Protein AF-A0A7S4AIY4-F1 (afdb_monomer_lite)

Organism: NCBI:txid44445

Radius of gyration: 43.07 Å; chains: 1; bounding box: 120×149×85 Å

Secondary structure (DSSP, 8-state):
------------------------------------------------------------------PPPP--TTTT--SSPPPTT-B-SSTT-EEEE--EEE-SSSTT-EEE-SEEEEEEEEE-TTT--EEEEEEEEE-PPPPHHHHHHHH-PPPPTT---SB--TTSPP-PPPP--------TTTTTT-TT--SSPPPTT-B--TTTTT-EEEEEEEEE-SSTTT-EEEEEEEEEEETTEEEEEEPP----------------PPPP----S------------TTS-TT--TTSB--TTSPP----------SSPPPTT-B--GGGTT-EEEEEEEEE-SSTTT-EEEEEEEEEEETTEEEEEE-----GGGTT--PPTT--TT-B--TTSPPP-TTTTS-GGGS-SS-TTT-TT--B--GGGTT-EEEEEEEEE-SSGGG-EEEEEEEEEEETTEEEEEE--PPP----------TT-------PPTT--TTSB--TTSPPPPHHHHHTTTTS-SSPPPTT-B--GGGTT-EEEES-EEE-SSSSS-EEE-SEEEEEETTEEEEEE--PPPGGG-------TT--------PPTT--TTSB--TTSPPPP-----PPPP-PPPPP----------SSTTS-SSPPTT-B-TTTS-TT-EEEES-EEE-SSSSS-EEE-SEEEEETTTSSSBEEEEE-PPPPPSS--TT--TTSB-------S---HHHHHHTT---

Structure (mmCIF, N/CA/C/O backbone):
data_AF-A0A7S4AIY4-F1
#
_entry.id   AF-A0A7S4AIY4-F1
#
loop_
_atom_site.group_PDB
_atom_site.id
_atom_site.type_symbol
_atom_site.label_atom_id
_atom_site.label_alt_id
_atom_site.label_comp_id
_atom_site.label_asym_id
_atom_site.label_entity_id
_atom_site.label_seq_id
_atom_site.pdbx_PDB_ins_code
_atom_site.Cartn_x
_atom_site.Cartn_y
_atom_site.Cartn_z
_atom_site.occupancy
_atom_site.B_iso_or_equiv
_atom_site.auth_seq_id
_atom_site.auth_comp_id
_atom_site.auth_asym_id
_atom_site.auth_atom_id
_atom_site.pdbx_PDB_model_num
ATOM 1 N N . MET A 1 1 ? 72.609 21.759 6.183 1.00 33.25 1 MET A N 1
ATOM 2 C CA . MET A 1 1 ? 73.502 22.176 5.077 1.00 33.25 1 MET A CA 1
ATOM 3 C C . MET A 1 1 ? 72.647 22.672 3.913 1.00 33.25 1 MET A C 1
ATOM 5 O O . MET A 1 1 ? 71.521 22.217 3.820 1.00 33.25 1 MET A O 1
ATOM 9 N N . ALA A 1 2 ? 73.180 23.638 3.147 1.00 32.75 2 ALA A N 1
ATOM 10 C CA . ALA A 1 2 ? 72.959 23.979 1.722 1.00 32.75 2 ALA A CA 1
ATOM 11 C C . ALA A 1 2 ? 71.592 23.635 1.062 1.00 32.75 2 ALA A C 1
ATOM 13 O O . ALA A 1 2 ? 71.199 22.478 1.049 1.00 32.75 2 ALA A O 1
ATOM 14 N N . ARG A 1 3 ? 70.790 24.579 0.523 1.00 31.69 3 ARG A N 1
ATOM 15 C CA . ARG A 1 3 ? 71.035 25.523 -0.613 1.00 31.69 3 ARG A CA 1
ATOM 16 C C . ARG A 1 3 ? 71.481 24.782 -1.888 1.00 31.69 3 ARG A C 1
ATOM 18 O O . ARG A 1 3 ? 72.487 24.091 -1.842 1.00 31.69 3 ARG A O 1
ATOM 25 N N . ILE A 1 4 ? 70.779 24.884 -3.023 1.00 40.03 4 ILE A N 1
ATOM 26 C CA . ILE A 1 4 ? 70.864 25.950 -4.062 1.00 40.03 4 ILE A CA 1
ATOM 27 C C . ILE A 1 4 ? 69.676 25.691 -5.042 1.00 40.03 4 ILE A C 1
ATOM 29 O O . ILE A 1 4 ? 69.534 24.557 -5.477 1.00 40.03 4 ILE A O 1
ATOM 33 N N . THR A 1 5 ? 68.644 26.537 -5.239 1.00 40.09 5 THR A N 1
ATOM 34 C CA . THR A 1 5 ? 68.517 27.756 -6.101 1.00 40.09 5 THR A CA 1
ATOM 35 C C . THR A 1 5 ? 68.982 27.572 -7.565 1.00 40.09 5 THR A C 1
ATOM 37 O O . THR A 1 5 ? 70.144 27.278 -7.784 1.00 40.09 5 THR A O 1
ATOM 40 N N . THR A 1 6 ? 68.208 27.841 -8.633 1.00 33.81 6 THR A N 1
ATOM 41 C CA . THR A 1 6 ? 67.876 29.212 -9.104 1.00 33.81 6 THR A CA 1
ATOM 42 C C . THR A 1 6 ? 66.903 29.226 -10.315 1.00 33.81 6 THR A C 1
ATOM 44 O O . THR A 1 6 ? 67.238 28.720 -11.375 1.00 33.81 6 THR A O 1
ATOM 47 N N . ARG A 1 7 ? 65.735 29.867 -10.130 1.00 30.89 7 ARG A N 1
ATOM 48 C CA . ARG A 1 7 ? 65.002 30.866 -10.967 1.00 30.89 7 ARG A CA 1
ATOM 49 C C . ARG A 1 7 ? 65.211 31.011 -12.499 1.00 30.89 7 ARG A C 1
ATOM 51 O O . ARG A 1 7 ? 66.317 31.311 -12.928 1.00 30.89 7 ARG A O 1
ATOM 58 N N . LEU A 1 8 ? 64.082 31.180 -13.212 1.00 27.28 8 LEU A N 1
ATOM 59 C CA . LEU A 1 8 ? 63.584 32.421 -13.883 1.00 27.28 8 LEU A CA 1
ATOM 60 C C . LEU A 1 8 ? 62.040 32.250 -14.054 1.00 27.28 8 LEU A C 1
ATOM 62 O O . LEU A 1 8 ? 61.622 31.153 -14.393 1.00 27.28 8 LEU A O 1
ATOM 66 N N . ALA A 1 9 ? 61.142 33.109 -13.537 1.00 33.91 9 ALA A N 1
ATOM 67 C CA . ALA A 1 9 ? 60.636 34.413 -14.041 1.00 33.91 9 ALA A CA 1
ATOM 68 C C . ALA A 1 9 ? 59.896 34.317 -15.403 1.00 33.91 9 ALA A C 1
ATOM 70 O O . ALA A 1 9 ? 60.430 33.691 -16.308 1.00 33.91 9 ALA A O 1
ATOM 71 N N . LEU A 1 10 ? 58.712 34.913 -15.644 1.00 30.50 10 LEU A N 1
ATOM 72 C CA . LEU A 1 10 ? 57.923 35.975 -14.960 1.00 30.50 10 LEU A CA 1
ATOM 73 C C . LEU A 1 10 ? 56.499 35.474 -14.562 1.00 30.50 10 LEU A C 1
ATOM 75 O O . LEU A 1 10 ? 55.987 34.582 -15.223 1.00 30.50 10 LEU A O 1
ATOM 79 N N . LEU A 1 11 ? 55.918 35.816 -13.393 1.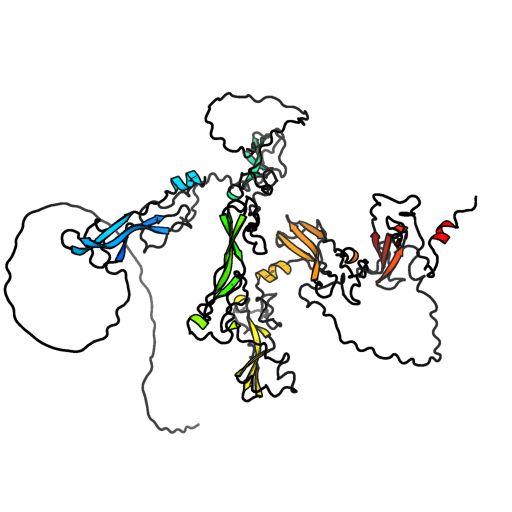00 32.41 11 LEU A N 1
ATOM 80 C CA . LEU A 1 11 ? 55.159 37.039 -12.986 1.00 32.41 11 LEU A CA 1
ATOM 81 C C . LEU A 1 11 ? 53.833 37.291 -13.744 1.00 32.41 11 LEU A C 1
ATOM 83 O O . LEU A 1 11 ? 53.841 37.181 -14.962 1.00 32.41 11 LEU A O 1
ATOM 87 N N . LEU A 1 12 ? 52.732 37.811 -13.161 1.00 33.19 12 LEU A N 1
ATOM 88 C CA . LEU A 1 12 ? 52.070 37.905 -11.812 1.00 33.19 12 LEU A CA 1
ATOM 89 C C . LEU A 1 12 ? 50.797 38.807 -12.038 1.00 33.19 12 LEU A C 1
ATOM 91 O O . LEU A 1 12 ? 50.669 39.319 -13.146 1.00 33.19 12 LEU A O 1
ATOM 95 N N . LEU A 1 13 ? 49.788 39.110 -11.194 1.00 31.53 13 LEU A N 1
ATOM 96 C CA . LEU A 1 13 ? 49.377 39.101 -9.758 1.00 31.53 13 LEU A CA 1
ATOM 97 C C . LEU A 1 13 ? 47.824 38.862 -9.726 1.00 31.53 13 LEU A C 1
ATOM 99 O O . LEU A 1 13 ? 47.224 38.880 -10.795 1.00 31.53 13 LEU A O 1
ATOM 103 N N . ALA A 1 14 ? 47.033 38.787 -8.637 1.00 31.78 14 ALA A N 1
ATOM 104 C CA . ALA A 1 14 ? 47.120 38.368 -7.215 1.00 31.78 14 ALA A CA 1
ATOM 105 C C . ALA A 1 14 ? 45.681 38.530 -6.625 1.00 31.78 14 ALA A C 1
ATOM 107 O O . ALA A 1 14 ? 45.096 39.597 -6.774 1.00 31.78 14 ALA A O 1
ATOM 108 N N . THR A 1 15 ? 44.957 37.488 -6.192 1.00 31.59 15 THR A N 1
ATOM 109 C CA . THR A 1 15 ? 44.913 36.852 -4.844 1.00 31.59 15 THR A CA 1
ATOM 110 C C . THR A 1 15 ? 44.489 37.734 -3.650 1.00 31.59 15 THR A C 1
ATOM 112 O O . THR A 1 15 ? 45.137 38.727 -3.336 1.00 31.59 15 THR A O 1
ATOM 115 N N . VAL A 1 16 ? 43.452 37.273 -2.933 1.00 37.97 16 VAL A N 1
ATOM 116 C CA . VAL A 1 16 ? 42.837 37.818 -1.696 1.00 37.97 16 VAL A CA 1
ATOM 117 C C . VAL A 1 16 ? 43.593 37.398 -0.419 1.00 37.97 16 VAL A C 1
ATOM 119 O O . VAL A 1 16 ? 44.040 36.256 -0.357 1.00 37.97 16 VAL A O 1
ATOM 122 N N . THR A 1 17 ? 43.619 38.234 0.641 1.00 32.19 17 THR A N 1
ATOM 123 C CA . THR A 1 17 ? 43.917 37.801 2.038 1.00 32.19 17 THR A CA 1
ATOM 124 C C . THR A 1 17 ? 43.219 38.626 3.151 1.00 32.19 17 THR A C 1
ATOM 126 O O . THR A 1 17 ? 43.720 39.663 3.570 1.00 32.19 17 THR A O 1
ATOM 129 N N . SER A 1 18 ? 42.076 38.124 3.629 1.00 33.56 18 SER A N 1
ATOM 130 C CA . SER A 1 18 ? 41.685 37.763 5.021 1.00 33.56 18 SER A CA 1
ATOM 131 C C . SER A 1 18 ? 42.219 38.452 6.315 1.00 33.56 18 SER A C 1
ATOM 133 O O . SER A 1 18 ? 43.414 38.689 6.448 1.00 33.56 18 SER A O 1
ATOM 135 N N . ARG A 1 19 ? 41.343 38.436 7.360 1.00 33.38 19 ARG A N 1
ATOM 136 C CA . ARG A 1 19 ? 41.577 38.446 8.851 1.00 33.38 19 ARG A CA 1
ATOM 137 C C . ARG A 1 19 ? 41.881 39.805 9.553 1.00 33.38 19 ARG A C 1
ATOM 139 O O . ARG A 1 19 ? 42.458 40.679 8.929 1.00 33.38 19 ARG A O 1
ATOM 146 N N . ALA A 1 20 ? 41.549 40.050 10.844 1.00 31.70 20 ALA A N 1
ATOM 147 C CA . ALA A 1 20 ? 40.807 39.277 11.880 1.00 31.70 20 ALA A CA 1
ATOM 148 C C . ALA A 1 20 ? 40.370 40.106 13.141 1.00 31.70 20 ALA A C 1
ATOM 150 O O . ALA A 1 20 ? 41.038 41.071 13.481 1.00 31.70 20 ALA A O 1
ATOM 151 N N . ILE A 1 21 ? 39.321 39.621 13.849 1.00 34.91 21 ILE A N 1
ATOM 152 C CA . ILE A 1 21 ? 39.066 39.544 15.329 1.00 34.91 21 ILE A CA 1
ATOM 153 C C . ILE A 1 21 ? 39.314 40.774 16.255 1.00 34.91 21 ILE A C 1
ATOM 155 O O . ILE A 1 21 ? 40.465 41.165 16.407 1.00 34.91 21 ILE A O 1
ATOM 159 N N . ALA A 1 22 ? 38.289 41.210 17.036 1.00 29.73 22 ALA A N 1
ATOM 160 C CA . ALA A 1 22 ? 38.326 41.347 18.529 1.00 29.73 22 ALA A CA 1
ATOM 161 C C . ALA A 1 22 ? 37.046 41.939 19.222 1.00 29.73 22 ALA A C 1
ATOM 163 O O . ALA A 1 22 ? 36.573 43.004 18.851 1.00 29.73 22 ALA A O 1
ATOM 164 N N . THR A 1 23 ? 36.577 41.253 20.284 1.00 30.53 23 THR A N 1
ATOM 165 C CA . THR A 1 23 ? 35.953 41.717 21.570 1.00 30.53 23 THR A CA 1
ATOM 166 C C . THR A 1 23 ? 34.836 42.796 21.680 1.00 30.53 23 THR A C 1
ATOM 168 O O . THR A 1 23 ? 35.130 43.985 21.680 1.00 30.53 23 THR A O 1
ATOM 171 N N . ASP A 1 24 ? 33.616 42.333 22.017 1.00 31.14 24 ASP A N 1
ATOM 172 C CA . ASP A 1 24 ? 32.957 42.394 23.362 1.00 31.14 24 ASP A CA 1
ATOM 173 C C . ASP A 1 24 ? 32.364 43.702 23.992 1.00 31.14 24 ASP A C 1
ATOM 175 O O . ASP A 1 24 ? 32.857 44.814 23.828 1.00 31.14 24 ASP A O 1
ATOM 179 N N . THR A 1 25 ? 31.355 43.483 24.858 1.00 32.50 25 THR A N 1
ATOM 180 C CA . THR A 1 25 ? 30.644 44.352 25.837 1.00 32.50 25 THR A CA 1
ATOM 181 C C . THR A 1 25 ? 29.558 45.344 25.360 1.00 32.50 25 THR A C 1
ATOM 183 O O . THR A 1 25 ? 29.756 46.103 24.419 1.00 32.50 25 THR A O 1
ATOM 186 N N . GLY A 1 26 ? 28.429 45.415 26.103 1.00 27.19 26 GLY A N 1
ATOM 187 C CA . GLY A 1 26 ? 27.585 46.632 26.192 1.00 27.19 26 GLY A CA 1
ATOM 188 C C . GLY A 1 26 ? 26.054 46.537 25.982 1.00 27.19 26 GLY A C 1
ATOM 189 O O . GLY A 1 26 ? 25.540 47.094 25.021 1.00 27.19 26 GLY A O 1
ATOM 190 N N . ASN A 1 27 ? 25.301 45.962 26.930 1.00 32.12 27 ASN A N 1
ATOM 191 C CA . ASN A 1 27 ? 23.885 46.339 27.196 1.00 32.12 27 ASN A CA 1
ATOM 192 C C . ASN A 1 27 ? 23.889 47.575 28.163 1.00 32.12 27 ASN A C 1
ATOM 194 O O . ASN A 1 27 ? 24.967 47.809 28.724 1.00 32.12 27 ASN A O 1
ATOM 198 N N . PRO A 1 28 ? 22.796 48.331 28.483 1.00 50.75 28 PRO A N 1
ATOM 199 C CA . PRO A 1 28 ? 21.360 48.072 28.254 1.00 50.75 28 PRO A CA 1
ATOM 200 C C . PRO A 1 28 ? 20.469 49.320 27.931 1.00 50.75 28 PRO A C 1
ATOM 202 O O . PRO A 1 28 ? 20.973 50.412 27.691 1.00 50.75 28 PRO A O 1
ATOM 205 N N . THR A 1 29 ? 19.134 49.178 28.093 1.00 30.38 29 THR A N 1
ATOM 206 C CA . THR A 1 29 ? 18.103 50.235 28.365 1.00 30.38 29 THR A CA 1
ATOM 207 C C . THR A 1 29 ? 17.734 51.244 27.249 1.00 30.38 29 THR A C 1
ATOM 209 O O . THR A 1 29 ? 18.550 51.530 26.390 1.00 30.38 29 THR A O 1
ATOM 212 N N . SER A 1 30 ? 16.553 51.903 27.217 1.00 30.48 30 SER A N 1
ATOM 213 C CA . SER A 1 30 ? 15.191 51.654 27.774 1.00 30.48 30 SER A CA 1
ATOM 214 C C . SER A 1 30 ? 14.203 52.767 27.311 1.00 30.48 30 SER A C 1
ATOM 216 O O . SER A 1 30 ? 14.627 53.814 26.832 1.00 30.48 30 SER A O 1
ATOM 218 N N . THR A 1 31 ? 12.906 52.606 27.623 1.00 30.59 31 THR A N 1
ATOM 219 C CA . THR A 1 31 ? 11.902 53.671 27.907 1.00 30.59 31 THR A CA 1
ATOM 220 C C . THR A 1 31 ? 11.342 54.583 26.784 1.00 30.59 31 THR A C 1
ATOM 222 O O . THR A 1 31 ? 11.855 55.660 26.520 1.00 30.59 31 THR A O 1
ATOM 225 N N . GLN A 1 32 ? 10.109 54.235 26.370 1.00 30.53 32 GLN A N 1
ATOM 226 C CA . GLN A 1 32 ? 8.860 55.025 26.546 1.00 30.53 32 GLN A CA 1
ATOM 227 C C . GLN A 1 32 ? 8.366 56.129 25.561 1.00 30.53 32 GLN A C 1
ATOM 229 O O . GLN A 1 32 ? 8.886 57.233 25.505 1.00 30.53 32 GLN A O 1
ATOM 234 N N . LEU A 1 33 ? 7.133 55.862 25.082 1.00 29.41 33 LEU A N 1
ATOM 235 C CA . LEU A 1 33 ? 5.892 56.679 25.153 1.00 29.41 33 LEU A CA 1
ATOM 236 C C . LEU A 1 33 ? 5.605 57.889 24.231 1.00 29.41 33 LEU A C 1
ATOM 238 O O . LEU A 1 33 ? 6.353 58.853 24.170 1.00 29.41 33 LEU A O 1
ATOM 242 N N . ARG A 1 34 ? 4.324 57.892 23.796 1.00 29.47 34 ARG A N 1
ATOM 243 C CA . ARG A 1 34 ? 3.461 58.993 23.293 1.00 29.47 34 ARG A CA 1
ATOM 244 C C . ARG A 1 34 ? 3.873 59.631 21.948 1.00 29.47 34 ARG A C 1
ATOM 246 O O . ARG A 1 34 ? 5.023 59.984 21.762 1.00 29.47 34 ARG A O 1
ATOM 253 N N . GLY A 1 35 ? 2.974 59.866 20.985 1.00 28.58 35 GLY A N 1
ATOM 254 C CA . GLY A 1 35 ? 1.533 59.558 20.875 1.00 28.58 35 GLY A CA 1
ATOM 255 C C . GLY A 1 35 ? 0.651 60.805 20.712 1.00 28.58 35 GLY A C 1
ATOM 256 O O . GLY A 1 35 ? 0.995 61.854 21.250 1.00 28.58 35 GLY A O 1
ATOM 257 N N . SER A 1 36 ? -0.504 60.638 20.044 1.00 33.38 36 SER A N 1
ATOM 258 C CA . SER A 1 36 ? -1.491 61.689 19.698 1.00 33.38 36 SER A CA 1
ATOM 259 C C . SER A 1 36 ? -0.995 62.744 18.682 1.00 33.38 36 SER A C 1
ATOM 261 O O . SER A 1 36 ? 0.200 62.988 18.587 1.00 33.38 36 SER A O 1
ATOM 263 N N . SER A 1 37 ? -1.834 63.447 17.907 1.00 34.50 37 SER A N 1
ATOM 264 C CA . SER A 1 37 ? -3.241 63.254 17.475 1.00 34.50 37 SER A CA 1
ATOM 265 C C . SER A 1 37 ? -3.651 64.431 16.564 1.00 34.50 37 SER A C 1
ATOM 267 O O . SER A 1 37 ? -3.128 65.520 16.792 1.00 34.50 37 SER A O 1
ATOM 269 N N . ASN A 1 38 ? -4.697 64.269 15.737 1.00 32.97 38 ASN A N 1
ATOM 270 C CA . ASN A 1 38 ? -5.548 65.355 15.194 1.00 32.97 38 ASN A CA 1
ATOM 271 C C . ASN A 1 38 ? -4.890 66.321 14.161 1.00 32.97 38 ASN A C 1
ATOM 273 O O . ASN A 1 38 ? -3.671 66.436 14.123 1.00 32.97 38 ASN A O 1
ATOM 277 N N . ASN A 1 39 ? -5.606 67.088 13.316 1.00 34.06 39 ASN A N 1
ATOM 278 C CA . ASN A 1 39 ? -6.990 67.024 12.788 1.00 34.06 39 ASN A CA 1
ATOM 279 C C . ASN A 1 39 ? -7.114 67.912 11.518 1.00 34.06 39 ASN A C 1
ATOM 281 O O . ASN A 1 39 ? -6.312 68.824 11.353 1.00 34.06 39 ASN A O 1
ATOM 285 N N . ASP A 1 40 ? -8.182 67.678 10.741 1.00 32.12 40 ASP A N 1
ATOM 286 C CA . ASP A 1 40 ? -9.074 68.621 10.017 1.00 32.12 40 ASP A CA 1
ATOM 287 C C . ASP A 1 40 ? -8.572 69.748 9.076 1.00 32.12 40 ASP A C 1
ATOM 289 O O . ASP A 1 40 ? -7.526 70.366 9.253 1.00 32.12 40 ASP A O 1
ATOM 293 N N . SER A 1 41 ? -9.524 70.159 8.218 1.00 33.69 41 SER A N 1
ATOM 294 C CA . SER A 1 41 ? -9.613 71.365 7.358 1.00 33.69 41 SER A CA 1
ATOM 295 C C . SER A 1 41 ? -9.078 71.161 5.931 1.00 33.69 41 SER A C 1
ATOM 297 O O . SER A 1 41 ? -7.888 70.941 5.732 1.00 33.69 41 SER A O 1
ATOM 299 N N . ASP A 1 42 ? -9.934 71.086 4.902 1.00 33.28 42 ASP A N 1
ATOM 300 C CA . ASP A 1 42 ? -10.696 72.201 4.283 1.00 33.28 42 ASP A CA 1
ATOM 301 C C . ASP A 1 42 ? -9.769 73.379 3.924 1.00 33.28 42 ASP A C 1
ATOM 303 O O . ASP A 1 42 ? -9.141 73.958 4.803 1.00 33.28 42 ASP A O 1
ATOM 307 N N . SER A 1 43 ? -9.622 73.813 2.669 1.00 35.19 43 SER A N 1
ATOM 308 C CA . SER A 1 43 ? -10.708 74.207 1.762 1.00 35.19 43 SER A CA 1
ATOM 309 C C . SER A 1 43 ? -10.241 74.406 0.299 1.00 35.19 43 SER A C 1
ATOM 311 O O . SER A 1 43 ? -9.257 75.103 0.070 1.00 35.19 43 SER A O 1
ATOM 313 N N . ASP A 1 44 ? -10.995 73.854 -0.655 1.00 33.72 44 ASP A N 1
ATOM 314 C CA . ASP A 1 44 ? -11.733 74.558 -1.730 1.00 33.72 44 ASP A CA 1
ATOM 315 C C . ASP A 1 44 ? -11.098 75.625 -2.684 1.00 33.72 44 ASP A C 1
ATOM 317 O O . ASP A 1 44 ? -10.253 76.433 -2.308 1.00 33.72 44 ASP A O 1
ATOM 321 N N . ILE A 1 45 ? -11.701 75.704 -3.890 1.00 36.94 45 ILE A N 1
ATOM 322 C CA . ILE A 1 45 ? -11.793 76.844 -4.851 1.00 36.94 45 ILE A CA 1
ATOM 323 C C . ILE A 1 45 ? -10.768 77.036 -6.021 1.00 36.94 45 ILE A C 1
ATOM 325 O O . ILE A 1 45 ? -9.590 77.330 -5.854 1.00 36.94 45 ILE A O 1
ATOM 329 N N . ASP A 1 46 ? -11.361 76.984 -7.230 1.00 32.84 46 ASP A N 1
ATOM 330 C CA . ASP A 1 46 ? -11.094 77.610 -8.552 1.00 32.84 46 ASP A CA 1
ATOM 331 C C . ASP A 1 46 ? -9.796 77.446 -9.393 1.00 32.84 46 ASP A C 1
ATOM 333 O O . ASP A 1 46 ? -8.749 78.040 -9.158 1.00 32.84 46 ASP A O 1
ATOM 337 N N . ASN A 1 47 ? -9.994 76.777 -10.543 1.00 34.84 47 ASN A N 1
ATOM 338 C CA . ASN A 1 47 ? -9.871 77.296 -11.925 1.00 34.84 47 ASN A CA 1
ATOM 339 C C . ASN A 1 47 ? -8.757 78.308 -12.306 1.00 34.84 47 ASN A C 1
ATOM 341 O O . ASN A 1 47 ? -8.759 79.463 -11.887 1.00 34.84 47 ASN A O 1
ATOM 345 N N . GLY A 1 48 ? -7.942 77.949 -13.315 1.00 30.27 48 GLY A N 1
ATOM 346 C CA . GLY A 1 48 ? -7.014 78.882 -13.979 1.00 30.27 48 GLY A CA 1
ATOM 347 C C . GLY A 1 48 ? -6.333 78.349 -15.252 1.00 30.27 48 GLY A C 1
ATOM 348 O O . GLY A 1 48 ? -5.187 77.911 -15.209 1.00 30.27 48 GLY A O 1
ATOM 349 N N . THR A 1 49 ? -7.020 78.396 -16.400 1.00 33.81 49 THR A N 1
ATOM 350 C CA . THR A 1 49 ? -6.477 78.009 -17.727 1.00 33.81 49 THR A CA 1
ATOM 351 C C . THR A 1 49 ? -5.696 79.168 -18.409 1.00 33.81 49 THR A C 1
ATOM 353 O O . THR A 1 49 ? -5.637 80.267 -17.864 1.00 33.81 49 THR A O 1
ATOM 356 N N . PRO A 1 50 ? -5.019 78.944 -19.558 1.00 60.72 50 PRO A N 1
ATOM 357 C CA . PRO A 1 50 ? -3.561 78.977 -19.711 1.00 60.72 50 PRO A CA 1
ATOM 358 C C . PRO A 1 50 ? -3.011 80.338 -20.220 1.00 60.72 50 PRO A C 1
ATOM 360 O O . PRO A 1 50 ? -3.767 81.295 -20.387 1.00 60.72 50 PRO A O 1
ATOM 363 N N . PRO A 1 51 ? -1.704 80.435 -20.553 1.00 50.47 51 PRO A N 1
ATOM 364 C CA . PRO A 1 51 ? -1.337 80.268 -21.971 1.00 50.47 51 PRO A CA 1
ATOM 365 C C . PRO A 1 51 ? 0.010 79.551 -22.222 1.00 50.47 51 PRO A C 1
ATOM 367 O O . PRO A 1 51 ? 0.812 79.333 -21.319 1.00 50.47 51 PRO A O 1
ATOM 370 N N . ALA A 1 52 ? 0.267 79.207 -23.488 1.00 34.47 52 ALA A N 1
ATOM 371 C CA . ALA A 1 52 ? 1.542 78.661 -23.970 1.00 34.47 52 ALA A CA 1
ATOM 372 C C . ALA A 1 52 ? 2.517 79.762 -24.437 1.00 34.47 52 ALA A C 1
ATOM 374 O O . ALA A 1 52 ? 2.070 80.865 -24.741 1.00 34.47 52 ALA A O 1
ATOM 375 N N . VAL A 1 53 ? 3.810 79.432 -24.619 1.00 32.91 53 VAL A N 1
ATOM 376 C CA . VAL A 1 53 ? 4.691 80.044 -25.644 1.00 32.91 53 VAL A CA 1
ATOM 377 C C . VAL A 1 53 ? 5.959 79.193 -25.908 1.00 32.91 53 VAL A C 1
ATOM 379 O O . VAL A 1 53 ? 6.548 78.645 -24.988 1.00 32.91 53 VAL A O 1
ATOM 382 N N . GLU A 1 54 ? 6.297 79.079 -27.199 1.00 29.77 54 GLU A N 1
ATOM 383 C CA . GLU A 1 54 ? 7.579 78.802 -27.904 1.00 29.77 54 GLU A CA 1
ATOM 384 C C . GLU A 1 54 ? 8.767 78.078 -27.195 1.00 29.77 54 GLU A C 1
ATOM 386 O O . GLU A 1 54 ? 9.226 78.466 -26.132 1.00 29.77 54 GLU A O 1
ATOM 391 N N . ARG A 1 55 ? 9.286 76.960 -27.750 1.00 29.30 55 ARG A N 1
ATOM 392 C CA . ARG A 1 55 ? 10.325 76.840 -28.825 1.00 29.30 55 ARG A CA 1
ATOM 393 C C . ARG A 1 55 ? 11.744 77.232 -28.333 1.00 29.30 55 ARG A C 1
ATOM 395 O O . ARG A 1 55 ? 11.963 78.378 -27.973 1.00 29.30 55 ARG A O 1
ATOM 402 N N . ILE A 1 56 ? 12.751 76.341 -28.388 1.00 31.34 56 ILE A N 1
ATOM 403 C CA . ILE A 1 56 ? 13.815 76.315 -29.430 1.00 31.34 56 ILE A CA 1
ATOM 404 C C . ILE A 1 56 ? 14.728 75.061 -29.343 1.00 31.34 56 ILE A C 1
ATOM 406 O O . ILE A 1 56 ? 14.967 74.498 -28.284 1.00 31.34 56 ILE A O 1
ATOM 410 N N . LEU A 1 57 ? 15.246 74.685 -30.519 1.00 31.86 57 LEU A N 1
ATOM 411 C CA . LEU A 1 57 ? 16.123 73.570 -30.923 1.00 31.86 57 LEU A CA 1
ATOM 412 C C . LEU A 1 57 ? 17.437 73.326 -30.131 1.00 31.86 57 LEU A C 1
ATOM 414 O O . LEU A 1 57 ? 18.221 74.259 -29.955 1.00 31.86 57 LEU A O 1
ATOM 418 N N . ARG A 1 58 ? 17.750 72.038 -29.868 1.00 31.28 58 ARG A N 1
ATOM 419 C CA . ARG A 1 58 ? 19.056 71.304 -29.970 1.00 31.28 58 ARG A CA 1
ATOM 420 C C . ARG A 1 58 ? 18.866 69.869 -29.411 1.00 31.28 58 ARG A C 1
ATOM 422 O O . ARG A 1 58 ? 17.984 69.689 -28.586 1.00 31.28 58 ARG A O 1
ATOM 429 N N . GLY A 1 59 ? 19.612 68.819 -29.779 1.00 28.47 59 GLY A N 1
ATOM 430 C CA . GLY A 1 59 ? 20.675 68.663 -30.788 1.00 28.47 59 GLY A CA 1
ATOM 431 C C . GLY A 1 59 ? 21.786 67.695 -30.320 1.00 28.47 59 GLY A C 1
ATOM 432 O O . GLY A 1 59 ? 22.557 68.076 -29.448 1.00 28.47 59 GLY A O 1
ATOM 433 N N . GLY A 1 60 ? 21.874 66.490 -30.905 1.00 28.31 60 GLY A N 1
ATOM 434 C CA . GLY A 1 60 ? 22.710 65.339 -30.471 1.00 28.31 60 GLY A CA 1
ATOM 435 C C . GLY A 1 60 ? 21.834 64.068 -30.416 1.00 28.31 60 GLY A C 1
ATOM 436 O O . GLY A 1 60 ? 20.656 64.210 -30.103 1.00 28.31 60 GLY A O 1
ATOM 437 N N . SER A 1 61 ? 22.219 62.849 -30.827 1.00 28.83 61 SER A N 1
ATOM 438 C CA . SER A 1 61 ? 23.477 62.076 -30.664 1.00 28.83 61 SER A CA 1
ATOM 439 C C . SER A 1 61 ? 23.886 61.906 -29.188 1.00 28.83 61 SER A C 1
ATOM 441 O O . SER A 1 61 ? 23.923 62.896 -28.468 1.00 28.83 61 SER A O 1
ATOM 443 N N . GLU A 1 62 ? 24.205 60.703 -28.682 1.00 31.17 62 GLU A N 1
ATOM 444 C CA . GLU A 1 62 ? 24.525 59.441 -29.386 1.00 31.17 62 GLU A CA 1
ATOM 445 C C . GLU A 1 62 ? 24.352 58.177 -28.503 1.00 31.17 62 GLU A C 1
ATOM 447 O O . GLU A 1 62 ? 24.012 58.278 -27.329 1.00 31.17 62 GLU A O 1
ATOM 452 N N . THR A 1 63 ? 24.629 56.998 -29.081 1.00 30.05 63 THR A N 1
ATOM 453 C CA . THR A 1 63 ? 24.937 55.699 -28.428 1.00 30.05 63 THR A CA 1
ATOM 454 C C . THR A 1 63 ? 24.001 55.124 -27.348 1.00 30.05 63 THR A C 1
ATOM 456 O O . THR A 1 63 ? 24.032 55.486 -26.176 1.00 30.05 63 THR A O 1
ATOM 459 N N . THR A 1 64 ? 23.309 54.060 -27.759 1.00 33.59 64 THR A N 1
ATOM 460 C CA . THR A 1 64 ? 23.067 52.805 -27.018 1.00 33.59 64 THR A CA 1
ATOM 461 C C . THR A 1 64 ? 23.854 52.576 -25.714 1.00 33.59 64 THR A C 1
ATOM 463 O O . THR A 1 64 ? 25.084 52.512 -25.730 1.00 33.59 64 THR A O 1
ATOM 466 N N . SER A 1 65 ? 23.134 52.241 -24.639 1.00 28.86 65 SER A N 1
ATOM 467 C CA . SER A 1 65 ? 23.643 51.430 -23.524 1.00 28.86 65 SER A CA 1
ATOM 468 C C . SER A 1 65 ? 22.583 50.399 -23.128 1.00 28.86 65 SER A C 1
ATOM 470 O O . SER A 1 65 ? 21.452 50.765 -22.807 1.00 28.86 65 SER A O 1
ATOM 472 N N . THR A 1 66 ? 22.924 49.111 -23.196 1.00 37.53 66 THR A N 1
ATOM 473 C CA . THR A 1 66 ? 21.990 48.004 -22.938 1.00 37.53 66 THR A CA 1
ATOM 474 C C . THR A 1 66 ? 21.917 47.710 -21.440 1.00 37.53 66 THR A C 1
ATOM 476 O O . THR A 1 66 ? 22.608 46.829 -20.935 1.00 37.53 66 THR A O 1
ATOM 479 N N . ALA A 1 67 ? 21.081 48.456 -20.718 1.00 32.16 67 ALA A N 1
ATOM 480 C CA . ALA A 1 67 ? 20.727 48.126 -19.340 1.00 32.16 67 ALA A CA 1
ATOM 481 C C . ALA A 1 67 ? 19.641 47.038 -19.325 1.00 32.16 67 ALA A C 1
ATOM 483 O O . ALA A 1 67 ? 18.578 47.212 -19.924 1.00 32.16 67 ALA A O 1
ATOM 484 N N . ALA A 1 68 ? 19.900 45.923 -18.638 1.00 35.84 68 ALA A N 1
ATOM 485 C CA . ALA A 1 68 ? 18.903 44.876 -18.442 1.00 35.84 68 ALA A CA 1
ATOM 486 C C . ALA A 1 68 ? 17.730 45.411 -17.603 1.00 35.84 68 ALA A C 1
ATOM 488 O O . ALA A 1 68 ? 17.934 45.957 -16.518 1.00 35.84 68 ALA A O 1
ATOM 489 N N . ARG A 1 69 ? 16.500 45.246 -18.101 1.00 29.95 69 ARG A N 1
ATOM 490 C CA . ARG A 1 69 ? 15.286 45.464 -17.307 1.00 29.95 69 ARG A CA 1
ATOM 491 C C . ARG A 1 69 ? 15.003 44.211 -16.471 1.00 29.95 69 ARG A C 1
ATOM 493 O O . ARG A 1 69 ? 14.958 43.133 -17.062 1.00 29.95 69 ARG A O 1
ATOM 500 N N . PRO A 1 70 ? 14.754 44.319 -15.155 1.00 35.84 70 PRO A N 1
ATOM 501 C CA . PRO A 1 70 ? 14.080 43.250 -14.432 1.00 35.84 70 PRO A CA 1
ATOM 502 C C . PRO A 1 70 ? 12.628 43.142 -14.927 1.00 35.84 70 PRO A C 1
ATOM 504 O O . PRO A 1 70 ? 11.933 44.150 -15.055 1.00 35.84 70 PRO A O 1
ATOM 507 N N . ASN A 1 71 ? 12.164 41.923 -15.208 1.00 38.56 71 ASN A N 1
ATOM 508 C CA . ASN A 1 71 ? 10.755 41.655 -15.500 1.00 38.56 71 ASN A CA 1
ATOM 509 C C . ASN A 1 71 ? 9.986 41.458 -14.184 1.00 38.56 71 ASN A C 1
ATOM 511 O O . ASN A 1 71 ? 9.741 40.333 -13.760 1.00 38.56 71 ASN A O 1
ATOM 515 N N . THR A 1 72 ? 9.593 42.556 -13.542 1.00 44.78 72 THR A N 1
ATOM 516 C CA . THR A 1 72 ? 8.688 42.558 -12.381 1.00 44.78 72 THR A CA 1
ATOM 517 C C . THR A 1 72 ? 7.345 43.160 -12.788 1.00 44.78 72 THR A C 1
ATOM 519 O O . THR A 1 72 ? 7.164 44.375 -12.781 1.00 44.78 72 THR A O 1
ATOM 522 N N . LEU A 1 73 ? 6.394 42.302 -13.176 1.00 50.88 73 LEU A N 1
ATOM 523 C CA . LEU A 1 73 ? 5.138 42.696 -13.843 1.00 50.88 73 LEU A CA 1
ATOM 524 C C . LEU A 1 73 ? 4.156 43.516 -12.970 1.00 50.88 73 LEU A C 1
ATOM 526 O O . LEU A 1 73 ? 3.140 43.991 -13.470 1.00 50.88 73 LEU A O 1
ATOM 530 N N . PHE A 1 74 ? 4.454 43.688 -11.678 1.00 55.28 74 PHE A N 1
ATOM 531 C CA . PHE A 1 74 ? 3.553 44.244 -10.660 1.00 55.28 74 PHE A CA 1
ATOM 532 C C . PHE A 1 74 ? 3.724 45.753 -10.379 1.00 55.28 74 PHE A C 1
ATOM 534 O O . PHE A 1 74 ? 2.883 46.347 -9.707 1.00 55.28 74 PHE A O 1
ATOM 541 N N . GLU A 1 75 ? 4.775 46.407 -10.890 1.00 59.22 75 GLU A N 1
ATOM 542 C CA . GLU A 1 75 ? 5.259 47.722 -10.403 1.00 59.22 75 GLU A CA 1
ATOM 543 C C . GLU A 1 75 ? 4.363 48.952 -10.725 1.00 59.22 75 GLU A C 1
ATOM 545 O O . GLU A 1 75 ? 4.770 50.097 -10.535 1.00 59.22 75 GLU A O 1
ATOM 550 N N . PHE A 1 76 ? 3.131 48.756 -11.211 1.00 85.00 76 PHE A N 1
ATOM 551 C CA . PHE A 1 76 ? 2.238 49.842 -11.657 1.00 85.00 76 PHE A CA 1
ATOM 552 C C . PHE A 1 76 ? 0.831 49.831 -11.043 1.00 85.00 76 PHE A C 1
ATOM 554 O O . PHE A 1 76 ? -0.046 50.555 -11.526 1.00 85.00 76 PHE A O 1
ATOM 561 N N . CYS A 1 77 ? 0.557 49.018 -10.021 1.00 92.88 77 CYS A N 1
ATOM 562 C CA . CYS A 1 77 ? -0.759 49.022 -9.377 1.00 92.88 77 CYS A CA 1
ATOM 563 C C . CYS A 1 77 ? -0.982 50.298 -8.538 1.00 92.88 77 CYS A C 1
ATOM 565 O O . CYS A 1 77 ? -0.120 50.656 -7.734 1.00 92.88 77 CYS A O 1
ATOM 567 N N . PRO A 1 78 ? -2.122 51.005 -8.693 1.00 92.81 78 PRO A N 1
ATOM 568 C CA . PRO A 1 78 ? -2.508 52.086 -7.784 1.00 92.81 78 PRO A CA 1
ATOM 569 C C . PRO A 1 78 ? -2.532 51.617 -6.322 1.00 92.81 78 PRO A C 1
ATOM 571 O O . PRO A 1 78 ? -3.012 50.521 -6.048 1.00 92.81 78 PRO A O 1
ATOM 574 N N . VAL A 1 79 ? -2.049 52.440 -5.385 1.00 90.94 79 VAL A N 1
ATOM 575 C CA . VAL A 1 79 ? -1.986 52.082 -3.949 1.00 90.94 79 VAL A CA 1
ATOM 576 C C . VAL A 1 79 ? -3.384 51.896 -3.346 1.00 90.94 79 VAL A C 1
ATOM 578 O O . VAL A 1 79 ? -3.616 50.977 -2.567 1.00 90.94 79 VAL A O 1
ATOM 581 N N . GLU A 1 80 ? -4.333 52.746 -3.738 1.00 93.88 80 GLU A N 1
ATOM 582 C CA . GLU A 1 80 ? -5.747 52.594 -3.395 1.00 93.88 80 GLU A CA 1
ATOM 583 C C . GLU A 1 80 ? -6.500 51.882 -4.521 1.00 93.88 80 GLU A C 1
ATOM 585 O O . GLU A 1 80 ? -6.207 52.085 -5.702 1.00 93.88 80 GLU A O 1
ATOM 590 N N . ARG A 1 81 ? -7.510 51.078 -4.163 1.00 95.50 81 ARG A N 1
ATOM 591 C CA . ARG A 1 81 ? -8.340 50.372 -5.145 1.00 95.50 81 ARG A CA 1
ATOM 592 C C . ARG A 1 81 ? -9.037 51.385 -6.069 1.00 95.50 81 ARG A C 1
ATOM 594 O O . ARG A 1 81 ? -9.827 52.190 -5.568 1.00 95.50 81 ARG A O 1
ATOM 601 N N . PRO A 1 82 ? -8.814 51.337 -7.395 1.00 95.62 82 PRO A N 1
ATOM 602 C CA . PRO A 1 82 ? -9.392 52.306 -8.314 1.00 95.62 82 PRO A CA 1
ATOM 603 C C . PRO A 1 82 ? -10.924 52.238 -8.325 1.00 95.62 82 PRO A C 1
ATOM 605 O O . PRO A 1 82 ? -11.532 51.190 -8.097 1.00 95.62 82 PRO A O 1
ATOM 608 N N . GLN A 1 83 ? -11.565 53.370 -8.624 1.00 95.00 83 GLN A N 1
ATOM 609 C CA . GLN A 1 83 ? -13.006 53.391 -8.875 1.00 95.00 83 GLN A CA 1
ATOM 610 C C . GLN A 1 83 ? -13.311 52.662 -10.190 1.00 95.00 83 GLN A C 1
ATOM 612 O O . GLN A 1 83 ? -12.569 52.802 -11.166 1.00 95.00 83 GLN A O 1
ATOM 617 N N . ALA A 1 84 ? -14.416 51.915 -10.233 1.00 91.75 84 ALA A N 1
ATOM 618 C CA . ALA A 1 84 ? -14.870 51.283 -11.467 1.00 91.75 84 ALA A CA 1
ATOM 619 C C . ALA A 1 84 ? -15.066 52.337 -12.573 1.00 91.75 84 ALA A C 1
ATOM 621 O O . ALA A 1 84 ? -15.539 53.443 -12.306 1.00 91.75 84 ALA A O 1
ATOM 622 N N . ASN A 1 85 ? -14.682 51.995 -13.802 1.00 91.62 85 ASN A N 1
ATOM 623 C CA . ASN A 1 85 ? -14.690 52.859 -14.989 1.00 91.62 85 ASN A CA 1
ATOM 624 C C . ASN A 1 85 ? -13.704 54.052 -14.933 1.00 91.62 85 ASN A C 1
ATOM 626 O O . ASN A 1 85 ? -13.681 54.875 -15.851 1.00 91.62 85 ASN A O 1
ATOM 630 N N . SER A 1 86 ? -12.853 54.166 -13.902 1.00 95.00 86 SER A N 1
ATOM 631 C CA . SER A 1 86 ? -11.746 55.135 -13.912 1.00 95.00 86 SER A CA 1
ATOM 632 C C . SER A 1 86 ? -10.648 54.702 -14.894 1.00 95.00 86 SER A C 1
ATOM 634 O O . SER A 1 86 ? -10.430 53.511 -15.111 1.00 95.00 86 SER A O 1
ATOM 636 N N . ARG A 1 87 ? -9.964 55.662 -15.532 1.00 93.69 87 ARG A N 1
ATOM 637 C CA . ARG A 1 87 ? -8.980 55.365 -16.589 1.00 93.69 87 ARG A CA 1
ATOM 638 C C . ARG A 1 87 ? -7.718 54.702 -16.035 1.00 93.69 87 ARG A C 1
ATOM 640 O O . ARG A 1 87 ? -7.140 55.178 -15.059 1.00 93.69 87 ARG A O 1
ATOM 647 N N . CYS A 1 88 ? -7.250 53.666 -16.721 1.00 94.94 88 CYS A N 1
ATOM 648 C CA . CYS A 1 88 ? -5.990 52.976 -16.451 1.00 94.94 88 CYS A CA 1
ATOM 649 C C . CYS A 1 88 ? -4.975 53.224 -17.585 1.00 94.94 88 CYS A C 1
ATOM 651 O O . CYS A 1 88 ? -5.331 53.744 -18.641 1.00 94.94 88 CYS A O 1
ATOM 653 N N . ARG A 1 89 ? -3.685 52.942 -17.343 1.00 89.62 89 ARG A N 1
ATOM 654 C CA . ARG A 1 89 ? -2.592 53.244 -18.298 1.00 89.62 89 ARG A CA 1
ATOM 655 C C . ARG A 1 89 ? -2.102 52.046 -19.111 1.00 89.62 89 ARG A C 1
ATOM 657 O O . ARG A 1 89 ? -1.528 52.257 -20.174 1.00 89.62 89 ARG A O 1
ATOM 664 N N . THR A 1 90 ? -2.296 50.834 -18.601 1.00 91.56 90 THR A N 1
ATOM 665 C CA . THR A 1 90 ? -1.687 49.611 -19.133 1.00 91.56 90 THR A CA 1
ATOM 666 C C . THR A 1 90 ? -2.792 48.574 -19.338 1.00 91.56 90 THR A C 1
ATOM 668 O O . THR A 1 90 ? -3.214 47.967 -18.352 1.00 91.56 90 THR A O 1
ATOM 671 N N . PRO A 1 91 ? -3.318 48.385 -20.564 1.00 91.25 91 PRO A N 1
ATOM 672 C CA . PRO A 1 91 ? -4.370 47.401 -20.811 1.00 91.25 91 PRO A CA 1
ATOM 673 C C . PRO A 1 91 ? -3.918 45.994 -20.402 1.00 91.25 91 PRO A C 1
ATOM 675 O O . PRO A 1 91 ? -2.736 45.659 -20.480 1.00 91.25 91 PRO A O 1
ATOM 678 N N . ASN A 1 92 ? -4.871 45.186 -19.940 1.00 91.56 92 ASN A N 1
ATOM 679 C CA . ASN A 1 92 ? -4.685 43.850 -19.364 1.00 91.56 92 ASN A CA 1
ATOM 680 C C . ASN A 1 92 ? -3.877 43.794 -18.051 1.00 91.56 92 ASN A C 1
ATOM 682 O O . ASN A 1 92 ? -3.623 42.703 -17.546 1.00 91.56 92 ASN A O 1
ATOM 686 N N . GLN A 1 93 ? -3.518 44.932 -17.445 1.00 94.31 93 GLN A N 1
ATOM 687 C CA . GLN A 1 93 ? -2.967 44.953 -16.088 1.00 94.31 93 GLN A CA 1
ATOM 688 C C . GLN A 1 93 ? -4.012 44.457 -15.074 1.00 94.31 93 GLN A C 1
ATOM 690 O O . GLN A 1 93 ? -5.148 44.936 -15.068 1.00 94.31 93 GLN A O 1
ATOM 695 N N . ILE A 1 94 ? -3.613 43.539 -14.194 1.00 95.50 94 ILE A N 1
ATOM 696 C CA . ILE A 1 94 ? -4.419 43.025 -13.079 1.00 95.50 94 ILE A CA 1
ATOM 697 C C . ILE A 1 94 ? -3.788 43.510 -11.769 1.00 95.50 94 ILE A C 1
ATOM 699 O O . ILE A 1 94 ? -2.566 43.523 -11.640 1.00 95.50 94 ILE A O 1
ATOM 703 N N . CYS A 1 95 ? -4.620 43.934 -10.818 1.00 95.88 95 CYS A N 1
ATOM 704 C CA . CYS A 1 95 ? -4.205 44.412 -9.502 1.00 95.88 95 CYS A CA 1
ATOM 705 C C . CYS A 1 95 ? -5.126 43.866 -8.405 1.00 95.88 95 CYS A C 1
ATOM 707 O O . CYS A 1 95 ? -6.355 43.884 -8.539 1.00 95.88 95 CYS A O 1
ATOM 709 N N . GLU A 1 96 ? -4.524 43.407 -7.312 1.00 96.56 96 GLU A N 1
ATOM 710 C CA . GLU A 1 96 ? -5.198 42.697 -6.224 1.00 96.56 96 GLU A CA 1
ATOM 711 C C . GLU A 1 96 ? -5.356 43.589 -4.990 1.00 96.56 96 GLU A C 1
ATOM 713 O O . GLU A 1 96 ? -4.421 44.261 -4.556 1.00 96.56 96 GLU A O 1
ATOM 718 N N . TYR A 1 97 ? -6.567 43.623 -4.431 1.00 94.62 97 TYR A N 1
ATOM 719 C CA . TYR A 1 97 ? -6.966 44.605 -3.427 1.00 94.62 97 TYR A CA 1
ATOM 720 C C . TYR A 1 97 ? -7.773 44.001 -2.281 1.00 94.62 97 TYR A C 1
ATOM 722 O O . TYR A 1 97 ? -8.601 43.100 -2.456 1.00 94.62 97 TYR A O 1
ATOM 730 N N . SER A 1 98 ? -7.603 44.611 -1.104 1.00 94.06 98 SER A N 1
ATOM 731 C CA . SER A 1 98 ? -8.342 44.278 0.118 1.00 94.06 98 SER A CA 1
ATOM 732 C C . SER A 1 98 ? -8.179 42.802 0.505 1.00 94.06 98 SER A C 1
ATOM 734 O O . SER A 1 98 ? -9.155 42.061 0.623 1.00 94.06 98 SER A O 1
ATOM 736 N N . HIS A 1 99 ? -6.930 42.369 0.677 1.00 95.25 99 HIS A N 1
ATOM 737 C CA . HIS A 1 99 ? -6.596 41.037 1.177 1.00 95.25 99 HIS A CA 1
ATOM 738 C C . HIS A 1 99 ? -7.263 40.765 2.529 1.00 95.25 99 HIS A C 1
ATOM 740 O O . HIS A 1 99 ? -7.348 41.640 3.392 1.00 95.25 99 HIS A O 1
ATOM 746 N N . SER A 1 100 ? -7.808 39.563 2.683 1.00 94.31 100 SER A N 1
ATOM 747 C CA . SER A 1 100 ? -8.491 39.100 3.896 1.00 94.31 100 SER A CA 1
ATOM 748 C C . SER A 1 100 ? -8.389 37.584 4.009 1.00 94.31 100 SER A C 1
ATOM 750 O O . SER A 1 100 ? -8.299 36.897 2.989 1.00 94.31 100 SER A O 1
ATOM 752 N N . PHE A 1 101 ? -8.435 37.053 5.228 1.00 93.88 101 PHE A N 1
ATOM 753 C CA . PHE A 1 101 ? -8.312 35.612 5.451 1.00 93.88 101 PHE A CA 1
ATOM 754 C C . PHE A 1 101 ? -9.502 34.833 4.870 1.00 93.88 101 PHE A C 1
ATOM 756 O O . PHE A 1 101 ? -10.658 35.255 4.988 1.00 93.88 101 PHE A O 1
ATOM 763 N N . ASN A 1 102 ? -9.208 33.722 4.205 1.00 91.06 102 ASN A N 1
ATOM 764 C CA . ASN A 1 102 ? -10.154 32.777 3.621 1.00 91.06 102 ASN A CA 1
ATOM 765 C C . ASN A 1 102 ? -9.758 31.371 4.080 1.00 91.06 102 ASN A C 1
ATOM 767 O O . ASN A 1 102 ? -8.587 31.039 3.979 1.00 91.06 102 ASN A O 1
ATOM 771 N N . GLY A 1 103 ? -10.697 30.580 4.596 1.00 88.19 103 GLY A N 1
ATOM 772 C CA . GLY A 1 103 ? -10.390 29.309 5.259 1.00 88.19 103 GLY A CA 1
ATOM 773 C C . GLY A 1 103 ? -11.221 29.122 6.520 1.00 88.19 103 GLY A C 1
ATOM 774 O O . GLY A 1 103 ? -11.587 30.106 7.167 1.00 88.19 103 GLY A O 1
ATOM 775 N N . CYS A 1 104 ? -11.547 27.871 6.849 1.00 91.56 104 CYS A N 1
ATOM 776 C CA . CYS A 1 104 ? -12.434 27.529 7.971 1.00 91.56 104 CYS A CA 1
ATOM 777 C C . CYS A 1 104 ? -11.774 26.625 9.030 1.00 91.56 104 CYS A C 1
ATOM 779 O O . CYS A 1 104 ? -12.387 26.361 10.062 1.00 91.56 104 CYS A O 1
ATOM 781 N N . SER A 1 105 ? -10.523 26.216 8.809 1.00 91.12 105 SER A N 1
ATOM 782 C CA . SER A 1 105 ? -9.574 25.685 9.799 1.00 91.12 105 SER A CA 1
ATOM 783 C C . SER A 1 105 ? -8.319 26.571 9.822 1.00 91.12 105 SER A C 1
ATOM 785 O O . SER A 1 105 ? -8.212 27.499 9.019 1.00 91.12 105 SER A O 1
ATOM 787 N N . TRP A 1 106 ? -7.367 26.315 10.725 1.00 87.06 106 TRP A N 1
ATOM 788 C CA . TRP A 1 106 ? -6.081 27.035 10.721 1.00 87.06 106 TRP A CA 1
ATOM 789 C C . TRP A 1 106 ? -5.213 26.661 9.513 1.00 87.06 106 TRP A C 1
ATOM 791 O O . TRP A 1 106 ? -4.497 27.502 8.981 1.00 87.06 106 TRP A O 1
ATOM 801 N N . ASP A 1 107 ? -5.333 25.423 9.050 1.00 86.94 107 ASP A N 1
ATOM 802 C CA . ASP A 1 107 ? -4.527 24.819 7.982 1.00 86.94 107 ASP A CA 1
ATOM 803 C C . ASP A 1 107 ? -5.026 25.226 6.587 1.00 86.94 107 ASP A C 1
ATOM 805 O O . ASP A 1 107 ? -4.266 25.246 5.626 1.00 86.94 107 ASP A O 1
ATOM 809 N N . THR A 1 108 ? -6.302 25.620 6.486 1.00 90.00 108 THR A N 1
ATOM 810 C CA . THR A 1 108 ? -6.920 26.164 5.262 1.00 90.00 108 THR A CA 1
ATOM 811 C C . THR A 1 108 ? -6.886 27.697 5.196 1.00 90.00 108 THR A C 1
ATOM 813 O O . THR A 1 108 ? -7.544 28.282 4.338 1.00 90.00 108 THR A O 1
ATOM 816 N N . LEU A 1 109 ? -6.176 28.370 6.113 1.00 90.75 109 LEU A N 1
ATOM 817 C CA . LEU A 1 109 ? -6.269 29.817 6.338 1.00 90.75 109 LEU A CA 1
ATOM 818 C C . LEU A 1 109 ? -5.332 30.648 5.439 1.00 90.75 109 LEU A C 1
ATOM 820 O O . LEU A 1 109 ? -4.251 31.083 5.843 1.00 90.75 109 LEU A O 1
ATOM 824 N N . GLU A 1 110 ? -5.784 30.949 4.227 1.00 94.19 110 GLU A N 1
ATOM 825 C CA . GLU A 1 110 ? -5.031 31.701 3.220 1.00 94.19 110 GLU A CA 1
ATOM 826 C C . GLU A 1 110 ? -5.336 33.210 3.216 1.00 94.19 110 GLU A C 1
ATOM 828 O O . GLU A 1 110 ? -6.479 33.651 3.378 1.00 94.19 110 GLU A O 1
ATOM 833 N N . CYS A 1 111 ? -4.319 34.039 2.953 1.00 95.06 111 CYS A N 1
ATOM 834 C CA . CYS A 1 111 ? -4.460 35.495 2.822 1.00 95.06 111 CYS A CA 1
ATOM 835 C C . CYS A 1 111 ? -4.776 35.928 1.374 1.00 95.06 111 CYS A C 1
ATOM 837 O O . CYS A 1 111 ? -3.986 36.596 0.711 1.00 95.06 111 CYS A O 1
ATOM 839 N N . LEU A 1 112 ? -5.953 35.551 0.870 1.00 95.25 112 LEU A N 1
ATOM 840 C CA . LEU A 1 112 ? -6.375 35.854 -0.506 1.00 95.25 112 LEU A CA 1
ATOM 841 C C . LEU A 1 112 ? -6.909 37.297 -0.674 1.00 95.25 112 LEU A C 1
ATOM 843 O O . LEU A 1 112 ? -7.415 37.889 0.291 1.00 95.25 112 LEU A O 1
ATOM 847 N N . PRO A 1 113 ? -6.902 37.878 -1.891 1.00 95.19 113 PRO A N 1
ATOM 848 C CA . PRO A 1 113 ? -7.607 39.130 -2.186 1.00 95.19 113 PRO A CA 1
ATOM 849 C C . PRO A 1 113 ? -9.131 39.001 -2.008 1.00 95.19 113 PRO A C 1
ATOM 851 O O . PRO A 1 113 ? -9.708 37.921 -2.152 1.00 95.19 113 PRO A O 1
ATOM 854 N N . SER A 1 114 ? -9.829 40.103 -1.705 1.00 94.19 114 SER A N 1
ATOM 855 C CA . SER A 1 114 ? -11.309 40.158 -1.756 1.00 94.19 114 SER A CA 1
ATOM 856 C C . SER A 1 114 ? -11.850 40.989 -2.919 1.00 94.19 114 SER A C 1
ATOM 858 O O . SER A 1 114 ? -13.038 40.919 -3.234 1.00 94.19 114 SER A O 1
ATOM 860 N N . SER A 1 115 ? -10.994 41.738 -3.616 1.00 95.19 115 SER A N 1
ATOM 861 C CA . SER A 1 115 ? -11.335 42.352 -4.897 1.00 95.19 115 SER A CA 1
ATOM 862 C C . SER A 1 115 ? -10.150 42.340 -5.854 1.00 95.19 115 SER A C 1
ATOM 864 O O . SER A 1 115 ? -9.024 42.620 -5.456 1.00 95.19 115 SER A O 1
ATOM 866 N N . ILE A 1 116 ? -10.425 42.039 -7.119 1.00 96.19 116 ILE A N 1
ATOM 867 C CA . ILE A 1 116 ? -9.448 42.051 -8.209 1.00 96.19 116 ILE A CA 1
ATOM 868 C C . ILE A 1 116 ? -9.912 43.102 -9.216 1.00 96.19 116 ILE A C 1
ATOM 870 O O . ILE A 1 116 ? -11.086 43.126 -9.597 1.00 96.19 116 ILE A O 1
ATOM 874 N N . CYS A 1 117 ? -9.011 43.990 -9.626 1.00 96.56 117 CYS A N 1
ATOM 875 C CA . CYS A 1 117 ? -9.269 45.007 -10.640 1.00 96.56 117 CYS A CA 1
ATOM 876 C C . CYS A 1 117 ? -8.444 44.712 -11.892 1.00 96.56 117 CYS A C 1
ATOM 878 O O . CYS A 1 117 ? -7.219 44.639 -11.816 1.00 96.56 117 CYS A O 1
ATOM 880 N N . SER A 1 118 ? -9.105 44.582 -13.040 1.00 96.56 118 SER A N 1
ATOM 881 C CA . SER A 1 118 ? -8.464 44.454 -14.348 1.00 96.56 118 SER A CA 1
ATOM 882 C C . SER A 1 118 ? -8.630 45.738 -15.161 1.00 96.56 118 SER A C 1
ATOM 884 O O . SER A 1 118 ? -9.681 46.380 -15.146 1.00 96.56 118 SER A O 1
ATOM 886 N N . CYS A 1 119 ? -7.575 46.140 -15.861 1.00 96.38 119 CYS A N 1
ATOM 887 C CA . CYS A 1 119 ? -7.598 47.251 -16.803 1.00 96.38 119 CYS A CA 1
ATOM 888 C C . CYS A 1 119 ? -8.097 46.741 -18.162 1.00 96.38 119 CYS A C 1
ATOM 890 O O . CYS A 1 119 ? -7.326 46.168 -18.933 1.00 96.38 119 CYS A O 1
ATOM 892 N N . LEU A 1 120 ? -9.388 46.913 -18.442 1.00 95.19 120 LEU A N 1
ATOM 893 C CA . LEU A 1 120 ? -10.012 46.479 -19.693 1.00 95.19 120 LEU A CA 1
ATOM 894 C C . LEU A 1 120 ? -9.940 47.591 -20.739 1.00 95.19 120 LEU A C 1
ATOM 896 O O . LEU A 1 120 ? -10.163 48.760 -20.427 1.00 95.19 120 LEU A O 1
ATOM 900 N N . GLU A 1 121 ? -9.640 47.233 -21.984 1.00 94.69 121 GLU A N 1
ATOM 901 C CA . GLU A 1 121 ? -9.633 48.163 -23.112 1.00 94.69 121 GLU A CA 1
ATOM 902 C C . GLU A 1 121 ? -10.991 48.136 -23.824 1.00 94.69 121 GLU A C 1
ATOM 904 O O . GLU A 1 121 ? -11.318 47.174 -24.518 1.00 94.69 121 GLU A O 1
ATOM 909 N N . GLU A 1 122 ? -11.795 49.186 -23.643 1.00 91.56 122 GLU A N 1
ATOM 910 C CA . GLU A 1 122 ? -13.097 49.314 -24.302 1.00 91.56 122 GLU A CA 1
ATOM 911 C C . GLU A 1 122 ? -13.052 50.353 -25.428 1.00 91.56 122 GLU A C 1
ATOM 913 O O . GLU A 1 122 ? -12.393 51.390 -25.329 1.00 91.56 122 GLU A O 1
ATOM 918 N N . LEU A 1 123 ? -13.779 50.088 -26.517 1.00 90.94 123 LEU A N 1
ATOM 919 C CA . LEU A 1 123 ? -13.965 51.053 -27.597 1.00 90.94 123 LEU A CA 1
ATOM 920 C C . LEU A 1 123 ? -15.084 52.031 -27.219 1.00 90.94 123 LEU A C 1
ATOM 922 O O . LEU A 1 123 ? -16.266 51.671 -27.224 1.00 90.94 123 LEU A O 1
ATOM 926 N N . ASP A 1 124 ? -14.710 53.273 -26.920 1.00 87.88 124 ASP A N 1
ATOM 927 C CA . ASP A 1 124 ? -15.641 54.357 -26.617 1.00 87.88 124 ASP A CA 1
ATOM 928 C C . ASP A 1 124 ? -16.564 54.597 -27.826 1.00 87.88 124 ASP A C 1
ATOM 930 O O . ASP A 1 124 ? -16.115 54.927 -28.927 1.00 87.88 124 ASP A O 1
ATOM 934 N N . ARG A 1 125 ? -17.872 54.384 -27.633 1.00 88.88 125 ARG A N 1
ATOM 935 C CA . ARG A 1 125 ? -18.859 54.353 -28.728 1.00 88.88 125 ARG A CA 1
ATOM 936 C C . ARG A 1 125 ? -19.184 55.722 -29.325 1.00 88.88 125 ARG A C 1
ATOM 938 O O . ARG A 1 125 ? -19.780 55.762 -30.399 1.00 88.88 125 ARG A O 1
ATOM 945 N N . GLU A 1 126 ? -18.836 56.818 -28.654 1.00 91.25 126 GLU A N 1
ATOM 946 C CA . GLU A 1 126 ? -19.105 58.178 -29.139 1.00 91.25 126 GLU A CA 1
ATOM 947 C C . GLU A 1 126 ? -17.895 58.766 -29.874 1.00 91.25 126 GLU A C 1
ATOM 949 O O . GLU A 1 126 ? -18.055 59.499 -30.851 1.00 91.25 126 GLU A O 1
ATOM 954 N N . THR A 1 127 ? -16.682 58.419 -29.441 1.00 91.69 127 THR A N 1
ATOM 955 C CA . THR A 1 127 ? -15.422 58.934 -30.000 1.00 91.69 127 THR A CA 1
ATOM 956 C C . THR A 1 127 ? -14.705 57.955 -30.931 1.00 91.69 127 THR A C 1
ATOM 958 O O . THR A 1 127 ? -13.850 58.383 -31.706 1.00 91.69 127 THR A O 1
ATOM 961 N N . ASN A 1 128 ? -15.051 56.662 -30.893 1.00 91.00 128 ASN A N 1
ATOM 962 C CA . ASN A 1 128 ? -14.377 55.573 -31.611 1.00 91.00 128 ASN A CA 1
ATOM 963 C C . ASN A 1 128 ? -12.864 55.500 -31.302 1.00 91.00 128 ASN A C 1
ATOM 965 O O . ASN A 1 128 ? -12.036 55.241 -32.178 1.00 91.00 128 ASN A O 1
ATOM 969 N N . VAL A 1 129 ? -12.510 55.751 -30.038 1.00 92.31 129 VAL A N 1
ATOM 970 C CA . VAL A 1 129 ? -11.152 55.646 -29.488 1.00 92.31 129 VAL A CA 1
ATOM 971 C C . VAL A 1 129 ? -11.127 54.521 -28.454 1.00 92.31 129 VAL A C 1
ATOM 973 O O . VAL A 1 129 ? -12.072 54.361 -27.685 1.00 92.31 129 VAL A O 1
ATOM 976 N N . LEU A 1 130 ? -10.051 53.735 -28.428 1.00 92.38 130 LEU A N 1
ATOM 977 C CA . LEU A 1 130 ? -9.834 52.742 -27.376 1.00 92.38 130 LEU A CA 1
ATOM 978 C C . LEU A 1 130 ? -9.469 53.461 -26.070 1.00 92.38 130 LEU A C 1
ATOM 980 O O . LEU A 1 130 ? -8.534 54.265 -26.029 1.00 92.38 130 LEU A O 1
ATOM 984 N N . VAL A 1 131 ? -10.232 53.203 -25.010 1.00 93.81 131 VAL A N 1
ATOM 985 C CA . VAL A 1 131 ? -10.047 53.799 -23.685 1.00 93.81 131 VAL A CA 1
ATOM 986 C C . VAL A 1 131 ? -9.954 52.676 -22.663 1.00 93.81 131 VAL A C 1
ATOM 988 O O . VAL A 1 131 ? -10.921 51.966 -22.399 1.00 93.81 131 VAL A O 1
ATOM 991 N N . SER A 1 132 ? -8.781 52.532 -22.053 1.00 95.38 132 SER A N 1
ATOM 992 C CA . SER A 1 132 ? -8.574 51.550 -20.993 1.00 95.38 132 SER A CA 1
ATOM 993 C C . SER A 1 132 ? -9.185 52.048 -19.675 1.00 95.38 132 SER A C 1
ATOM 995 O O . SER A 1 132 ? -8.851 53.144 -19.205 1.00 95.38 132 SER A O 1
ATOM 997 N N . THR A 1 133 ? -10.064 51.256 -19.054 1.00 95.50 133 THR A N 1
ATOM 998 C CA . THR A 1 133 ? -10.683 51.569 -17.753 1.00 95.50 133 THR A CA 1
ATOM 999 C C . THR A 1 133 ? -10.640 50.393 -16.774 1.00 95.50 133 THR A C 1
ATOM 1001 O O . THR A 1 133 ? -10.549 49.230 -17.163 1.00 95.50 133 THR A O 1
ATOM 1004 N N . TRP A 1 134 ? -10.665 50.697 -15.475 1.00 96.62 134 TRP A N 1
ATOM 1005 C CA . TRP A 1 134 ? -10.637 49.699 -14.408 1.00 96.62 134 TRP A CA 1
ATOM 1006 C C . TRP A 1 134 ? -12.006 49.041 -14.204 1.00 96.62 134 TRP A C 1
ATOM 1008 O O . TRP A 1 134 ? -12.957 49.691 -13.762 1.00 96.62 134 TRP A O 1
ATOM 1018 N N . ALA A 1 135 ? -12.078 47.730 -14.421 1.00 95.62 135 ALA A N 1
ATOM 1019 C CA . ALA A 1 135 ? -13.180 46.877 -13.998 1.00 95.62 135 ALA A CA 1
ATOM 1020 C C . ALA A 1 135 ? -12.786 46.139 -12.708 1.00 95.62 135 ALA A C 1
ATOM 1022 O O . ALA A 1 135 ? -11.930 45.257 -12.716 1.00 95.62 135 ALA A O 1
ATOM 1023 N N . CYS A 1 136 ? -13.404 46.501 -11.581 1.00 95.88 136 CYS A N 1
ATOM 1024 C CA . CYS A 1 136 ? -13.139 45.878 -10.282 1.00 95.88 136 CYS A CA 1
ATOM 1025 C C . CYS A 1 136 ? -14.244 44.886 -9.904 1.00 95.88 136 CYS A C 1
ATOM 1027 O O . CYS A 1 136 ? -15.394 45.279 -9.701 1.00 95.88 136 CYS A O 1
ATOM 1029 N N . LYS A 1 137 ? -13.886 43.609 -9.748 1.00 95.69 137 LYS A N 1
ATOM 1030 C CA . LYS A 1 137 ? -14.777 42.539 -9.288 1.00 95.69 137 LYS A CA 1
ATOM 1031 C C . LYS A 1 137 ? -14.494 42.229 -7.818 1.00 95.69 137 LYS A C 1
ATOM 1033 O O . LYS A 1 137 ? -13.375 41.872 -7.456 1.00 95.69 137 LYS A O 1
ATOM 1038 N N . GLY A 1 138 ? -15.514 42.343 -6.970 1.00 92.94 138 GLY A N 1
ATOM 1039 C CA . GLY A 1 138 ? -15.477 41.761 -5.627 1.00 92.94 138 GLY A CA 1
ATOM 1040 C C . GLY A 1 138 ? -15.600 40.241 -5.719 1.00 92.94 138 GLY A C 1
ATOM 1041 O O . GLY A 1 138 ? -16.487 39.741 -6.414 1.00 92.94 138 GLY A O 1
ATOM 1042 N N . MET A 1 139 ? -14.723 39.508 -5.041 1.00 88.06 139 MET A N 1
ATOM 1043 C CA . MET A 1 139 ? -14.836 38.056 -4.928 1.00 88.06 139 MET A CA 1
ATOM 1044 C C . MET A 1 139 ? -15.841 37.737 -3.822 1.00 88.06 139 MET A C 1
ATOM 1046 O O . MET A 1 139 ? -15.625 38.078 -2.660 1.00 88.06 139 MET A O 1
ATOM 1050 N N . SER A 1 140 ? -16.968 37.126 -4.192 1.00 76.12 140 SER A N 1
ATOM 1051 C CA . SER A 1 140 ? -17.953 36.665 -3.216 1.00 76.12 140 SER A CA 1
ATOM 1052 C C . SER A 1 140 ? -17.356 35.491 -2.449 1.00 76.12 140 SER A C 1
ATOM 1054 O O . SER A 1 140 ? -17.001 34.480 -3.050 1.00 76.12 140 SER A O 1
ATOM 1056 N N . ARG A 1 141 ? -17.205 35.653 -1.134 1.00 78.12 141 ARG A N 1
ATOM 1057 C CA . ARG A 1 141 ? -16.710 34.607 -0.241 1.00 78.12 141 ARG A CA 1
ATOM 1058 C C . ARG A 1 141 ? -17.887 33.909 0.411 1.00 78.12 141 ARG A C 1
ATOM 1060 O O . ARG A 1 141 ? -18.760 34.571 0.973 1.00 78.12 141 ARG A O 1
ATOM 1067 N N . GLN A 1 142 ? -17.883 32.585 0.360 1.00 73.81 142 GLN A N 1
ATOM 1068 C CA . GLN A 1 142 ? -18.768 31.764 1.172 1.00 73.81 142 GLN A CA 1
ATOM 1069 C C . GLN A 1 142 ? -18.314 31.916 2.628 1.00 73.81 142 GLN A C 1
ATOM 1071 O O . GLN A 1 142 ? -17.143 31.688 2.930 1.00 73.81 142 GLN A O 1
ATOM 1076 N N . SER A 1 143 ? -19.181 32.392 3.527 1.00 78.38 143 SER A N 1
ATOM 1077 C CA . SER A 1 143 ? -18.754 32.593 4.913 1.00 78.38 143 SER A CA 1
ATOM 1078 C C . SER A 1 143 ? -18.621 31.240 5.610 1.00 78.38 143 SER A C 1
ATOM 1080 O O . SER A 1 143 ? -19.451 30.353 5.406 1.00 78.38 143 SER A O 1
ATOM 1082 N N . CYS A 1 144 ? -17.623 31.072 6.480 1.00 79.06 144 CYS A N 1
ATOM 1083 C CA . CYS A 1 144 ? -17.488 29.825 7.238 1.00 79.06 144 CYS A CA 1
ATOM 1084 C C . CYS A 1 144 ? -18.702 29.546 8.142 1.00 79.06 144 CYS A C 1
ATOM 1086 O O . CYS A 1 144 ? -18.965 28.393 8.451 1.00 79.06 144 CYS A O 1
ATOM 1088 N N . GLY A 1 145 ? -19.496 30.566 8.498 1.00 75.56 145 GLY A N 1
ATOM 1089 C CA . GLY A 1 145 ? -20.775 30.396 9.199 1.00 75.56 145 GLY A CA 1
ATOM 1090 C C . GLY A 1 145 ? -21.936 29.913 8.317 1.00 75.56 145 GLY A C 1
ATOM 1091 O O . GLY A 1 145 ? -22.989 29.564 8.851 1.00 75.56 145 GLY A O 1
ATOM 1092 N N . ASP A 1 146 ? -21.766 29.898 6.994 1.00 75.94 146 ASP A N 1
ATOM 1093 C CA . ASP A 1 146 ? -22.680 29.272 6.033 1.00 75.94 146 ASP A CA 1
ATOM 1094 C C . ASP A 1 146 ? -22.167 27.886 5.615 1.00 75.94 146 ASP A C 1
ATOM 1096 O O . ASP A 1 146 ? -22.969 26.965 5.494 1.00 75.94 146 ASP A O 1
ATOM 1100 N N . VAL A 1 147 ? -20.841 27.704 5.493 1.00 71.56 147 VAL A N 1
ATOM 1101 C CA . VAL A 1 147 ? -20.209 26.379 5.318 1.00 71.56 147 VAL A CA 1
ATOM 1102 C C . VAL A 1 147 ? -20.517 25.477 6.518 1.00 71.56 147 VAL A C 1
ATOM 1104 O O . VAL A 1 147 ? -21.113 24.423 6.337 1.00 71.56 147 VAL A O 1
ATOM 1107 N N . ALA A 1 148 ? -20.228 25.923 7.745 1.00 69.50 148 ALA A N 1
ATOM 1108 C CA . ALA A 1 148 ? -20.471 25.169 8.981 1.00 69.50 148 ALA A CA 1
ATOM 1109 C C . ALA A 1 148 ? -21.939 24.757 9.184 1.00 69.50 148 ALA A C 1
ATOM 1111 O O . ALA A 1 148 ? -22.222 23.710 9.755 1.00 69.50 148 ALA A O 1
ATOM 1112 N N . LYS A 1 149 ? -22.898 25.554 8.694 1.00 72.12 149 LYS A N 1
ATOM 1113 C CA . LYS A 1 149 ? -24.328 25.193 8.734 1.00 72.12 149 LYS A CA 1
ATOM 1114 C C . LYS A 1 149 ? -24.724 24.150 7.694 1.00 72.12 149 LYS A C 1
ATOM 1116 O O . LYS A 1 149 ? -25.773 23.536 7.855 1.00 72.12 149 LYS A O 1
ATOM 1121 N N . ALA A 1 150 ? -23.942 24.001 6.628 1.00 65.69 150 ALA A N 1
ATOM 1122 C CA . ALA A 1 150 ? -24.156 23.000 5.592 1.00 65.69 150 ALA A CA 1
ATOM 1123 C C . ALA A 1 150 ? -23.408 21.688 5.888 1.00 65.69 150 ALA A C 1
ATOM 1125 O O . ALA A 1 150 ? -23.914 20.634 5.528 1.00 65.69 150 ALA A O 1
ATOM 1126 N N . SER A 1 151 ? -22.245 21.748 6.551 1.00 71.00 151 SER A N 1
ATOM 1127 C CA . SER A 1 151 ? -21.411 20.579 6.881 1.00 71.00 151 SER A CA 1
ATOM 1128 C C . SER A 1 151 ? -21.488 20.104 8.338 1.00 71.00 151 SER A C 1
ATOM 1130 O O . SER A 1 151 ? -20.924 19.069 8.662 1.00 71.00 151 SER A O 1
ATOM 1132 N N . GLY A 1 152 ? -22.116 20.861 9.244 1.00 67.94 152 GLY A N 1
ATOM 1133 C CA . GLY A 1 152 ? -22.184 20.537 10.678 1.00 67.94 152 GLY A CA 1
ATOM 1134 C C . GLY A 1 152 ? -20.894 20.792 11.476 1.00 67.94 152 GLY A C 1
ATOM 1135 O O . GLY A 1 152 ? -20.914 20.702 12.701 1.00 67.94 152 GLY A O 1
ATOM 1136 N N . ILE A 1 153 ? -19.789 21.149 10.813 1.00 67.31 153 ILE A N 1
ATOM 1137 C CA . ILE A 1 153 ? -18.467 21.343 11.429 1.00 67.31 153 ILE A CA 1
ATOM 1138 C C . ILE A 1 153 ? -18.431 22.656 12.229 1.00 67.31 153 ILE A C 1
ATOM 1140 O O . ILE A 1 153 ? -18.612 23.734 11.658 1.00 67.31 153 ILE A O 1
ATOM 1144 N N . GLU A 1 154 ? -18.136 22.608 13.535 1.00 71.12 154 GLU A N 1
ATOM 1145 C CA . GLU A 1 154 ? -17.901 23.830 14.319 1.00 71.12 154 GLU A CA 1
ATOM 1146 C C . GLU A 1 154 ? -16.611 24.541 13.873 1.00 71.12 154 GLU A C 1
ATOM 1148 O O . GLU A 1 154 ? -15.522 23.973 13.900 1.00 71.12 154 GLU A O 1
ATOM 1153 N N . THR A 1 155 ? -16.706 25.826 13.515 1.00 74.62 155 THR A N 1
ATOM 1154 C CA . THR A 1 155 ? -15.526 26.643 13.186 1.00 74.62 155 THR A CA 1
ATOM 1155 C C . THR A 1 155 ? -14.640 26.859 14.425 1.00 74.62 155 THR A C 1
ATOM 1157 O O . THR A 1 155 ? -15.143 27.417 15.410 1.00 74.62 155 THR A O 1
ATOM 1160 N N . PRO A 1 156 ? -13.332 26.534 14.384 1.00 79.69 156 PRO A N 1
ATOM 1161 C CA . PRO A 1 156 ? -12.407 26.750 15.493 1.00 79.69 156 PRO A CA 1
ATOM 1162 C C . PRO A 1 156 ? -12.440 28.173 16.064 1.00 79.69 156 PRO A C 1
ATOM 1164 O O . PRO A 1 156 ? -12.343 29.176 15.348 1.00 79.69 156 PRO A O 1
ATOM 1167 N N . ARG A 1 157 ? -12.543 28.275 17.394 1.00 80.19 157 ARG A N 1
ATOM 1168 C CA . ARG A 1 157 ? -12.524 29.569 18.089 1.00 80.19 157 ARG A CA 1
ATOM 1169 C C . ARG A 1 157 ? -11.161 30.241 17.919 1.00 80.19 157 ARG A C 1
ATOM 1171 O O . ARG A 1 157 ? -10.126 29.625 18.143 1.00 80.19 157 ARG A O 1
ATOM 1178 N N . GLY A 1 158 ? -11.176 31.531 17.590 1.00 84.19 158 GLY A N 1
ATOM 1179 C CA . GLY A 1 158 ? -9.967 32.349 17.456 1.00 84.19 158 GLY A CA 1
ATOM 1180 C C . GLY A 1 158 ? -9.434 32.504 16.030 1.00 84.19 158 GLY A C 1
ATOM 1181 O O . GLY A 1 158 ? -8.486 33.265 15.852 1.00 84.19 158 GLY A O 1
ATOM 1182 N N . LEU A 1 159 ? -10.055 31.870 15.025 1.00 89.06 159 LEU A N 1
ATOM 1183 C CA . LEU A 1 159 ? -9.751 32.137 13.615 1.00 89.06 159 LEU A CA 1
ATOM 1184 C C . LEU A 1 159 ? -9.874 33.648 13.305 1.00 89.06 159 LEU A C 1
ATOM 1186 O O . LEU A 1 159 ? -10.912 34.252 13.608 1.00 89.06 159 LEU A O 1
ATOM 1190 N N . PRO A 1 160 ? -8.840 34.286 12.725 1.00 87.19 160 PRO A N 1
ATOM 1191 C CA . PRO A 1 160 ? -8.814 35.730 12.530 1.00 87.19 160 PRO A CA 1
ATOM 1192 C C . PRO A 1 160 ? -9.727 36.143 11.373 1.00 87.19 160 PRO A C 1
ATOM 1194 O O . PRO A 1 160 ? -9.425 35.935 10.200 1.00 87.19 160 PRO A O 1
ATOM 1197 N N . THR A 1 161 ? -10.851 36.781 11.697 1.00 85.50 161 THR A N 1
ATOM 1198 C CA . THR A 1 161 ? -11.786 37.302 10.695 1.00 85.50 161 THR A CA 1
ATOM 1199 C C . THR A 1 161 ? -11.433 38.737 10.300 1.00 85.50 161 THR A C 1
ATOM 1201 O O . THR A 1 161 ? -11.346 39.629 11.143 1.00 85.50 161 THR A O 1
ATOM 1204 N N . GLY A 1 162 ? -11.254 38.981 8.998 1.00 89.31 162 GLY A N 1
ATOM 1205 C CA . GLY A 1 162 ? -11.035 40.321 8.448 1.00 89.31 162 GLY A CA 1
ATOM 1206 C C . GLY A 1 162 ? -9.815 40.432 7.537 1.00 89.31 162 GLY A C 1
ATOM 1207 O O . GLY A 1 162 ? -9.399 39.462 6.905 1.00 89.31 162 GLY A O 1
ATOM 1208 N N . GLY A 1 163 ? -9.290 41.656 7.427 1.00 92.19 163 GLY A N 1
ATOM 1209 C CA . GLY A 1 163 ? -8.172 41.991 6.546 1.00 92.19 163 GLY A CA 1
ATOM 1210 C C . GLY A 1 163 ? -6.847 41.358 6.976 1.00 92.19 163 GLY A C 1
ATOM 1211 O O . GLY A 1 163 ? -6.565 41.251 8.168 1.00 92.19 163 GLY A O 1
ATOM 1212 N N . CYS A 1 164 ? -6.027 40.987 5.998 1.00 94.62 164 CYS A N 1
ATOM 1213 C CA . CYS A 1 164 ? -4.691 40.422 6.184 1.00 94.62 164 CYS A CA 1
ATOM 1214 C C . CYS A 1 164 ? -3.679 41.147 5.280 1.00 94.62 164 CYS A C 1
ATOM 1216 O O . CYS A 1 164 ? -4.068 41.853 4.347 1.00 94.62 164 CYS A O 1
ATOM 1218 N N . ASN A 1 165 ? -2.385 40.996 5.563 1.00 92.94 165 ASN A N 1
ATOM 1219 C CA . ASN A 1 165 ? -1.309 41.473 4.693 1.00 92.94 165 ASN A CA 1
ATOM 1220 C C . ASN A 1 165 ? -0.689 40.260 3.977 1.00 92.94 165 ASN A C 1
ATOM 1222 O O . ASN A 1 165 ? -0.174 39.401 4.691 1.00 92.94 165 ASN A O 1
ATOM 1226 N N . PRO A 1 166 ? -0.693 40.174 2.632 1.00 90.38 166 PRO A N 1
ATOM 1227 C CA . PRO A 1 166 ? -0.103 39.041 1.913 1.00 90.38 166 PRO A CA 1
ATOM 1228 C C . PRO A 1 166 ? 1.427 38.955 2.061 1.00 90.38 166 PRO A C 1
ATOM 1230 O O . PRO A 1 166 ? 1.997 37.895 1.837 1.00 90.38 166 PRO A O 1
ATOM 1233 N N . GLU A 1 167 ? 2.100 40.037 2.472 1.00 90.06 167 GLU A N 1
ATOM 1234 C CA . GLU A 1 167 ? 3.538 40.026 2.790 1.00 90.06 167 GLU A CA 1
ATOM 1235 C C . GLU A 1 167 ? 3.842 39.578 4.234 1.00 90.06 167 GLU A C 1
ATOM 1237 O O . GLU A 1 167 ? 5.006 39.421 4.605 1.00 90.06 167 GLU A O 1
ATOM 1242 N N . ALA A 1 168 ? 2.823 39.409 5.083 1.00 89.94 168 ALA A N 1
ATOM 1243 C CA . ALA A 1 168 ? 2.997 38.892 6.436 1.00 89.94 168 ALA A CA 1
ATOM 1244 C C . ALA A 1 168 ? 2.850 37.366 6.441 1.00 89.94 168 ALA A C 1
ATOM 1246 O O . ALA A 1 168 ? 1.960 36.821 5.794 1.00 89.94 168 ALA A O 1
ATOM 1247 N N . ALA A 1 169 ? 3.688 36.681 7.224 1.00 83.44 169 ALA A N 1
ATOM 1248 C CA . ALA A 1 169 ? 3.537 35.247 7.449 1.00 83.44 169 ALA A CA 1
ATOM 1249 C C . ALA A 1 169 ? 2.138 34.925 8.007 1.00 83.44 169 ALA A C 1
ATOM 1251 O O . ALA A 1 169 ? 1.634 35.653 8.871 1.00 83.44 169 ALA A O 1
ATOM 1252 N N . SER A 1 170 ? 1.533 33.835 7.524 1.00 81.81 170 SER A N 1
ATOM 1253 C CA . SER A 1 170 ? 0.221 33.374 7.986 1.00 81.81 170 SER A CA 1
ATOM 1254 C C . SER A 1 170 ? 0.198 33.222 9.512 1.0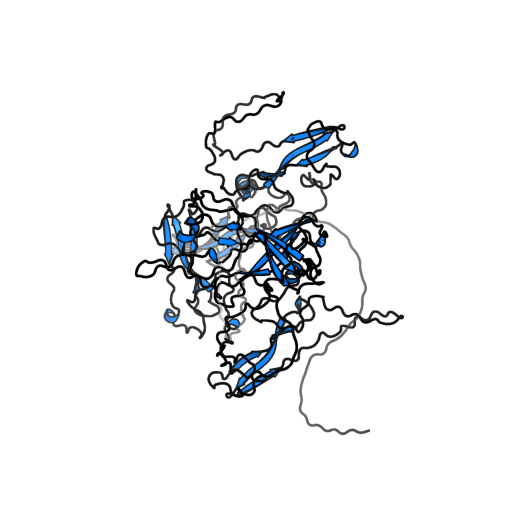0 81.81 170 SER A C 1
ATOM 1256 O O . SER A 1 170 ? 1.174 32.740 10.095 1.00 81.81 170 SER A O 1
ATOM 1258 N N . PRO A 1 171 ? -0.888 33.640 10.186 1.00 85.00 171 PRO A N 1
ATOM 1259 C CA . PRO A 1 171 ? -0.969 33.576 11.635 1.00 85.00 171 PRO A CA 1
ATOM 1260 C C . PRO A 1 171 ? -1.039 32.114 12.073 1.00 85.00 171 PRO A C 1
ATOM 1262 O O . PRO A 1 171 ? -2.020 31.424 11.803 1.00 85.00 171 PRO A O 1
ATOM 1265 N N . THR A 1 172 ? -0.004 31.648 12.765 1.00 81.19 172 THR A N 1
ATOM 1266 C CA . THR A 1 172 ? -0.023 30.335 13.408 1.00 81.19 172 THR A CA 1
ATOM 1267 C C . THR A 1 172 ? -1.079 30.293 14.519 1.00 81.19 172 THR A C 1
ATOM 1269 O O . THR A 1 172 ? -1.358 31.328 15.142 1.00 81.19 172 THR A O 1
ATOM 1272 N N . PRO A 1 173 ? -1.667 29.114 14.803 1.00 79.81 173 PRO A N 1
ATOM 1273 C CA . PRO A 1 173 ? -2.569 28.959 15.937 1.00 79.81 173 PRO A CA 1
ATOM 1274 C C . PRO A 1 173 ? -1.865 29.381 17.238 1.00 79.81 173 PRO A C 1
ATOM 1276 O O . PRO A 1 173 ? -0.663 29.138 17.402 1.00 79.81 173 PRO A O 1
ATOM 1279 N N . PRO A 1 174 ? -2.577 30.029 18.179 1.00 75.00 174 PRO A N 1
ATOM 1280 C CA . PRO A 1 174 ? -1.978 30.458 19.434 1.00 75.00 174 PRO A CA 1
ATOM 1281 C C . PRO A 1 174 ? -1.460 29.239 20.217 1.00 75.00 174 PRO A C 1
ATOM 1283 O O . PRO A 1 174 ? -2.174 28.237 20.303 1.00 75.00 174 PRO A O 1
ATOM 1286 N N . PRO A 1 175 ? -0.258 29.304 20.826 1.00 57.50 175 PRO A N 1
ATOM 1287 C CA . PRO A 1 175 ? 0.255 28.205 21.637 1.00 57.50 175 PRO A CA 1
ATOM 1288 C C . PRO A 1 175 ? -0.730 27.899 22.769 1.00 57.50 175 PRO A C 1
ATOM 1290 O O . PRO A 1 175 ? -1.228 28.818 23.428 1.00 57.50 175 PRO A O 1
ATOM 1293 N N . SER A 1 176 ? -1.016 26.612 22.970 1.00 46.44 176 SER A N 1
ATOM 1294 C CA . SER A 1 176 ? -2.133 26.088 23.766 1.00 46.44 176 SER A CA 1
ATOM 1295 C C . SER A 1 176 ? -1.944 26.257 25.280 1.00 46.44 176 SER A C 1
ATOM 1297 O O . SER A 1 176 ? -1.807 25.291 26.031 1.00 46.44 176 SER A O 1
ATOM 1299 N N . ASN A 1 177 ? -1.944 27.508 25.737 1.00 40.16 177 ASN A N 1
ATOM 1300 C CA . ASN A 1 177 ? -1.928 27.875 27.147 1.00 40.16 177 ASN A CA 1
ATOM 1301 C C . ASN A 1 177 ? -3.294 27.601 27.790 1.00 40.16 177 ASN A C 1
ATOM 1303 O O . ASN A 1 177 ? -4.176 28.459 27.772 1.00 40.16 177 ASN A O 1
ATOM 1307 N N . ASP A 1 178 ? -3.416 26.396 28.348 1.00 52.94 178 ASP A N 1
ATOM 1308 C CA . ASP A 1 178 ? -4.240 26.013 29.504 1.00 52.94 178 ASP A CA 1
ATOM 1309 C C . ASP A 1 178 ? -5.355 27.013 29.877 1.00 52.94 178 ASP A C 1
ATOM 1311 O O . ASP A 1 178 ? -5.135 28.024 30.552 1.00 52.94 178 ASP A O 1
ATOM 1315 N N . SER A 1 179 ? -6.566 26.762 29.373 1.00 37.09 179 SER A N 1
ATOM 1316 C CA . SER A 1 179 ? -7.745 27.610 29.602 1.00 37.09 179 SER A CA 1
ATOM 1317 C C . SER A 1 179 ? -9.054 26.820 29.508 1.00 37.09 179 SER A C 1
ATOM 1319 O O . SER A 1 179 ? -9.936 27.139 28.715 1.00 37.09 179 SER A O 1
ATOM 1321 N N . GLY A 1 180 ? -9.188 25.800 30.361 1.00 42.84 180 GLY A N 1
ATOM 1322 C CA . GLY A 1 180 ? -10.491 25.261 30.773 1.00 42.84 180 GLY A CA 1
ATOM 1323 C C . GLY A 1 180 ? -11.360 24.681 29.656 1.00 42.84 180 GLY A C 1
ATOM 1324 O O . GLY A 1 180 ? -12.496 25.122 29.473 1.00 42.84 180 GLY A O 1
ATOM 1325 N N . ASN A 1 181 ? -10.854 23.668 28.949 1.00 30.09 181 ASN A N 1
ATOM 1326 C CA . ASN A 1 181 ? -11.717 22.813 28.139 1.00 30.09 181 ASN A CA 1
ATOM 1327 C C . ASN A 1 181 ? -12.714 22.069 29.054 1.00 30.09 181 ASN A C 1
ATOM 1329 O O . ASN A 1 181 ? -12.319 21.567 30.109 1.00 30.09 181 ASN A O 1
ATOM 1333 N N . ILE A 1 182 ? -13.989 21.974 28.657 1.00 38.56 182 ILE A N 1
ATOM 1334 C CA . ILE A 1 182 ? -14.891 20.960 29.225 1.00 38.56 182 ILE A CA 1
ATOM 1335 C C . ILE A 1 182 ? -14.604 19.698 28.427 1.00 38.56 182 ILE A C 1
ATOM 1337 O O . ILE A 1 182 ? -15.136 19.474 27.346 1.00 38.56 182 ILE A O 1
ATOM 1341 N N . ASP A 1 183 ? -13.625 18.971 28.938 1.00 34.88 183 ASP A N 1
ATOM 1342 C CA . ASP A 1 183 ? -12.901 17.950 28.211 1.00 34.88 183 ASP A CA 1
ATOM 1343 C C . ASP A 1 183 ? -13.630 16.601 28.293 1.00 34.88 183 ASP A C 1
ATOM 1345 O O . ASP A 1 183 ? -13.341 15.781 29.163 1.00 34.88 183 ASP A O 1
ATOM 1349 N N . ASP A 1 184 ? -14.585 16.371 27.386 1.00 42.12 184 ASP A N 1
ATOM 1350 C CA . ASP A 1 184 ? -15.226 15.055 27.200 1.00 42.12 184 ASP A CA 1
ATOM 1351 C C . ASP A 1 184 ? -14.245 13.989 26.646 1.00 42.12 184 ASP A C 1
ATOM 1353 O O . ASP A 1 184 ? -14.592 12.810 26.601 1.00 42.12 184 ASP A O 1
ATOM 1357 N N . THR A 1 185 ? -13.001 14.363 26.304 1.00 40.38 185 THR A N 1
ATOM 1358 C CA . THR A 1 185 ? -11.872 13.442 26.066 1.00 40.38 185 THR A CA 1
ATOM 1359 C C . THR A 1 185 ? -11.042 13.139 27.327 1.00 40.38 185 THR A C 1
ATOM 1361 O O . THR A 1 185 ? -10.201 12.241 27.305 1.00 40.38 185 THR A O 1
ATOM 1364 N N . ASN A 1 186 ? -11.333 13.754 28.482 1.00 36.84 186 ASN A N 1
ATOM 1365 C CA . ASN A 1 186 ? -10.699 13.451 29.777 1.00 36.84 186 ASN A CA 1
ATOM 1366 C C . ASN A 1 186 ? -11.274 12.183 30.451 1.00 36.84 186 ASN A C 1
ATOM 1368 O O . ASN A 1 186 ? -11.492 12.134 31.664 1.00 36.84 186 ASN A O 1
ATOM 1372 N N . VAL A 1 187 ? -11.547 11.148 29.655 1.00 47.84 187 VAL A N 1
ATOM 1373 C CA . VAL A 1 187 ? -12.139 9.876 30.102 1.00 47.84 187 VAL A CA 1
ATOM 1374 C C . VAL A 1 187 ? -11.124 9.045 30.906 1.00 47.84 187 VAL A C 1
ATOM 1376 O O . VAL A 1 187 ? -11.479 8.413 31.901 1.00 47.84 187 VAL A O 1
ATOM 1379 N N . ASP A 1 188 ? -9.841 9.110 30.537 1.00 43.25 188 ASP A N 1
ATOM 1380 C CA . ASP A 1 188 ? -8.783 8.219 31.043 1.00 43.25 188 ASP A CA 1
ATOM 1381 C C . ASP A 1 188 ? -8.177 8.613 32.411 1.00 43.25 188 ASP A C 1
ATOM 1383 O O . ASP A 1 188 ? -7.498 7.800 33.041 1.00 43.25 188 ASP A O 1
ATOM 1387 N N . ASN A 1 189 ? -8.434 9.818 32.945 1.00 43.75 189 ASN A N 1
ATOM 1388 C CA . ASN A 1 189 ? -7.986 10.161 34.309 1.00 43.75 189 ASN A CA 1
ATOM 1389 C C . ASN A 1 189 ? -8.823 9.487 35.412 1.00 43.75 189 ASN A C 1
ATOM 1391 O O . ASN A 1 189 ? -8.438 9.506 36.586 1.00 43.75 189 ASN A O 1
ATOM 1395 N N . ASN A 1 190 ? -9.956 8.869 35.069 1.00 54.72 190 ASN A N 1
ATOM 1396 C CA . ASN A 1 190 ? -10.862 8.252 36.031 1.00 54.72 190 ASN A CA 1
ATOM 1397 C C . ASN A 1 190 ? -10.412 6.834 36.434 1.00 54.72 190 ASN A C 1
ATOM 1399 O O . ASN A 1 190 ? -11.091 5.833 36.199 1.00 54.72 190 ASN A O 1
ATOM 1403 N N . LYS A 1 191 ? -9.253 6.770 37.099 1.00 64.75 191 LYS A N 1
ATOM 1404 C CA . LYS A 1 191 ? -8.491 5.567 37.496 1.00 64.75 191 LYS A CA 1
ATOM 1405 C C . LYS A 1 191 ? -9.223 4.527 38.365 1.00 64.75 191 LYS A C 1
ATOM 1407 O O . LYS A 1 191 ? -8.612 3.536 38.755 1.00 64.75 191 LYS A O 1
ATOM 1412 N N . ASN A 1 192 ? -10.496 4.763 38.681 1.00 88.50 192 ASN A N 1
ATOM 1413 C CA . ASN A 1 192 ? -11.328 3.939 39.551 1.00 88.50 192 ASN A CA 1
ATOM 1414 C C . ASN A 1 192 ? -12.515 3.282 38.810 1.00 88.50 192 ASN A C 1
ATOM 1416 O O . ASN A 1 192 ? -13.282 2.560 39.449 1.00 88.50 192 ASN A O 1
ATOM 1420 N N . CYS A 1 193 ? -12.696 3.500 37.500 1.00 93.31 193 CYS A N 1
ATOM 1421 C CA . CYS A 1 193 ? -13.735 2.809 36.725 1.00 93.31 193 CYS A CA 1
ATOM 1422 C C . CYS A 1 193 ? -13.526 1.278 36.734 1.00 93.31 193 CYS A C 1
ATOM 1424 O O . CYS A 1 193 ? -12.417 0.820 36.454 1.00 93.31 193 CYS A O 1
ATOM 1426 N N . PRO A 1 194 ? -14.558 0.461 37.028 1.00 92.38 194 PRO A N 1
ATOM 1427 C CA . PRO A 1 194 ? -14.468 -0.988 36.863 1.00 92.38 194 PRO A CA 1
ATOM 1428 C C . PRO A 1 194 ? -14.353 -1.354 35.375 1.00 92.38 194 PRO A C 1
ATOM 1430 O O . PRO A 1 194 ? -14.918 -0.677 34.521 1.00 92.38 194 PRO A O 1
ATOM 1433 N N . MET A 1 195 ? -13.640 -2.440 35.065 1.00 87.81 195 MET A N 1
ATOM 1434 C CA . MET A 1 195 ? -13.325 -2.855 33.684 1.00 87.81 195 MET A CA 1
ATOM 1435 C C . MET A 1 195 ? -14.544 -3.344 32.878 1.00 87.81 195 MET A C 1
ATOM 1437 O O . MET A 1 195 ? -14.511 -3.367 31.654 1.00 87.81 195 MET A O 1
ATOM 1441 N N . LEU A 1 196 ? -15.624 -3.735 33.559 1.00 91.81 196 LEU A N 1
ATOM 1442 C CA . LEU A 1 196 ? -16.907 -4.097 32.957 1.00 91.81 196 LEU A CA 1
ATOM 1443 C C . LEU A 1 196 ? -17.971 -3.099 33.412 1.00 91.81 196 LEU A C 1
ATOM 1445 O O . LEU A 1 196 ? -17.923 -2.646 34.560 1.00 91.81 196 LEU A O 1
ATOM 1449 N N . SER A 1 197 ? -18.949 -2.810 32.547 1.00 94.12 197 SER A N 1
ATOM 1450 C CA . SER A 1 197 ? -20.067 -1.932 32.897 1.00 94.12 197 SER A CA 1
ATOM 1451 C C . SER A 1 197 ? -20.792 -2.462 34.145 1.00 94.12 197 SER A C 1
ATOM 1453 O O . SER A 1 197 ? -21.299 -3.591 34.127 1.00 94.12 197 SER A O 1
ATOM 1455 N N . PRO A 1 198 ? -20.868 -1.685 35.240 1.00 95.38 198 PRO A N 1
ATOM 1456 C CA . PRO A 1 198 ? -21.559 -2.105 36.448 1.00 95.38 198 PRO A CA 1
ATOM 1457 C C . PRO A 1 198 ? -23.070 -2.201 36.201 1.00 95.38 198 PRO A C 1
ATOM 1459 O O . PRO A 1 198 ? -23.646 -1.463 35.404 1.00 95.38 198 PRO A O 1
ATOM 1462 N N . GLY A 1 199 ? -23.747 -3.106 36.908 1.00 93.88 199 GLY A N 1
ATOM 1463 C CA . GLY A 1 199 ? -25.207 -3.188 36.837 1.00 93.88 199 GLY A CA 1
ATOM 1464 C C . GLY A 1 199 ? -25.853 -1.955 37.474 1.00 93.88 199 GLY A C 1
ATOM 1465 O O . GLY A 1 199 ? -25.441 -1.540 38.558 1.00 93.88 199 GLY A O 1
ATOM 1466 N N . SER A 1 200 ? -26.889 -1.380 36.857 1.00 91.69 200 SER A N 1
ATOM 1467 C CA . SER A 1 200 ? -27.617 -0.250 37.452 1.00 91.69 200 SER A CA 1
ATOM 1468 C C . SER A 1 200 ? -28.155 -0.605 38.843 1.00 91.69 200 SER A C 1
ATOM 1470 O O . SER A 1 200 ? -28.920 -1.560 38.997 1.00 91.69 200 SER A O 1
ATOM 1472 N N . ASN A 1 201 ? -27.836 0.230 39.832 1.00 93.75 201 ASN A N 1
ATOM 1473 C CA . ASN A 1 201 ? -28.058 0.034 41.270 1.00 93.75 201 ASN A CA 1
ATOM 1474 C C . ASN A 1 201 ? -27.157 -1.026 41.946 1.00 93.75 201 ASN A C 1
ATOM 1476 O O . ASN A 1 201 ? -27.525 -1.543 42.999 1.00 93.75 201 ASN A O 1
ATOM 1480 N N . SER A 1 202 ? -25.995 -1.357 41.373 1.00 95.31 202 SER A N 1
ATOM 1481 C CA . SER A 1 202 ? -24.920 -2.056 42.101 1.00 95.31 202 SER A CA 1
ATOM 1482 C C . SER A 1 202 ? -24.127 -1.088 42.984 1.00 95.31 202 SER A C 1
ATOM 1484 O O . SER A 1 202 ? -24.062 0.108 42.696 1.00 95.31 202 SER A O 1
ATOM 1486 N N . ASP A 1 203 ? -23.541 -1.595 44.068 1.00 96.50 203 ASP A N 1
ATOM 1487 C CA . ASP A 1 203 ? -22.724 -0.790 44.979 1.00 96.50 203 ASP A CA 1
ATOM 1488 C C . ASP A 1 203 ? -21.425 -0.310 44.299 1.00 96.50 203 ASP A C 1
ATOM 1490 O O . ASP A 1 203 ? -20.874 -0.988 43.428 1.00 96.50 203 ASP A O 1
ATOM 1494 N N . CYS A 1 204 ? -20.923 0.853 44.713 1.00 95.56 204 CYS A N 1
ATOM 1495 C CA . CYS A 1 204 ? -19.634 1.397 44.284 1.00 95.56 204 CYS A CA 1
ATOM 1496 C C . CYS A 1 204 ? -18.803 1.878 45.479 1.00 95.56 204 CYS A C 1
ATOM 1498 O O . CYS A 1 204 ? -19.342 2.349 46.484 1.00 95.56 204 CYS A O 1
ATOM 1500 N N . ASP A 1 205 ? -17.480 1.755 45.377 1.00 94.06 205 ASP A N 1
ATOM 1501 C CA . ASP A 1 205 ? -16.565 2.121 46.458 1.00 94.06 205 ASP A CA 1
ATOM 1502 C C . ASP A 1 205 ? -16.554 3.635 46.710 1.00 94.06 205 ASP A C 1
ATOM 1504 O O . ASP A 1 205 ? -16.753 4.454 45.814 1.00 94.06 205 ASP A O 1
ATOM 1508 N N . ALA A 1 206 ? -16.227 4.043 47.938 1.00 90.12 206 ALA A N 1
ATOM 1509 C CA . ALA A 1 206 ? -16.143 5.463 48.295 1.00 90.12 206 ALA A CA 1
ATOM 1510 C C . ALA A 1 206 ? -15.077 6.242 47.488 1.00 90.12 206 ALA A C 1
ATOM 1512 O O . ALA A 1 206 ? -15.158 7.465 47.390 1.00 90.12 206 ALA A O 1
ATOM 1513 N N . SER A 1 207 ? -14.099 5.549 46.894 1.00 92.00 207 SER A N 1
ATOM 1514 C CA . SER A 1 207 ? -13.119 6.095 45.941 1.00 92.00 207 SER A CA 1
ATOM 1515 C C . SER A 1 207 ? -13.696 6.348 44.542 1.00 92.00 207 SER A C 1
ATOM 1517 O O . SER A 1 207 ? -13.155 7.169 43.807 1.00 92.00 207 SER A O 1
ATOM 1519 N N . GLN A 1 208 ? -14.782 5.667 44.172 1.00 92.75 208 GLN A N 1
ATOM 1520 C CA . GLN A 1 208 ? -15.490 5.826 42.899 1.00 92.75 208 GLN A CA 1
ATOM 1521 C C . GLN A 1 208 ? -16.546 6.941 42.962 1.00 92.75 208 GLN A C 1
ATOM 1523 O O . GLN A 1 208 ? -17.125 7.294 41.943 1.00 92.75 208 GLN A O 1
ATOM 1528 N N . ASN A 1 209 ? -16.848 7.511 44.132 1.00 93.94 209 ASN A N 1
ATOM 1529 C CA . ASN A 1 209 ? -17.951 8.463 44.272 1.00 93.94 209 ASN A CA 1
ATOM 1530 C C . ASN A 1 209 ? -17.685 9.785 43.520 1.00 93.94 209 ASN A C 1
ATOM 1532 O O . ASN A 1 209 ? -16.899 10.618 43.976 1.00 93.94 209 ASN A O 1
ATOM 1536 N N . GLY A 1 210 ? -18.409 10.002 42.420 1.00 91.75 210 GLY A N 1
ATOM 1537 C CA . GLY A 1 210 ? -18.201 11.080 41.446 1.00 91.75 210 GLY A CA 1
ATOM 1538 C C . GLY A 1 210 ? -17.556 10.618 40.130 1.00 91.75 210 GLY A C 1
ATOM 1539 O O . GLY A 1 210 ? -17.496 11.398 39.185 1.00 91.75 210 GLY A O 1
ATOM 1540 N N . SER A 1 211 ? -17.105 9.363 40.040 1.00 94.06 211 SER A N 1
ATOM 1541 C CA . SER A 1 211 ? -16.602 8.749 38.810 1.00 94.06 211 SER A CA 1
ATOM 1542 C C . SER A 1 211 ? -17.722 8.588 37.783 1.00 94.06 211 SER A C 1
ATOM 1544 O O . SER A 1 211 ? -18.739 7.948 38.059 1.00 94.06 211 SER A O 1
ATOM 1546 N N . GLN A 1 212 ? -17.486 9.102 36.575 1.00 96.25 212 GLN A N 1
ATOM 1547 C CA . GLN A 1 212 ? -18.282 8.837 35.377 1.00 96.25 212 GLN A CA 1
ATOM 1548 C C . GLN A 1 212 ? -17.468 7.976 34.405 1.00 96.25 212 GLN A C 1
ATOM 1550 O O . GLN A 1 212 ? -16.325 8.303 34.093 1.00 96.25 212 GLN A O 1
ATOM 1555 N N . CYS A 1 213 ? -18.044 6.865 33.960 1.00 95.31 213 CYS A N 1
ATOM 1556 C CA . CYS A 1 213 ? -17.371 5.838 33.170 1.00 95.31 213 CYS A CA 1
ATOM 1557 C C . CYS A 1 213 ? -18.172 5.558 31.894 1.00 95.31 213 CYS A C 1
ATOM 1559 O O . CYS A 1 213 ? -19.403 5.464 31.944 1.00 95.31 213 CYS A O 1
ATOM 1561 N N . HIS A 1 214 ? -17.477 5.445 30.763 1.00 96.00 214 HIS A N 1
ATOM 1562 C CA . HIS A 1 214 ? -18.057 5.200 29.442 1.00 96.00 214 HIS A CA 1
ATOM 1563 C C . HIS A 1 214 ? -17.768 3.758 29.008 1.00 96.00 214 HIS A C 1
ATOM 1565 O O . HIS A 1 214 ? -16.626 3.308 29.071 1.00 96.00 214 HIS A O 1
ATOM 1571 N N . TYR A 1 215 ? -18.808 3.047 28.583 1.00 94.69 215 TYR A N 1
ATOM 1572 C CA . TYR A 1 215 ? -18.794 1.627 28.240 1.00 94.69 215 TYR A CA 1
ATOM 1573 C C . TYR A 1 215 ? -19.527 1.382 26.921 1.00 94.69 215 TYR A C 1
ATOM 1575 O O . TYR A 1 215 ? -20.287 2.232 26.446 1.00 94.69 215 TYR A O 1
ATOM 1583 N N . ASP A 1 216 ? -19.323 0.184 26.371 1.00 94.69 216 ASP A N 1
ATOM 1584 C CA . ASP A 1 216 ? -20.047 -0.322 25.205 1.00 94.69 216 ASP A CA 1
ATOM 1585 C C . ASP A 1 216 ? -19.950 0.657 24.017 1.00 94.69 216 ASP A C 1
ATOM 1587 O O . ASP A 1 216 ? -20.955 1.119 23.481 1.00 94.69 216 ASP A O 1
ATOM 1591 N N . HIS A 1 217 ? -18.726 1.067 23.666 1.00 95.12 217 HIS A N 1
ATOM 1592 C CA . HIS A 1 217 ? -18.490 1.984 22.551 1.00 95.12 217 HIS A CA 1
ATOM 1593 C C . HIS A 1 217 ? -18.840 1.313 21.219 1.00 95.12 217 HIS A C 1
ATOM 1595 O O . HIS A 1 217 ? -18.451 0.172 20.966 1.00 95.12 217 HIS A O 1
ATOM 1601 N N . ILE A 1 218 ? -19.600 2.026 20.387 1.00 94.88 218 ILE A N 1
ATOM 1602 C CA . ILE A 1 218 ? -20.119 1.564 19.097 1.00 94.88 218 ILE A CA 1
ATOM 1603 C C . ILE A 1 218 ? -19.974 2.641 18.019 1.00 94.88 218 ILE A C 1
ATOM 1605 O O . ILE A 1 218 ? -20.010 3.843 18.306 1.00 94.88 218 ILE A O 1
ATOM 1609 N N . TYR A 1 219 ? -19.865 2.216 16.762 1.00 94.69 219 TYR A N 1
ATOM 1610 C CA . TYR A 1 219 ? -19.888 3.131 15.624 1.00 94.69 219 TYR A CA 1
ATOM 1611 C C . TYR A 1 219 ? -21.279 3.752 15.438 1.00 94.69 219 TYR A C 1
ATOM 1613 O O . TYR A 1 219 ? -22.307 3.068 15.463 1.00 94.69 219 TYR A O 1
ATOM 1621 N N . THR A 1 220 ? -21.302 5.066 15.231 1.00 92.88 220 THR A N 1
ATOM 1622 C CA . THR A 1 220 ? -22.503 5.899 15.061 1.00 92.88 220 THR A CA 1
ATOM 1623 C C . THR A 1 220 ? -22.263 6.955 13.981 1.00 92.88 220 THR A C 1
ATOM 1625 O O . THR A 1 220 ? -21.126 7.365 13.804 1.00 92.88 220 THR A O 1
ATOM 1628 N N . GLY A 1 221 ? -23.306 7.389 13.269 1.00 90.56 221 GLY A N 1
ATOM 1629 C CA . GLY A 1 221 ? -23.198 8.214 12.051 1.00 90.56 221 GLY A CA 1
ATOM 1630 C C . GLY A 1 221 ? -23.889 7.522 10.871 1.00 90.56 221 GLY A C 1
ATOM 1631 O O . GLY A 1 221 ? -24.130 6.317 10.946 1.00 90.56 221 GLY A O 1
ATOM 1632 N N . CYS A 1 222 ? -24.258 8.260 9.823 1.00 90.62 222 CYS A N 1
ATOM 1633 C CA . CYS A 1 222 ? -25.021 7.734 8.681 1.00 90.62 222 CYS A CA 1
ATOM 1634 C C . CYS A 1 222 ? -24.245 7.735 7.352 1.00 90.62 222 CYS A C 1
ATOM 1636 O O . CYS A 1 222 ? -24.712 7.155 6.372 1.00 90.62 222 CYS A O 1
ATOM 1638 N N . THR A 1 223 ? -23.052 8.329 7.325 1.00 89.69 223 THR A N 1
ATOM 1639 C CA . THR A 1 223 ? -22.073 8.267 6.228 1.00 89.69 223 THR A CA 1
ATOM 1640 C C . THR A 1 223 ? -20.682 7.961 6.792 1.00 89.69 223 THR A C 1
ATOM 1642 O O . THR A 1 223 ? -20.482 8.030 8.006 1.00 89.69 223 THR A O 1
ATOM 1645 N N . TRP A 1 224 ? -19.707 7.647 5.932 1.00 86.38 224 TRP A N 1
ATOM 1646 C CA . TRP A 1 224 ? -18.308 7.497 6.356 1.00 86.38 224 TRP A CA 1
ATOM 1647 C C . TRP A 1 224 ? -17.749 8.785 6.990 1.00 86.38 224 TRP A C 1
ATOM 1649 O O . TRP A 1 224 ? -17.040 8.702 7.986 1.00 86.38 224 TRP A O 1
ATOM 1659 N N . ASP A 1 225 ? -18.138 9.966 6.492 1.00 84.38 225 ASP A N 1
ATOM 1660 C CA . ASP A 1 225 ? -17.717 11.268 7.041 1.00 84.38 225 ASP A CA 1
ATOM 1661 C C . ASP A 1 225 ? -18.354 11.594 8.410 1.00 84.38 225 ASP A C 1
ATOM 1663 O O . ASP A 1 225 ? -17.821 12.391 9.180 1.00 84.38 225 ASP A O 1
ATOM 1667 N N . GLU A 1 226 ? -19.511 10.999 8.722 1.00 90.81 226 GLU A N 1
ATOM 1668 C CA . GLU A 1 226 ? -20.200 11.141 10.015 1.00 90.81 226 GLU A CA 1
ATOM 1669 C C . GLU A 1 226 ? -19.783 10.080 11.049 1.00 90.81 226 GLU A C 1
ATOM 1671 O O . GLU A 1 226 ? -20.209 10.151 12.212 1.00 90.81 226 GLU A O 1
ATOM 1676 N N . LEU A 1 227 ? -19.008 9.073 10.628 1.00 91.56 227 LEU A N 1
ATOM 1677 C CA . LEU A 1 227 ? -18.717 7.881 11.412 1.00 91.56 227 LEU A CA 1
ATOM 1678 C C . LEU A 1 227 ? -17.859 8.232 12.634 1.00 91.56 227 LEU A C 1
ATOM 1680 O O . LEU A 1 227 ? -16.720 8.665 12.521 1.00 91.56 227 LEU A O 1
ATOM 1684 N N . GLN A 1 228 ? -18.405 8.012 13.826 1.00 94.88 228 GLN A N 1
ATOM 1685 C CA . GLN A 1 228 ? -17.749 8.284 15.101 1.00 94.88 228 GLN A CA 1
ATOM 1686 C C . GLN A 1 228 ? -17.950 7.121 16.074 1.00 94.88 228 GLN A C 1
ATOM 1688 O O . GLN A 1 228 ? -19.066 6.609 16.242 1.00 94.88 228 GLN A O 1
ATOM 1693 N N . CYS A 1 229 ? -16.876 6.733 16.758 1.00 95.69 229 CYS A N 1
ATOM 1694 C CA . CYS A 1 229 ? -16.937 5.793 17.868 1.00 95.69 229 CYS A CA 1
ATOM 1695 C C . CYS A 1 229 ? -17.507 6.502 19.108 1.00 95.69 229 CYS A C 1
ATOM 1697 O O . CYS A 1 229 ? -16.946 7.495 19.572 1.00 95.69 229 CYS A O 1
ATOM 1699 N N . SER A 1 230 ? -18.641 6.044 19.649 1.00 94.81 230 SER A N 1
ATOM 1700 C CA . SER A 1 230 ? -19.249 6.677 20.827 1.00 94.81 230 SER A CA 1
ATOM 1701 C C . SER A 1 230 ? -19.914 5.683 21.781 1.00 94.81 230 SER A C 1
ATOM 1703 O O . SER A 1 230 ? -20.403 4.633 21.373 1.00 94.81 230 SER A O 1
ATOM 1705 N N . TRP A 1 231 ? -19.920 6.002 23.078 1.00 95.25 231 TRP A N 1
ATOM 1706 C CA . TRP A 1 231 ? -20.439 5.115 24.125 1.00 95.25 231 TRP A CA 1
ATOM 1707 C C . TRP A 1 231 ? -21.937 4.831 23.970 1.00 95.25 231 TRP A C 1
ATOM 1709 O O . TRP A 1 231 ? -22.744 5.758 23.847 1.00 95.25 231 TRP A O 1
ATOM 1719 N N . ALA A 1 232 ? -22.329 3.557 24.056 1.00 94.62 232 ALA A N 1
ATOM 1720 C CA . ALA A 1 232 ? -23.725 3.168 24.236 1.00 94.62 232 ALA A CA 1
ATOM 1721 C C . ALA A 1 232 ? -24.147 3.227 25.712 1.00 94.62 232 ALA A C 1
ATOM 1723 O O . ALA A 1 232 ? -25.314 3.506 25.979 1.00 94.62 232 ALA A O 1
ATOM 1724 N N . THR A 1 233 ? -23.229 3.061 26.674 1.00 95.25 233 THR A N 1
ATOM 1725 C CA . THR A 1 233 ? -23.540 3.083 28.117 1.00 95.25 233 THR A CA 1
ATOM 1726 C C . THR A 1 233 ? -22.653 4.074 28.881 1.00 95.25 233 THR A C 1
ATOM 1728 O O . THR A 1 233 ? -21.432 4.061 28.760 1.00 95.25 233 THR A O 1
ATOM 1731 N N . ARG A 1 234 ? -23.252 4.920 29.731 1.00 96.31 234 ARG A N 1
ATOM 1732 C CA . ARG A 1 234 ? -22.545 5.803 30.681 1.00 96.31 234 ARG A CA 1
ATOM 1733 C C . ARG A 1 234 ? -23.016 5.530 32.100 1.00 96.31 234 ARG A C 1
ATOM 1735 O O . ARG A 1 234 ? -24.209 5.636 32.377 1.00 96.31 234 ARG A O 1
ATOM 1742 N N . CYS A 1 235 ? -22.088 5.226 32.999 1.00 96.75 235 CYS A N 1
ATOM 1743 C CA . CYS A 1 235 ? -22.361 4.965 34.411 1.00 96.75 235 CYS A CA 1
ATOM 1744 C C . CYS A 1 235 ? -21.751 6.046 35.307 1.00 96.75 235 CYS A C 1
ATOM 1746 O O . CYS A 1 235 ? -20.588 6.399 35.139 1.00 96.75 235 CYS A O 1
ATOM 1748 N N . GLU A 1 236 ? -22.510 6.532 36.289 1.00 96.88 236 GLU A N 1
ATOM 1749 C CA . GLU A 1 236 ? -22.033 7.436 37.345 1.00 96.88 236 GLU A CA 1
ATOM 1750 C C . GLU A 1 236 ? -22.159 6.763 38.718 1.00 96.88 236 GLU A C 1
ATOM 1752 O O . GLU A 1 236 ? -23.230 6.263 39.066 1.00 96.88 236 GLU A O 1
ATOM 1757 N N . CYS A 1 237 ? -21.089 6.756 39.512 1.00 96.56 237 CYS A N 1
ATOM 1758 C CA . CYS A 1 237 ? -21.129 6.300 40.904 1.00 96.56 237 CYS A CA 1
ATOM 1759 C C . CYS A 1 237 ? -21.481 7.475 41.821 1.00 96.56 237 CYS A C 1
ATOM 1761 O O . CYS A 1 237 ? -20.730 8.449 41.919 1.00 96.56 237 CYS A O 1
ATOM 1763 N N . ASN A 1 238 ? -22.613 7.385 42.519 1.00 95.38 238 ASN A N 1
ATOM 1764 C CA . ASN A 1 238 ? -23.137 8.461 43.355 1.00 95.38 238 ASN A CA 1
ATOM 1765 C C . ASN A 1 238 ? -23.692 7.900 44.676 1.00 95.38 238 ASN A C 1
ATOM 1767 O O . ASN A 1 238 ? -24.488 6.962 44.688 1.00 95.38 238 ASN A O 1
ATOM 1771 N N . ALA A 1 239 ? -23.232 8.451 45.802 1.00 94.81 239 ALA A N 1
ATOM 1772 C CA . ALA A 1 239 ? -23.554 8.027 47.168 1.00 94.81 239 ALA A CA 1
ATOM 1773 C C . ALA A 1 239 ? -23.277 6.538 47.487 1.00 94.81 239 ALA A C 1
ATOM 1775 O O . ALA A 1 239 ? -23.886 5.985 48.402 1.00 94.81 239 ALA A O 1
ATOM 1776 N N . GLY A 1 240 ? -22.345 5.903 46.766 1.00 93.69 240 GLY A N 1
ATOM 1777 C CA . GLY A 1 240 ? -22.027 4.476 46.913 1.00 93.69 240 GLY A CA 1
ATOM 1778 C C . GLY A 1 240 ? -22.870 3.537 46.041 1.00 93.69 240 GLY A C 1
ATOM 1779 O O . GLY A 1 240 ? -22.882 2.335 46.286 1.00 93.69 240 GLY A O 1
ATOM 1780 N N . THR A 1 241 ? -23.568 4.050 45.022 1.00 96.00 241 THR A N 1
ATOM 1781 C CA . THR A 1 241 ? -24.328 3.241 44.054 1.00 96.00 241 THR A CA 1
ATOM 1782 C C . THR A 1 241 ? -24.065 3.685 42.606 1.00 96.00 241 THR A C 1
ATOM 1784 O O . THR A 1 241 ? -24.028 4.882 42.322 1.00 96.00 241 THR A O 1
ATOM 1787 N N . TRP A 1 242 ? -23.910 2.735 41.679 1.00 96.75 242 TRP A N 1
ATOM 1788 C CA . TRP A 1 242 ? -23.789 2.979 40.235 1.00 96.75 242 TRP A CA 1
ATOM 1789 C C . TRP A 1 242 ? -25.149 3.233 39.570 1.00 96.75 242 TRP A C 1
ATOM 1791 O O . TRP A 1 242 ? -26.071 2.418 39.666 1.00 96.75 242 TRP A O 1
ATOM 1801 N N . TYR A 1 243 ? -25.247 4.317 38.804 1.00 95.88 243 TYR A N 1
ATOM 1802 C CA . TYR A 1 243 ? -26.396 4.669 37.971 1.00 95.88 243 TYR A CA 1
ATOM 1803 C C . TYR A 1 243 ? -25.975 4.691 36.501 1.00 95.88 243 TYR A C 1
ATOM 1805 O O . TYR A 1 243 ? -25.267 5.604 36.080 1.00 95.88 243 TYR A O 1
ATOM 1813 N N . CYS A 1 244 ? -26.408 3.699 35.719 1.00 96.19 244 CYS A N 1
ATOM 1814 C CA . CYS A 1 244 ? -26.093 3.617 34.292 1.00 96.19 244 CYS A CA 1
ATOM 1815 C C . CYS A 1 244 ? -27.261 4.071 33.410 1.00 96.19 244 CYS A C 1
ATOM 1817 O O . CYS A 1 244 ? -28.421 3.710 33.641 1.00 96.19 244 CYS A O 1
ATOM 1819 N N . LEU A 1 245 ? -26.926 4.848 32.384 1.00 94.81 245 LEU A N 1
ATOM 1820 C CA . LEU A 1 245 ? -27.803 5.353 31.337 1.00 94.81 245 LEU A CA 1
ATOM 1821 C C . LEU A 1 245 ? -27.317 4.814 29.990 1.00 94.81 245 LEU A C 1
ATOM 1823 O O . LEU A 1 245 ? -26.148 4.981 29.646 1.00 94.81 245 LEU A O 1
ATOM 1827 N N . MET A 1 246 ? -28.221 4.212 29.218 1.00 92.31 246 MET A N 1
ATOM 1828 C CA . MET A 1 246 ? -27.944 3.865 27.824 1.00 92.31 246 MET A CA 1
ATOM 1829 C C . MET A 1 246 ? -28.261 5.061 26.919 1.00 92.31 246 MET A C 1
ATOM 1831 O O . MET A 1 246 ? -29.325 5.677 27.044 1.00 92.31 246 MET A O 1
ATOM 1835 N N . LYS A 1 247 ? -27.349 5.379 26.001 1.00 90.69 247 LYS A N 1
ATOM 1836 C CA . LYS A 1 247 ? -27.555 6.310 24.891 1.00 90.69 247 LYS A CA 1
ATOM 1837 C C . LYS A 1 247 ? -28.558 5.676 23.927 1.00 90.69 247 LYS A C 1
ATOM 1839 O O . LYS A 1 247 ? -28.381 4.541 23.494 1.00 90.69 247 LYS A O 1
ATOM 1844 N N . ALA A 1 248 ? -29.622 6.398 23.587 1.00 83.69 248 ALA A N 1
ATOM 1845 C CA . ALA A 1 248 ? -30.507 5.956 22.518 1.00 83.69 248 ALA A CA 1
ATOM 1846 C C . ALA A 1 248 ? -29.746 6.055 21.189 1.00 83.69 248 ALA A C 1
ATOM 1848 O O . ALA A 1 248 ? -29.334 7.148 20.799 1.00 83.69 248 ALA A O 1
ATOM 1849 N N . ILE A 1 249 ? -29.550 4.921 20.513 1.00 79.25 249 ILE A N 1
ATOM 1850 C CA . ILE A 1 249 ? -28.990 4.895 19.162 1.00 79.25 249 ILE A CA 1
ATOM 1851 C C . ILE A 1 249 ? -30.058 5.464 18.229 1.00 79.25 249 ILE A C 1
ATOM 1853 O O . ILE A 1 249 ? -31.069 4.811 17.962 1.00 79.25 249 ILE A O 1
ATOM 1857 N N . THR A 1 250 ? -29.851 6.690 17.755 1.00 79.50 250 THR A N 1
ATOM 1858 C CA . THR A 1 250 ? -30.638 7.237 16.649 1.00 79.50 250 THR A CA 1
ATOM 1859 C C . THR A 1 250 ? -30.266 6.452 15.398 1.00 79.50 250 THR A C 1
ATOM 1861 O O . THR A 1 250 ? -29.191 6.650 14.839 1.00 79.50 250 THR A O 1
ATOM 1864 N N . LEU A 1 251 ? -31.135 5.526 14.988 1.00 76.25 251 LEU A N 1
ATOM 1865 C CA . LEU A 1 251 ? -31.053 4.916 13.663 1.00 76.25 251 LEU A CA 1
ATOM 1866 C C . LEU A 1 251 ? -31.211 6.012 12.598 1.00 76.25 251 LEU A C 1
ATOM 1868 O O . LEU A 1 251 ? -31.855 7.030 12.852 1.00 76.25 251 LEU A O 1
ATOM 1872 N N . CYS A 1 252 ? -30.627 5.794 11.420 1.00 80.31 252 CYS A N 1
ATOM 1873 C CA . CYS A 1 252 ? -30.584 6.759 10.321 1.00 80.31 252 CYS A CA 1
ATOM 1874 C C . CYS A 1 252 ? -31.953 6.953 9.642 1.00 80.31 252 CYS A C 1
ATOM 1876 O O . CYS A 1 252 ? -32.163 6.556 8.496 1.00 80.31 252 CYS A O 1
ATOM 1878 N N . ASP A 1 253 ? -32.897 7.564 10.362 1.00 62.31 253 ASP A N 1
ATOM 1879 C CA . ASP A 1 253 ? -34.186 8.000 9.832 1.00 62.31 253 ASP A CA 1
ATOM 1880 C C . ASP A 1 253 ? -33.961 9.064 8.750 1.00 62.31 253 ASP A C 1
ATOM 1882 O O . ASP A 1 253 ? -33.528 10.188 9.021 1.00 62.31 253 ASP A O 1
ATOM 1886 N N . ILE A 1 254 ? -34.293 8.708 7.507 1.00 48.56 254 ILE A N 1
ATOM 1887 C CA . ILE A 1 254 ? -34.235 9.608 6.354 1.00 48.56 254 ILE A CA 1
ATOM 1888 C C . ILE A 1 254 ? -35.099 10.836 6.661 1.00 48.56 254 ILE A C 1
ATOM 1890 O O . ILE A 1 254 ? -36.305 10.716 6.890 1.00 48.56 254 ILE A O 1
ATOM 1894 N N . ALA A 1 255 ? -34.492 12.025 6.646 1.00 39.31 255 ALA A N 1
ATOM 1895 C CA . ALA A 1 255 ? -35.119 13.270 7.082 1.00 39.31 255 ALA A CA 1
ATOM 1896 C C . ALA A 1 255 ? -36.235 13.758 6.132 1.00 39.31 255 ALA A C 1
ATOM 1898 O O . ALA A 1 255 ? -36.083 14.738 5.399 1.00 39.31 255 ALA A O 1
ATOM 1899 N N . THR A 1 256 ? -37.403 13.109 6.164 1.00 36.53 256 THR A N 1
ATOM 1900 C CA . THR A 1 256 ? -38.600 13.579 5.460 1.00 36.53 256 THR A CA 1
ATOM 1901 C C . THR A 1 256 ? -39.043 14.915 6.054 1.00 36.53 256 THR A C 1
ATOM 1903 O O . THR A 1 256 ? -39.517 14.987 7.190 1.00 36.53 256 THR A O 1
ATOM 1906 N N . THR A 1 257 ? -38.891 15.990 5.284 1.00 36.66 257 THR A N 1
ATOM 1907 C CA . THR A 1 257 ? -39.094 17.381 5.711 1.00 36.66 257 THR A CA 1
ATOM 1908 C C . THR A 1 257 ? -40.577 17.747 5.861 1.00 36.66 257 THR A C 1
ATOM 1910 O O . THR A 1 257 ? -41.140 18.515 5.083 1.00 36.66 257 THR A O 1
ATOM 1913 N N . SER A 1 258 ? -41.227 17.215 6.902 1.00 29.89 258 SER A N 1
ATOM 1914 C CA . SER A 1 258 ? -42.630 17.490 7.237 1.00 29.89 258 SER A CA 1
ATOM 1915 C C . SER A 1 258 ? -42.791 18.031 8.663 1.00 29.89 258 SER A C 1
ATOM 1917 O O . SER A 1 258 ? -42.882 17.289 9.640 1.00 29.89 258 SER A O 1
ATOM 1919 N N . THR A 1 259 ? -42.868 19.356 8.784 1.00 35.25 259 THR A N 1
ATOM 1920 C CA . THR A 1 259 ? -42.962 20.060 10.071 1.00 35.25 259 THR A CA 1
ATOM 1921 C C . THR A 1 259 ? -44.373 20.016 10.669 1.00 35.25 259 THR A C 1
ATOM 1923 O O . THR A 1 259 ? -45.211 20.862 10.353 1.00 35.25 259 THR A O 1
ATOM 1926 N N . THR A 1 260 ? -44.622 19.121 11.630 1.00 28.06 260 THR A N 1
ATOM 1927 C CA . THR A 1 260 ? -45.774 19.230 12.551 1.00 28.06 260 THR A CA 1
ATOM 1928 C C . THR A 1 260 ? -45.381 18.947 13.997 1.00 28.06 260 THR A C 1
ATOM 1930 O O . THR A 1 260 ? -44.964 17.844 14.334 1.00 28.06 260 THR A O 1
ATOM 1933 N N . MET A 1 261 ? -45.570 19.939 14.872 1.00 36.38 261 MET A N 1
ATOM 1934 C CA . MET A 1 261 ? -45.394 19.788 16.318 1.00 36.38 261 MET A CA 1
ATOM 1935 C C . MET A 1 261 ? -46.517 18.936 16.923 1.00 36.38 261 MET A C 1
ATOM 1937 O O . MET A 1 261 ? -47.681 19.281 16.742 1.00 36.38 261 MET A O 1
ATOM 1941 N N . PHE A 1 262 ? -46.184 17.956 17.766 1.00 27.69 262 PHE A N 1
ATOM 1942 C CA . PHE A 1 262 ? -47.002 17.612 18.937 1.00 27.69 262 PHE A CA 1
ATOM 1943 C C . PHE A 1 262 ? -46.133 16.997 20.039 1.00 27.69 262 PHE A C 1
ATOM 1945 O O . PHE A 1 262 ? -45.616 15.895 19.899 1.00 27.69 262 PHE A O 1
ATOM 1952 N N . GLY A 1 263 ? -45.983 17.712 21.156 1.00 29.39 263 GLY A N 1
ATOM 1953 C CA . GLY A 1 263 ? -45.308 17.199 22.348 1.00 29.39 263 GLY A CA 1
ATOM 1954 C C . GLY A 1 263 ? -46.295 16.599 23.349 1.00 29.39 263 GLY A C 1
ATOM 1955 O O . GLY A 1 263 ? -47.365 17.162 23.590 1.00 29.39 263 GLY A O 1
ATOM 1956 N N . SER A 1 264 ? -45.927 15.486 23.981 1.00 28.06 264 SER A N 1
ATOM 1957 C CA . SER A 1 264 ? -46.534 14.994 25.226 1.00 28.06 264 SER A CA 1
ATOM 1958 C C . SER A 1 264 ? -45.569 14.055 25.945 1.00 28.06 264 SER A C 1
ATOM 1960 O O . SER A 1 264 ? -44.885 13.258 25.313 1.00 28.06 264 SER A O 1
ATOM 1962 N N . ALA A 1 265 ? -45.489 14.169 27.271 1.00 34.31 265 ALA A N 1
ATOM 1963 C CA . ALA A 1 265 ? -44.516 13.430 28.071 1.00 34.31 265 ALA A CA 1
ATOM 1964 C C . ALA A 1 265 ? -44.980 12.000 28.387 1.00 34.31 265 ALA A C 1
ATOM 1966 O O . ALA A 1 265 ? -46.100 11.797 28.861 1.00 34.31 265 ALA A O 1
ATOM 1967 N N . ILE A 1 266 ? -44.074 11.032 28.239 1.00 27.73 266 ILE A N 1
ATOM 1968 C CA . ILE A 1 266 ? -44.206 9.686 28.810 1.00 27.73 266 ILE A CA 1
ATOM 1969 C C . ILE A 1 266 ? -43.414 9.649 30.124 1.00 27.73 266 ILE A C 1
ATOM 1971 O O . ILE A 1 266 ? -42.339 10.235 30.231 1.00 27.73 266 ILE A O 1
ATOM 1975 N N . ARG A 1 267 ? -43.969 9.005 31.157 1.00 29.44 267 ARG A N 1
ATOM 1976 C CA . ARG A 1 267 ? -43.314 8.843 32.466 1.00 29.44 267 ARG A CA 1
ATOM 1977 C C . ARG A 1 267 ? -42.690 7.457 32.568 1.00 29.44 267 ARG A C 1
ATOM 1979 O O . ARG A 1 267 ? -43.357 6.476 32.251 1.00 29.44 267 ARG A O 1
ATOM 1986 N N . ASN A 1 268 ? -41.478 7.375 33.110 1.00 32.22 268 ASN A N 1
ATOM 1987 C CA . ASN A 1 268 ? -40.851 6.102 33.461 1.00 32.22 268 ASN A CA 1
ATOM 1988 C C . ASN A 1 268 ? -41.709 5.319 34.464 1.00 32.22 268 ASN A C 1
ATOM 1990 O O . ASN A 1 268 ? -42.040 5.849 35.528 1.00 32.22 268 ASN A O 1
ATOM 1994 N N . ASN A 1 269 ? -41.991 4.045 34.171 1.00 27.62 269 ASN A N 1
ATOM 1995 C CA . ASN A 1 269 ? -42.094 3.018 35.208 1.00 27.62 269 ASN A CA 1
ATOM 1996 C C . ASN A 1 269 ? -42.050 1.583 34.654 1.00 27.62 269 ASN A C 1
ATOM 1998 O O . ASN A 1 269 ? -42.859 1.219 33.810 1.00 27.62 269 ASN A O 1
ATOM 2002 N N . SER A 1 270 ? -41.176 0.764 35.248 1.00 31.69 270 SER A N 1
ATOM 2003 C CA . SER A 1 270 ? -41.230 -0.706 35.306 1.00 31.69 270 SER A CA 1
ATOM 2004 C C . SER A 1 270 ? -41.395 -1.501 33.995 1.00 31.69 270 SER A C 1
ATOM 2006 O O . SER A 1 270 ? -42.507 -1.879 33.627 1.00 31.69 270 SER A O 1
ATOM 2008 N N . ILE A 1 271 ? -40.274 -1.977 33.443 1.00 29.62 271 ILE A N 1
ATOM 2009 C CA . ILE A 1 271 ? -40.227 -3.241 32.687 1.00 29.62 271 ILE A CA 1
ATOM 2010 C C . ILE A 1 271 ? -39.419 -4.256 33.508 1.00 29.62 271 ILE A C 1
ATOM 2012 O O . ILE A 1 271 ? -38.299 -3.977 33.928 1.00 29.62 271 ILE A O 1
ATOM 2016 N N . ARG A 1 272 ? -40.000 -5.437 33.749 1.00 35.41 272 ARG A N 1
ATOM 2017 C CA . ARG A 1 272 ? -39.301 -6.650 34.206 1.00 35.41 272 ARG A CA 1
ATOM 2018 C C . ARG A 1 272 ? -39.404 -7.700 33.103 1.00 35.41 272 ARG A C 1
ATOM 2020 O O . ARG A 1 272 ? -40.442 -7.773 32.457 1.00 35.41 272 ARG A O 1
ATOM 2027 N N . ASN A 1 273 ? -38.352 -8.505 32.965 1.00 36.78 273 ASN A N 1
ATOM 2028 C CA . ASN A 1 273 ? -38.201 -9.723 32.157 1.00 36.78 273 ASN A CA 1
ATOM 2029 C C . ASN A 1 273 ? -39.423 -10.149 31.317 1.00 36.78 273 ASN A C 1
ATOM 2031 O O . ASN A 1 273 ? -40.363 -10.752 31.837 1.00 36.78 273 ASN A O 1
ATOM 2035 N N . GLY A 1 274 ? -39.339 -9.950 30.002 1.00 29.03 274 GLY A N 1
ATOM 2036 C CA . GLY A 1 274 ? -40.255 -10.530 29.022 1.00 29.03 274 GLY A CA 1
ATOM 2037 C C . GLY A 1 274 ? -39.633 -10.479 27.629 1.00 29.03 274 GLY A C 1
ATOM 2038 O O . GLY A 1 274 ? -39.214 -9.412 27.194 1.00 29.03 274 GLY A O 1
ATOM 2039 N N . SER A 1 275 ? -39.540 -11.627 26.954 1.00 37.25 275 SER A N 1
ATOM 2040 C CA . SER A 1 275 ? -39.064 -11.691 25.567 1.00 37.25 275 SER A CA 1
ATOM 2041 C C . SER A 1 275 ? -40.073 -11.032 24.626 1.00 37.25 275 SER A C 1
ATOM 2043 O O . SER A 1 275 ? -41.276 -11.261 24.765 1.00 37.25 275 SER A O 1
ATOM 2045 N N . ILE A 1 276 ? -39.583 -10.251 23.661 1.00 29.56 276 ILE A N 1
ATOM 2046 C CA . ILE A 1 276 ? -40.371 -9.729 22.543 1.00 29.56 276 ILE A CA 1
ATOM 2047 C C . ILE A 1 276 ? -39.573 -9.951 21.255 1.00 29.56 276 ILE A C 1
ATOM 2049 O O . ILE A 1 276 ? -38.807 -9.094 20.826 1.00 29.56 276 ILE A O 1
ATOM 2053 N N . ILE A 1 277 ? -39.788 -11.106 20.625 1.00 34.66 277 ILE A N 1
ATOM 2054 C CA . ILE A 1 277 ? -39.679 -11.218 19.168 1.00 34.66 277 ILE A CA 1
ATOM 2055 C C . ILE A 1 277 ? -41.084 -10.930 18.641 1.00 34.66 277 ILE A C 1
ATOM 2057 O O . ILE A 1 277 ? -42.041 -11.594 19.043 1.00 34.66 277 ILE A O 1
ATOM 2061 N N . GLY A 1 278 ? -41.218 -9.902 17.806 1.00 28.39 278 GLY A N 1
ATOM 2062 C CA . GLY A 1 278 ? -42.489 -9.489 17.218 1.00 28.39 278 GLY A CA 1
ATOM 2063 C C . GLY A 1 278 ? -42.302 -9.159 15.746 1.00 28.39 278 GLY A C 1
ATOM 2064 O O . GLY A 1 278 ? -41.719 -8.129 15.417 1.00 28.39 278 GLY A O 1
ATOM 2065 N N . ASP A 1 279 ? -42.786 -10.037 14.871 1.00 35.44 279 ASP A N 1
ATOM 2066 C CA . ASP A 1 279 ? -42.687 -9.863 13.423 1.00 35.44 279 ASP A CA 1
ATOM 2067 C C . ASP A 1 279 ? -43.511 -8.659 12.948 1.00 35.44 279 ASP A C 1
ATOM 2069 O O . ASP A 1 279 ? -44.724 -8.588 13.158 1.00 35.44 279 ASP A O 1
ATOM 2073 N N . GLY A 1 280 ? -42.844 -7.700 12.299 1.00 33.44 280 GLY A N 1
ATOM 2074 C CA . GLY A 1 280 ? -43.484 -6.450 11.884 1.00 33.44 280 GLY A CA 1
ATOM 2075 C C . GLY A 1 280 ? -42.534 -5.384 11.339 1.00 33.44 280 GLY A C 1
ATOM 2076 O O . GLY A 1 280 ? -42.668 -4.221 11.707 1.00 33.44 280 GLY A O 1
ATOM 2077 N N . ARG A 1 281 ? -41.568 -5.753 10.483 1.00 31.08 281 ARG A N 1
ATOM 2078 C CA . ARG A 1 281 ? -40.699 -4.777 9.796 1.00 31.08 281 ARG A CA 1
ATOM 2079 C C . ARG A 1 281 ? -41.450 -4.062 8.656 1.00 31.08 281 ARG A C 1
ATOM 2081 O O . ARG A 1 281 ? -41.819 -4.736 7.695 1.00 31.08 281 ARG A O 1
ATOM 2088 N N . PRO A 1 282 ? -41.593 -2.725 8.672 1.00 34.19 282 PRO A N 1
ATOM 2089 C CA . PRO A 1 282 ? -41.558 -1.945 7.442 1.00 34.19 282 PRO A CA 1
ATOM 2090 C C . PRO A 1 282 ? -40.102 -1.870 6.945 1.00 34.19 282 PRO A C 1
ATOM 2092 O O . PRO A 1 282 ? -39.177 -1.698 7.738 1.00 34.19 282 PRO A O 1
ATOM 2095 N N . SER A 1 283 ?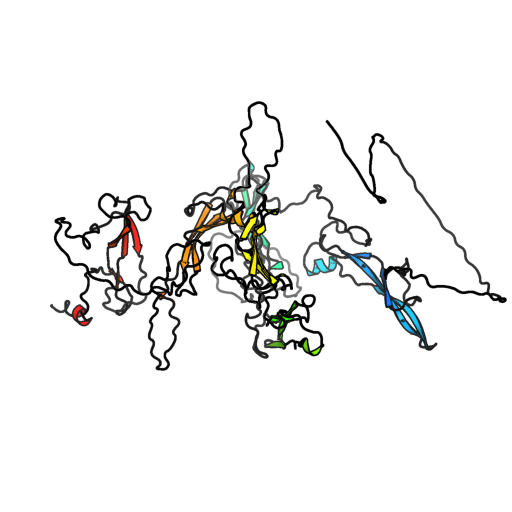 -39.880 -2.021 5.642 1.00 41.97 283 SER A N 1
ATOM 2096 C CA . SER A 1 283 ? -38.550 -1.938 5.028 1.00 41.97 283 SER A CA 1
ATOM 2097 C C . SER A 1 283 ? -38.193 -0.485 4.702 1.00 41.97 283 SER A C 1
ATOM 2099 O O . SER A 1 283 ? -38.686 0.054 3.715 1.00 41.97 283 SER A O 1
ATOM 2101 N N . VAL A 1 284 ? -37.345 0.141 5.524 1.00 44.53 284 VAL A N 1
ATOM 2102 C CA . VAL A 1 284 ? -36.775 1.479 5.274 1.00 44.53 284 VAL A CA 1
ATOM 2103 C C . VAL A 1 284 ? -35.291 1.461 5.659 1.00 44.53 284 VAL A C 1
ATOM 2105 O O . VAL A 1 284 ? -34.935 1.807 6.778 1.00 44.53 284 VAL A O 1
ATOM 2108 N N . TYR A 1 285 ? -34.441 0.990 4.742 1.00 47.06 285 TYR A N 1
ATOM 2109 C CA . TYR A 1 285 ? -32.975 0.950 4.901 1.00 47.06 285 TYR A CA 1
ATOM 2110 C C . TYR A 1 285 ? -32.206 1.277 3.598 1.00 47.06 285 TYR A C 1
ATOM 2112 O O . TYR A 1 285 ? -30.984 1.236 3.592 1.00 47.06 285 TYR A O 1
ATOM 2120 N N . GLU A 1 286 ? -32.893 1.658 2.509 1.00 50.81 286 GLU A N 1
ATOM 2121 C CA . GLU A 1 286 ? -32.355 1.782 1.131 1.00 50.81 286 GLU A CA 1
ATOM 2122 C C . GLU A 1 286 ? -31.258 2.854 0.900 1.00 50.81 286 GLU A C 1
ATOM 2124 O O . GLU A 1 286 ? -30.915 3.123 -0.245 1.00 50.81 286 GLU A O 1
ATOM 2129 N N . ASN A 1 287 ? -30.735 3.516 1.940 1.00 63.59 287 ASN A N 1
ATOM 2130 C CA . ASN A 1 287 ? -29.754 4.608 1.803 1.00 63.59 287 ASN A CA 1
ATOM 2131 C C . ASN A 1 287 ? -28.597 4.555 2.826 1.00 63.59 287 ASN A C 1
ATOM 2133 O O . ASN A 1 287 ? -27.859 5.528 2.950 1.00 63.59 287 ASN A O 1
ATOM 2137 N N . VAL A 1 288 ? -28.432 3.452 3.565 1.00 70.44 288 VAL A N 1
ATOM 2138 C CA . VAL A 1 288 ? -27.226 3.211 4.377 1.00 70.44 288 VAL A CA 1
ATOM 2139 C C . VAL A 1 288 ? -26.309 2.283 3.570 1.00 70.44 288 VAL A C 1
ATOM 2141 O O . VAL A 1 288 ? -26.789 1.221 3.174 1.00 70.44 288 VAL A O 1
ATOM 2144 N N . PRO A 1 289 ? -25.036 2.640 3.302 1.00 76.75 289 PRO A N 1
ATOM 2145 C CA . PRO A 1 289 ? -24.093 1.738 2.636 1.00 76.75 289 PRO A CA 1
ATOM 2146 C C . PRO A 1 289 ? -23.950 0.423 3.412 1.00 76.75 289 PRO A C 1
ATOM 2148 O O . PRO A 1 289 ? -23.815 0.455 4.636 1.00 76.75 289 PRO A O 1
ATOM 2151 N N . GLU A 1 290 ? -23.991 -0.722 2.725 1.00 77.62 290 GLU A N 1
ATOM 2152 C CA . GLU A 1 290 ? -24.102 -2.035 3.388 1.00 77.62 290 GLU A CA 1
ATOM 2153 C C . GLU A 1 290 ? -22.882 -2.375 4.270 1.00 77.62 290 GLU A C 1
ATOM 2155 O O . GLU A 1 290 ? -23.017 -3.086 5.269 1.00 77.62 290 GLU A O 1
ATOM 2160 N N . ASP A 1 291 ? -21.723 -1.784 3.966 1.00 82.12 291 ASP A N 1
ATOM 2161 C CA . ASP A 1 291 ? -20.461 -1.970 4.689 1.00 82.12 291 ASP A CA 1
ATOM 2162 C C . ASP A 1 291 ? -20.261 -1.030 5.891 1.00 82.12 291 ASP A C 1
ATOM 2164 O O . ASP A 1 291 ? -19.315 -1.219 6.660 1.00 82.12 291 ASP A O 1
ATOM 2168 N N . LEU A 1 292 ? -21.128 -0.025 6.099 1.00 87.00 292 LEU A N 1
ATOM 2169 C CA . LEU A 1 292 ? -20.948 0.924 7.205 1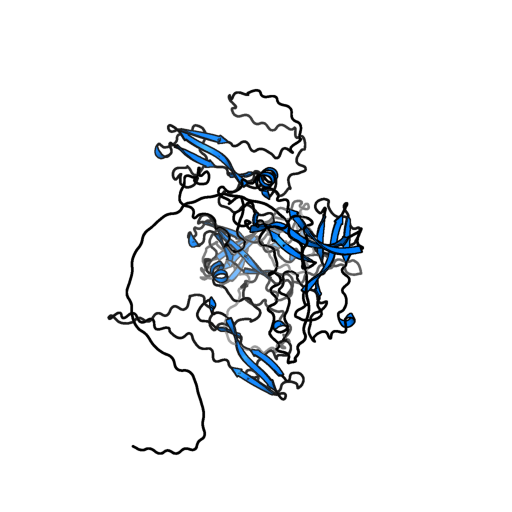.00 87.00 292 LEU A CA 1
ATOM 2170 C C . LEU A 1 292 ? -21.079 0.191 8.559 1.00 87.00 292 LEU A C 1
ATOM 2172 O O . LEU A 1 292 ? -22.127 -0.401 8.835 1.00 87.00 292 LEU A O 1
ATOM 2176 N N . PRO A 1 293 ? -20.083 0.248 9.467 1.00 91.44 293 PRO A N 1
ATOM 2177 C CA . PRO A 1 293 ? -20.044 -0.602 10.663 1.00 91.44 293 PRO A CA 1
ATOM 2178 C C . PRO A 1 293 ? -20.983 -0.145 11.801 1.00 91.44 293 PRO A C 1
ATOM 2180 O O . PRO A 1 293 ? -20.742 -0.462 12.965 1.00 91.44 293 PRO A O 1
ATOM 2183 N N . ILE A 1 294 ? -22.060 0.587 11.494 1.00 90.12 294 ILE A N 1
ATOM 2184 C CA . ILE A 1 294 ? -22.993 1.193 12.460 1.00 90.12 294 ILE A CA 1
ATOM 2185 C C . ILE A 1 294 ? -23.505 0.151 13.462 1.00 90.12 294 ILE A C 1
ATOM 2187 O O . ILE A 1 294 ? -24.020 -0.905 13.092 1.00 90.12 294 ILE A O 1
ATOM 2191 N N . GLY A 1 295 ? -23.399 0.465 14.753 1.00 88.81 295 GLY A N 1
ATOM 2192 C CA . GLY A 1 295 ? -23.850 -0.408 15.836 1.00 88.81 295 GLY A CA 1
ATOM 2193 C C . GLY A 1 295 ? -22.966 -1.634 16.094 1.00 88.81 295 GLY A C 1
ATOM 2194 O O . GLY A 1 295 ? -23.269 -2.387 17.019 1.00 88.81 295 GLY A O 1
ATOM 2195 N N . ARG A 1 296 ? -21.873 -1.835 15.342 1.00 91.56 296 ARG A N 1
ATOM 2196 C CA . ARG A 1 296 ? -20.765 -2.701 15.775 1.00 91.56 296 ARG A CA 1
ATOM 2197 C C . ARG A 1 296 ? -19.957 -1.979 16.856 1.00 91.56 296 ARG A C 1
ATOM 2199 O O . ARG A 1 296 ? -19.915 -0.748 16.881 1.00 91.56 296 ARG A O 1
ATOM 2206 N N . ASN A 1 297 ? -19.311 -2.751 17.727 1.00 93.38 297 ASN A N 1
ATOM 2207 C CA . ASN A 1 297 ? -18.398 -2.214 18.734 1.00 93.38 297 ASN A CA 1
ATOM 2208 C C . ASN A 1 297 ? -17.176 -1.547 18.078 1.00 93.38 297 ASN A C 1
ATOM 2210 O O . ASN A 1 297 ? -16.767 -1.946 16.988 1.00 93.38 297 ASN A O 1
ATOM 2214 N N . CYS A 1 298 ? -16.588 -0.578 18.774 1.00 94.88 298 CYS A N 1
ATOM 2215 C CA . CYS A 1 298 ? -15.359 0.124 18.402 1.00 94.88 298 CYS A CA 1
ATOM 2216 C C . CYS A 1 298 ? -14.509 0.390 19.652 1.00 94.88 298 CYS A C 1
ATOM 2218 O O . CYS A 1 298 ? -15.069 0.550 20.743 1.00 94.88 298 CYS A O 1
ATOM 2220 N N . ASP A 1 299 ? -13.185 0.476 19.515 1.00 91.12 299 ASP A N 1
ATOM 2221 C CA . ASP A 1 299 ? -12.347 1.079 20.555 1.00 91.12 299 ASP A CA 1
ATOM 2222 C C . ASP A 1 299 ? -12.239 2.595 20.286 1.00 91.12 299 ASP A C 1
ATOM 2224 O O . ASP A 1 299 ? -11.860 2.986 19.184 1.00 91.12 299 ASP A O 1
ATOM 2228 N N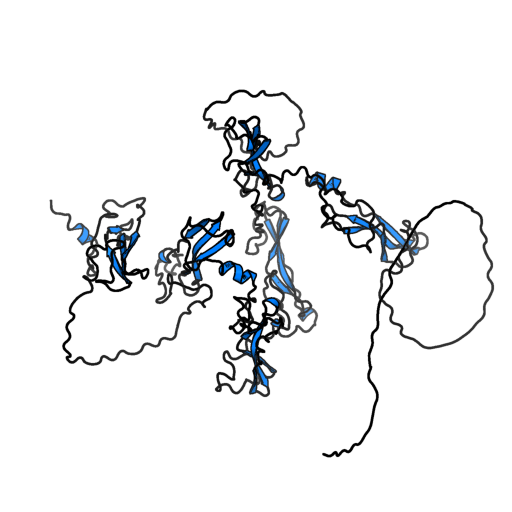 . PRO A 1 300 ? -12.550 3.485 21.248 1.00 90.19 300 PRO A N 1
ATOM 2229 C CA . PRO A 1 300 ? -12.366 4.931 21.083 1.00 90.19 300 PRO A CA 1
ATOM 2230 C C . PRO A 1 300 ? -10.891 5.381 20.989 1.00 90.19 300 PRO A C 1
ATOM 2232 O O . PRO A 1 300 ? -10.636 6.587 20.971 1.00 90.19 300 PRO A O 1
ATOM 2235 N N . LYS A 1 301 ? -9.927 4.451 20.983 1.00 88.44 301 LYS A N 1
ATOM 2236 C CA . LYS A 1 301 ? -8.484 4.677 20.780 1.00 88.44 301 LYS A CA 1
ATOM 2237 C C . LYS A 1 301 ? -7.953 4.096 19.466 1.00 88.44 301 LYS A C 1
ATOM 2239 O O . LYS A 1 301 ? -6.787 4.320 19.154 1.00 88.44 301 LYS A O 1
ATOM 2244 N N . GLU A 1 302 ? -8.774 3.350 18.734 1.00 88.56 302 GLU A N 1
ATOM 2245 C CA . GLU A 1 302 ? -8.481 2.884 17.379 1.00 88.56 302 GLU A CA 1
ATOM 2246 C C . GLU A 1 302 ? -8.822 4.003 16.382 1.00 88.56 302 GLU A C 1
ATOM 2248 O O . GLU A 1 302 ? -9.784 4.753 16.588 1.00 88.56 302 GLU A O 1
ATOM 2253 N N . ASP A 1 303 ? -8.032 4.147 15.316 1.00 87.50 303 ASP A N 1
ATOM 2254 C CA . ASP A 1 303 ? -8.370 5.079 14.241 1.00 87.50 303 ASP A CA 1
ATOM 2255 C C . ASP A 1 303 ? -9.690 4.653 13.583 1.00 87.50 303 ASP A C 1
ATOM 2257 O O . ASP A 1 303 ? -9.963 3.467 13.388 1.00 87.50 303 ASP A O 1
ATOM 2261 N N . LEU A 1 304 ? -10.533 5.630 13.235 1.00 87.69 304 LEU A N 1
ATOM 2262 C CA . LEU A 1 304 ? -11.810 5.346 12.581 1.00 87.69 304 LEU A CA 1
ATOM 2263 C C . LEU A 1 304 ? -11.554 4.577 11.274 1.00 87.69 304 LEU A C 1
ATOM 2265 O O . LEU A 1 304 ? -10.683 4.994 10.506 1.00 87.69 304 LEU A O 1
ATOM 2269 N N . PRO A 1 305 ? -12.311 3.500 10.984 1.00 82.12 305 PRO A N 1
ATOM 2270 C CA . PRO A 1 305 ? -12.110 2.712 9.780 1.00 82.12 305 PRO A CA 1
ATOM 2271 C C . PRO A 1 305 ? -12.360 3.609 8.574 1.00 82.12 305 PRO A C 1
ATOM 2273 O O . PRO A 1 305 ? -13.494 3.997 8.282 1.00 82.12 305 PRO A O 1
ATOM 2276 N N . VAL A 1 306 ? -11.272 3.976 7.901 1.00 72.25 306 VAL A N 1
ATOM 2277 C CA . VAL A 1 306 ? -11.319 4.766 6.678 1.00 72.25 306 VAL A CA 1
ATOM 2278 C C . VAL A 1 306 ? -12.032 3.921 5.634 1.00 72.25 306 VAL A C 1
ATOM 2280 O O . VAL A 1 306 ? -11.721 2.740 5.478 1.00 72.25 306 VAL A O 1
ATOM 2283 N N . ALA A 1 307 ? -12.971 4.521 4.902 1.00 56.56 307 ALA A N 1
ATOM 2284 C CA . ALA A 1 307 ? -13.535 3.869 3.733 1.00 56.56 307 ALA A CA 1
ATOM 2285 C C . ALA A 1 307 ? -12.383 3.462 2.806 1.00 56.56 307 ALA A C 1
ATOM 2287 O O . ALA A 1 307 ? -11.680 4.332 2.280 1.00 56.56 307 ALA A O 1
ATOM 2288 N N . THR A 1 308 ? -12.193 2.159 2.587 1.00 48.03 308 THR A N 1
ATOM 2289 C CA . THR A 1 308 ? -11.367 1.661 1.488 1.00 48.03 308 THR A CA 1
ATOM 2290 C C . THR A 1 308 ? -12.052 2.093 0.206 1.00 48.03 308 THR A C 1
ATOM 2292 O O . THR A 1 308 ? -12.947 1.422 -0.305 1.00 48.03 308 THR A O 1
ATOM 2295 N N . LYS A 1 309 ? -11.675 3.282 -0.264 1.00 44.00 309 LYS A N 1
ATOM 2296 C CA . LYS A 1 309 ? -12.151 3.884 -1.499 1.00 44.00 309 LYS A CA 1
ATOM 2297 C C . LYS A 1 309 ? -11.496 3.149 -2.661 1.00 44.00 309 LYS A C 1
ATOM 2299 O O . LYS A 1 309 ? -10.632 3.680 -3.350 1.00 44.00 309 LYS A O 1
ATOM 2304 N N . GLU A 1 310 ? -11.937 1.911 -2.855 1.00 45.94 310 GLU A N 1
ATOM 2305 C CA . GLU A 1 310 ? -11.932 1.279 -4.160 1.00 45.94 310 GLU A CA 1
ATOM 2306 C C . GLU A 1 310 ? -12.744 2.203 -5.071 1.00 45.94 310 GLU A C 1
ATOM 2308 O O . GLU A 1 310 ? -13.977 2.227 -5.051 1.00 45.94 310 GLU A O 1
ATOM 2313 N N . ASP A 1 311 ? -12.042 3.057 -5.816 1.00 52.94 311 ASP A N 1
ATOM 2314 C CA . ASP A 1 311 ? -12.628 3.787 -6.929 1.00 52.94 311 ASP A CA 1
ATOM 2315 C C . ASP A 1 311 ? -13.109 2.735 -7.929 1.00 52.94 311 ASP A C 1
ATOM 2317 O O . ASP A 1 311 ? -12.323 2.251 -8.739 1.00 52.94 311 ASP A O 1
ATOM 2321 N N . GLY A 1 312 ? -14.392 2.358 -7.830 1.00 69.00 312 GLY A N 1
ATOM 2322 C CA . GLY A 1 312 ? -15.027 1.229 -8.531 1.00 69.00 312 GLY A CA 1
ATOM 2323 C C . GLY A 1 312 ? -15.164 1.387 -10.049 1.00 69.00 312 GLY A C 1
ATOM 2324 O O . GLY A 1 312 ? -16.108 0.907 -10.670 1.00 69.00 312 GLY A O 1
ATOM 2325 N N . CYS A 1 313 ? -14.210 2.074 -10.658 1.00 83.88 313 CYS A N 1
ATOM 2326 C CA . CYS A 1 313 ? -13.799 1.868 -12.026 1.00 83.88 313 CYS A CA 1
ATOM 2327 C C . CYS A 1 313 ? -13.468 0.378 -12.234 1.00 83.88 313 CYS A C 1
ATOM 2329 O O . CYS A 1 313 ? -12.563 -0.135 -11.575 1.00 83.88 313 CYS A O 1
ATOM 2331 N N . PRO A 1 314 ? -14.157 -0.345 -13.137 1.00 87.12 314 PRO A N 1
ATOM 2332 C CA . PRO A 1 314 ? -13.794 -1.727 -13.439 1.00 87.12 314 PRO A CA 1
ATOM 2333 C C . PRO A 1 314 ? -12.353 -1.786 -13.960 1.00 87.12 314 PRO A C 1
ATOM 2335 O O . PRO A 1 314 ? -11.961 -0.928 -14.749 1.00 87.12 314 PRO A O 1
ATOM 2338 N N . VAL A 1 315 ? -11.585 -2.798 -13.535 1.00 85.38 315 VAL A N 1
ATOM 2339 C CA . VAL A 1 315 ? -10.136 -2.937 -13.812 1.00 85.38 315 VAL A CA 1
ATOM 2340 C C . VAL A 1 315 ? -9.805 -2.854 -15.307 1.00 85.38 315 VAL A C 1
ATOM 2342 O O . VAL A 1 315 ? -8.791 -2.280 -15.693 1.00 85.38 315 VAL A O 1
ATOM 2345 N N . LEU A 1 316 ? -10.679 -3.397 -16.160 1.00 89.19 316 LEU A N 1
ATOM 2346 C CA . LEU A 1 316 ? -10.580 -3.267 -17.611 1.00 89.19 316 LEU A CA 1
ATOM 2347 C C . LEU A 1 316 ? -11.500 -2.158 -18.115 1.00 89.19 316 LEU A C 1
ATOM 2349 O O . LEU A 1 316 ? -12.669 -2.074 -17.734 1.00 89.19 316 LEU A O 1
ATOM 2353 N N . SER A 1 317 ? -10.977 -1.344 -19.031 1.00 92.88 317 SER A N 1
ATOM 2354 C CA . SER A 1 317 ? -11.699 -0.200 -19.574 1.00 92.88 317 SER A CA 1
ATOM 2355 C C . SER A 1 317 ? -12.954 -0.627 -20.357 1.00 92.88 317 SER A C 1
ATOM 2357 O O . SER A 1 317 ? -12.818 -1.292 -21.389 1.00 92.88 317 SER A O 1
ATOM 2359 N N . PRO A 1 318 ? -14.170 -0.216 -19.949 1.00 93.50 318 PRO A N 1
ATOM 2360 C CA . PRO A 1 318 ? -15.417 -0.728 -20.515 1.00 93.50 318 PRO A CA 1
ATOM 2361 C C . PRO A 1 318 ? -15.610 -0.348 -21.992 1.00 93.50 318 PRO A C 1
ATOM 2363 O O . PRO A 1 318 ? -15.032 0.619 -22.498 1.00 93.50 318 PRO A O 1
ATOM 2366 N N . GLU A 1 319 ? -16.440 -1.107 -22.709 1.00 93.62 319 GLU A N 1
ATOM 2367 C CA . GLU A 1 319 ? -16.880 -0.726 -24.056 1.00 93.62 319 GLU A CA 1
ATOM 2368 C C . GLU A 1 319 ? -17.975 0.351 -23.990 1.00 93.62 319 GLU A C 1
ATOM 2370 O O . GLU A 1 319 ? -18.762 0.412 -23.041 1.00 93.62 319 GLU A O 1
ATOM 2375 N N . ASN A 1 320 ? -18.057 1.195 -25.022 1.00 93.75 320 ASN A N 1
ATOM 2376 C CA . ASN A 1 320 ? -19.138 2.174 -25.142 1.00 93.75 320 ASN A CA 1
ATOM 2377 C C . ASN A 1 320 ? -20.510 1.491 -25.123 1.00 93.75 320 ASN A C 1
ATOM 2379 O O . ASN A 1 320 ? -20.678 0.404 -25.672 1.00 93.75 320 ASN A O 1
ATOM 2383 N N . ASP A 1 321 ? -21.496 2.157 -24.519 1.00 91.75 321 ASP A N 1
ATOM 2384 C CA . ASP A 1 321 ? -22.867 1.659 -24.368 1.00 91.75 321 ASP A CA 1
ATOM 2385 C C . ASP A 1 321 ? -23.033 0.408 -23.474 1.00 91.75 321 ASP A C 1
ATOM 2387 O O . ASP A 1 321 ? -24.169 -0.046 -23.304 1.00 91.75 321 ASP A O 1
ATOM 2391 N N . THR A 1 322 ? -21.977 -0.120 -22.844 1.00 93.81 322 THR A N 1
ATOM 2392 C CA . THR A 1 322 ? -22.126 -1.139 -21.784 1.00 93.81 322 THR A CA 1
ATOM 2393 C C . THR A 1 322 ? -22.817 -0.556 -20.553 1.00 93.81 322 THR A C 1
ATOM 2395 O O . THR A 1 322 ? -22.707 0.640 -20.278 1.00 93.81 322 THR A O 1
ATOM 2398 N N . GLU A 1 323 ? -23.582 -1.380 -19.836 1.00 92.94 323 GLU A N 1
ATOM 2399 C CA . GLU A 1 323 ? -24.336 -0.938 -18.658 1.00 92.94 323 GLU A CA 1
ATOM 2400 C C . GLU A 1 323 ? -23.395 -0.688 -17.465 1.00 92.94 323 GLU A C 1
ATOM 2402 O O . GLU A 1 323 ? -22.368 -1.351 -17.317 1.00 92.94 323 GLU A O 1
ATOM 2407 N N . CYS A 1 324 ? -23.725 0.306 -16.639 1.00 89.69 324 CYS A N 1
ATOM 2408 C CA . CYS A 1 324 ? -22.974 0.676 -15.439 1.00 89.69 324 CYS A CA 1
ATOM 2409 C C . CYS A 1 324 ? -23.921 0.874 -14.256 1.00 89.69 324 CYS A C 1
ATOM 2411 O O . CYS A 1 324 ? -24.980 1.495 -14.398 1.00 89.69 324 CYS A O 1
ATOM 2413 N N . ASP A 1 325 ? -23.536 0.355 -13.090 1.00 82.00 325 ASP A N 1
ATOM 2414 C CA . ASP A 1 325 ? -24.372 0.422 -11.897 1.00 82.00 325 ASP A CA 1
ATOM 2415 C C . ASP A 1 325 ? -24.561 1.854 -11.386 1.00 82.00 325 ASP A C 1
ATOM 2417 O O . ASP A 1 325 ? -23.699 2.728 -11.507 1.00 82.00 325 ASP A O 1
ATOM 2421 N N . VAL A 1 326 ? -25.734 2.089 -10.792 1.00 61.62 326 VAL A N 1
ATOM 2422 C CA . VAL A 1 326 ? -26.245 3.429 -10.448 1.00 61.62 326 VAL A CA 1
ATOM 2423 C C . VAL A 1 326 ? -25.327 4.186 -9.475 1.00 61.62 326 VAL A C 1
ATOM 2425 O O . VAL A 1 326 ? -25.315 5.417 -9.479 1.00 61.62 326 VAL A O 1
ATOM 2428 N N . PHE A 1 327 ? -24.510 3.470 -8.699 1.00 58.56 327 PHE A N 1
ATOM 2429 C CA . PHE A 1 327 ? -23.525 4.036 -7.774 1.00 58.56 327 PHE A CA 1
ATOM 2430 C C . PHE A 1 327 ? -22.368 4.792 -8.460 1.00 58.56 327 PHE A C 1
ATOM 2432 O O . PHE A 1 327 ? -21.721 5.609 -7.810 1.00 58.56 327 PHE A O 1
ATOM 2439 N N . HIS A 1 328 ? -22.151 4.622 -9.770 1.00 65.44 328 HIS A N 1
ATOM 2440 C CA . HIS A 1 328 ? -21.075 5.288 -10.526 1.00 65.44 328 HIS A CA 1
ATOM 2441 C C . HIS A 1 328 ? -21.498 6.590 -11.227 1.00 65.44 328 HIS A C 1
ATOM 2443 O O . HIS A 1 328 ? -20.803 7.094 -12.112 1.00 65.44 328 HIS A O 1
ATOM 2449 N N . PHE A 1 329 ? -22.648 7.169 -10.874 1.00 59.72 329 PHE A N 1
ATOM 2450 C CA . PHE A 1 329 ? -23.189 8.322 -11.597 1.00 59.72 329 PHE A CA 1
ATOM 2451 C C . PHE A 1 329 ? -22.243 9.545 -11.553 1.00 59.72 329 PHE A C 1
ATOM 2453 O O . PHE A 1 329 ? -22.038 10.155 -10.506 1.00 59.72 329 PHE A O 1
ATOM 2460 N N . ASN A 1 330 ? -21.714 9.939 -12.719 1.00 66.31 330 ASN A N 1
ATOM 2461 C CA . ASN A 1 330 ? -20.663 10.953 -12.927 1.00 66.31 330 ASN A CA 1
ATOM 2462 C C . ASN A 1 330 ? -19.228 10.604 -12.468 1.00 66.31 330 ASN A C 1
ATOM 2464 O O . ASN A 1 330 ? -18.350 11.451 -12.660 1.00 66.31 330 ASN A O 1
ATOM 2468 N N . SER A 1 331 ? -18.925 9.412 -11.935 1.00 76.44 331 SER A N 1
ATOM 2469 C CA . SER A 1 331 ? -17.517 9.034 -11.709 1.00 76.44 331 SER A CA 1
ATOM 2470 C C . SER A 1 331 ? -16.804 8.831 -13.051 1.00 76.44 331 SER A C 1
ATOM 2472 O O . SER A 1 331 ? -17.317 8.144 -13.940 1.00 76.44 331 SER A O 1
ATOM 2474 N N . GLY A 1 332 ? -15.642 9.470 -13.211 1.00 88.19 332 GLY A N 1
ATOM 2475 C CA . GLY A 1 332 ? -14.808 9.390 -14.409 1.00 88.19 332 GLY A CA 1
ATOM 2476 C C . GLY A 1 332 ? -13.565 8.547 -14.158 1.00 88.19 332 GLY A C 1
ATOM 2477 O O . GLY A 1 332 ? -12.776 8.872 -13.278 1.00 88.19 332 GLY A O 1
ATOM 2478 N N . CYS A 1 333 ? -13.407 7.497 -14.952 1.00 94.31 333 CYS A N 1
ATOM 2479 C CA . CYS A 1 333 ? -12.373 6.480 -14.833 1.00 94.31 333 CYS A CA 1
ATOM 2480 C C . CYS A 1 333 ? -11.381 6.606 -15.989 1.00 94.31 333 CYS A C 1
ATOM 2482 O O . CYS A 1 333 ? -11.796 6.631 -17.149 1.00 94.31 333 CYS A O 1
ATOM 2484 N N . ASN A 1 334 ? -10.089 6.688 -15.682 1.00 95.81 334 ASN A N 1
ATOM 2485 C CA . ASN A 1 334 ? -9.025 6.870 -16.668 1.00 95.81 334 ASN A CA 1
ATOM 2486 C C . ASN A 1 334 ? -8.256 5.562 -16.863 1.00 95.81 334 ASN A C 1
ATOM 2488 O O . ASN A 1 334 ? -7.939 4.874 -15.897 1.00 95.81 334 ASN A O 1
ATOM 2492 N N . TYR A 1 335 ? -7.961 5.240 -18.116 1.00 95.06 335 TYR A N 1
ATOM 2493 C CA . TYR A 1 335 ? -7.476 3.940 -18.556 1.00 95.06 335 TYR A CA 1
ATOM 2494 C C . TYR A 1 335 ? -6.392 4.071 -19.619 1.00 95.06 335 TYR A C 1
ATOM 2496 O O . TYR A 1 335 ? -6.229 5.129 -20.238 1.00 95.06 335 TYR A O 1
ATOM 2504 N N . ASP A 1 336 ? -5.727 2.942 -19.873 1.00 95.00 336 ASP A N 1
ATOM 2505 C CA . ASP A 1 336 ? -4.836 2.756 -21.013 1.00 95.00 336 ASP A CA 1
ATOM 2506 C C . ASP A 1 336 ? -3.759 3.861 -21.030 1.00 95.00 336 ASP A C 1
ATOM 2508 O O . ASP A 1 336 ? -3.648 4.639 -21.979 1.00 95.00 336 ASP A O 1
ATOM 2512 N N . HIS A 1 337 ? -3.051 4.004 -19.903 1.00 96.00 337 HIS A N 1
ATOM 2513 C CA . HIS A 1 337 ? -2.044 5.042 -19.684 1.00 96.00 337 HIS A CA 1
ATOM 2514 C C . HIS A 1 337 ? -0.757 4.733 -20.460 1.00 96.00 337 HIS A C 1
ATOM 2516 O O . HIS A 1 337 ? -0.255 3.609 -20.421 1.00 96.00 337 HIS A O 1
ATOM 2522 N N . VAL A 1 338 ? -0.226 5.738 -21.159 1.00 96.44 338 VAL A N 1
ATOM 2523 C CA . VAL A 1 338 ? 1.032 5.657 -21.917 1.00 96.44 338 VAL A CA 1
ATOM 2524 C C . VAL A 1 338 ? 1.877 6.911 -21.709 1.00 96.44 338 VAL A C 1
ATOM 2526 O O . VAL A 1 338 ? 1.349 7.983 -21.393 1.00 96.44 338 VAL A O 1
ATOM 2529 N N . TYR A 1 339 ? 3.185 6.802 -21.921 1.00 96.44 339 TYR A N 1
ATOM 2530 C CA . TYR A 1 339 ? 4.066 7.966 -21.925 1.00 96.44 339 TYR A CA 1
ATOM 2531 C C . TYR A 1 339 ? 3.822 8.839 -23.166 1.00 96.44 339 TYR A C 1
ATOM 2533 O O . TYR A 1 339 ? 3.905 8.370 -24.302 1.00 96.44 339 TYR A O 1
ATOM 2541 N N . MET A 1 340 ? 3.549 10.126 -22.951 1.00 94.62 340 MET A N 1
ATOM 2542 C CA . MET A 1 340 ? 3.365 11.141 -23.994 1.00 94.62 340 MET A CA 1
ATOM 2543 C C . MET A 1 340 ? 4.342 12.303 -23.791 1.00 94.62 340 MET A C 1
ATOM 2545 O O . MET A 1 340 ? 4.501 12.774 -22.668 1.00 94.62 340 MET A O 1
ATOM 2549 N N . GLY A 1 341 ? 4.950 12.798 -24.872 1.00 94.31 341 GLY A N 1
ATOM 2550 C CA . GLY A 1 341 ? 5.862 13.951 -24.868 1.00 94.31 341 GLY A CA 1
ATOM 2551 C C . GLY A 1 341 ? 7.031 13.742 -25.831 1.00 94.31 341 GLY A C 1
ATOM 2552 O O . GLY A 1 341 ? 7.522 12.627 -25.945 1.00 94.31 341 GLY A O 1
ATOM 2553 N N . CYS A 1 342 ? 7.496 14.793 -26.517 1.00 95.38 342 CYS A N 1
ATOM 2554 C CA . CYS A 1 342 ? 8.496 14.656 -27.591 1.00 95.38 342 CYS A CA 1
ATOM 2555 C C . CYS A 1 342 ? 9.952 14.744 -27.097 1.00 95.38 342 CYS A C 1
ATOM 2557 O O . CYS A 1 342 ? 10.896 14.782 -27.889 1.00 95.38 342 CYS A O 1
ATOM 2559 N N . SER A 1 343 ? 10.151 14.842 -25.783 1.00 94.62 343 SER A N 1
ATOM 2560 C CA . SER A 1 343 ? 11.455 14.928 -25.128 1.00 94.62 343 SER A CA 1
ATOM 2561 C C . SER A 1 343 ? 11.346 14.506 -23.663 1.00 94.62 343 SER A C 1
ATOM 2563 O O . SER A 1 343 ? 10.254 14.505 -23.103 1.00 94.62 343 SER A O 1
ATOM 2565 N N . TRP A 1 344 ? 12.480 14.209 -23.022 1.00 92.00 344 TRP A N 1
ATOM 2566 C CA . TRP A 1 344 ? 12.535 13.836 -21.602 1.00 92.00 344 TRP A CA 1
ATOM 2567 C C . TRP A 1 344 ? 11.939 14.891 -20.654 1.00 92.00 344 TRP A C 1
ATOM 2569 O O . TRP A 1 344 ? 11.369 14.522 -19.636 1.00 92.00 344 TRP A O 1
ATOM 2579 N N . ASP A 1 345 ? 12.013 16.180 -21.006 1.00 92.44 345 ASP A N 1
ATOM 2580 C CA . ASP A 1 345 ? 11.422 17.277 -20.221 1.00 92.44 345 ASP A CA 1
ATOM 2581 C C . ASP A 1 345 ? 9.900 17.437 -20.452 1.00 92.44 345 ASP A C 1
ATOM 2583 O O . ASP A 1 345 ? 9.218 18.112 -19.680 1.00 92.44 345 ASP A O 1
ATOM 2587 N N . GLU A 1 346 ? 9.359 16.849 -21.528 1.00 94.00 346 GLU A N 1
ATOM 2588 C CA . GLU A 1 346 ? 7.922 16.837 -21.853 1.00 94.00 346 GLU A CA 1
ATOM 2589 C C . GLU A 1 346 ? 7.227 15.515 -21.480 1.00 94.00 346 GLU A C 1
ATOM 2591 O O . GLU A 1 346 ? 5.999 15.458 -21.531 1.00 94.00 346 GLU A O 1
ATOM 2596 N N . LEU A 1 347 ? 7.985 14.464 -21.146 1.00 94.62 347 LEU A N 1
ATOM 2597 C CA . LEU A 1 347 ? 7.476 13.106 -20.952 1.00 94.62 347 LEU A CA 1
ATOM 2598 C C . LEU A 1 347 ? 6.542 13.031 -19.733 1.00 94.62 347 LEU A C 1
ATOM 2600 O O . LEU A 1 347 ? 6.905 13.432 -18.628 1.00 94.62 347 LEU A O 1
ATOM 2604 N N . GLN A 1 348 ? 5.328 12.518 -19.927 1.00 95.94 348 GLN A N 1
ATOM 2605 C CA . GLN A 1 348 ? 4.315 12.367 -18.881 1.00 95.94 348 GLN A CA 1
ATOM 2606 C C . GLN A 1 348 ? 3.505 11.091 -19.099 1.00 95.94 348 GLN A C 1
ATOM 2608 O O . GLN A 1 348 ? 3.087 10.811 -20.221 1.00 95.94 348 GLN A O 1
ATOM 2613 N N . CYS A 1 349 ? 3.218 10.351 -18.028 1.00 96.81 349 CYS A N 1
ATOM 2614 C CA . CYS A 1 349 ? 2.247 9.262 -18.080 1.00 96.81 349 CYS A CA 1
ATOM 2615 C C . CYS A 1 349 ? 0.824 9.846 -18.173 1.00 96.81 349 CYS A C 1
ATOM 2617 O O . CYS A 1 349 ? 0.370 10.531 -17.253 1.00 96.81 349 CYS A O 1
ATOM 2619 N N . GLN A 1 350 ? 0.122 9.630 -19.290 1.00 96.38 350 GLN A N 1
ATOM 2620 C CA . GLN A 1 350 ? -1.234 10.147 -19.522 1.00 96.38 350 GLN A CA 1
ATOM 2621 C C . GLN A 1 350 ? -2.174 9.061 -20.058 1.00 96.38 350 GLN A C 1
ATOM 2623 O O . GLN A 1 350 ? -1.771 8.174 -20.807 1.00 96.38 350 GLN A O 1
ATOM 2628 N N . TRP A 1 351 ? -3.454 9.135 -19.684 1.00 96.50 351 TRP A N 1
ATOM 2629 C CA . TRP A 1 351 ? -4.486 8.200 -20.140 1.00 96.50 351 TRP A CA 1
ATOM 2630 C C . TRP A 1 351 ? -4.800 8.374 -21.627 1.00 96.50 351 TRP A C 1
ATOM 2632 O O . TRP A 1 351 ? -4.938 9.495 -22.120 1.00 96.50 351 TRP A O 1
ATOM 2642 N N . THR A 1 352 ? -5.004 7.265 -22.339 1.00 96.19 352 THR A N 1
ATOM 2643 C CA . THR A 1 352 ? -5.515 7.289 -23.722 1.00 96.19 352 THR A CA 1
ATOM 2644 C C . THR A 1 352 ? -7.023 7.067 -23.801 1.00 96.19 352 THR A C 1
ATOM 2646 O O . THR A 1 352 ? -7.621 7.330 -24.845 1.00 96.19 352 THR A O 1
ATOM 2649 N N . LYS A 1 353 ? -7.683 6.656 -22.708 1.00 96.06 353 LYS A N 1
ATOM 2650 C CA . LYS A 1 353 ? -9.142 6.467 -22.654 1.00 96.06 353 LYS A CA 1
ATOM 2651 C C . LYS A 1 353 ? -9.728 6.906 -21.306 1.00 96.06 353 LYS A C 1
ATOM 2653 O O . LYS A 1 353 ? -9.258 6.483 -20.258 1.00 96.06 353 LYS A O 1
ATOM 2658 N N . SER A 1 354 ? -10.776 7.733 -21.319 1.00 95.62 354 SER A N 1
ATOM 2659 C CA . SER A 1 354 ? -11.512 8.153 -20.114 1.00 95.62 354 SER A CA 1
ATOM 2660 C C . SER A 1 354 ? -12.995 7.814 -20.253 1.00 95.62 354 SER A C 1
ATOM 2662 O O . SER A 1 354 ? -13.651 8.244 -21.202 1.00 95.62 354 SER A O 1
ATOM 2664 N N . CYS A 1 355 ? -13.534 7.033 -19.318 1.00 96.06 355 CYS A N 1
ATOM 2665 C CA . CYS A 1 355 ? -14.910 6.538 -19.320 1.00 96.06 355 CYS A CA 1
ATOM 2666 C C . CYS A 1 355 ? -15.724 7.138 -18.173 1.00 96.06 355 CYS A C 1
ATOM 2668 O O . CYS A 1 355 ? -15.279 7.164 -17.029 1.00 96.06 355 CYS A O 1
ATOM 2670 N N . LYS A 1 356 ? -16.946 7.590 -18.462 1.00 95.25 356 LYS A N 1
ATOM 2671 C CA . LYS A 1 356 ? -17.891 8.140 -17.479 1.00 95.25 356 LYS A CA 1
ATOM 2672 C C . LYS A 1 356 ? -19.214 7.395 -17.548 1.00 95.25 356 LYS A C 1
ATOM 2674 O O . LYS A 1 356 ? -19.791 7.261 -18.628 1.00 95.25 356 LYS A O 1
ATOM 2679 N N . CYS A 1 357 ? -19.704 6.941 -16.401 1.00 92.62 357 CYS A N 1
ATOM 2680 C CA . CYS A 1 357 ? -21.028 6.339 -16.291 1.00 92.62 357 CYS A CA 1
ATOM 2681 C C . CYS A 1 357 ? -22.095 7.449 -16.318 1.00 92.62 357 CYS A C 1
ATOM 2683 O O . CYS A 1 357 ? -22.134 8.328 -15.451 1.00 92.62 357 CYS A O 1
ATOM 2685 N N . ASN A 1 358 ? -22.945 7.432 -17.345 1.00 92.00 358 ASN A N 1
ATOM 2686 C CA . ASN A 1 358 ? -23.998 8.414 -17.591 1.00 92.00 358 ASN A CA 1
ATOM 2687 C C . ASN A 1 358 ? -25.310 7.694 -17.923 1.00 92.00 358 ASN A C 1
ATOM 2689 O O . ASN A 1 358 ? -25.365 6.888 -18.849 1.00 92.00 358 ASN A O 1
ATOM 2693 N N . ALA A 1 359 ? -26.377 7.991 -17.176 1.00 90.75 359 ALA A N 1
ATOM 2694 C CA . ALA A 1 359 ? -27.701 7.382 -17.359 1.00 90.75 359 ALA A CA 1
ATOM 2695 C C . ALA A 1 359 ? -27.701 5.832 -17.383 1.00 90.75 359 ALA A C 1
ATOM 2697 O O . ALA A 1 359 ? -28.509 5.226 -18.085 1.00 90.75 359 ALA A O 1
ATOM 2698 N N . GLY A 1 360 ? -26.805 5.198 -16.614 1.00 89.50 360 GLY A N 1
ATOM 2699 C CA . GLY A 1 360 ? -26.671 3.738 -16.536 1.00 89.50 360 GLY A CA 1
ATOM 2700 C C . GLY A 1 360 ? -25.872 3.098 -17.677 1.00 89.50 360 GLY A C 1
ATOM 2701 O O . GLY A 1 360 ? -25.911 1.880 -17.821 1.00 89.50 360 GLY A O 1
ATOM 2702 N N . LYS A 1 361 ? -25.154 3.889 -18.490 1.00 93.88 361 LYS A N 1
ATOM 2703 C CA . LYS A 1 361 ? -24.233 3.402 -19.530 1.00 93.88 361 LYS A CA 1
ATOM 2704 C C . LYS A 1 361 ? -22.856 4.062 -19.465 1.00 93.88 361 LYS A C 1
ATOM 2706 O O . LYS A 1 361 ? -22.748 5.261 -19.203 1.00 93.88 361 LYS A O 1
ATOM 2711 N N . TRP A 1 362 ? -21.807 3.304 -19.769 1.00 94.12 362 TRP A N 1
ATOM 2712 C CA . TRP A 1 362 ? -20.459 3.839 -19.952 1.00 94.12 362 TRP A CA 1
ATOM 2713 C C . TRP A 1 362 ? -20.347 4.623 -21.266 1.00 94.12 362 TRP A C 1
ATOM 2715 O O . TRP A 1 362 ? -20.649 4.116 -22.350 1.00 94.12 362 TRP A O 1
ATOM 2725 N N . MET A 1 363 ? -19.875 5.867 -21.158 1.00 95.69 363 MET A N 1
ATOM 2726 C CA . MET A 1 363 ? -19.438 6.699 -22.278 1.00 95.69 363 MET A CA 1
ATOM 2727 C C . MET A 1 363 ? -17.931 6.940 -22.156 1.00 95.69 363 MET A C 1
ATOM 2729 O O . MET A 1 363 ? -17.486 7.662 -21.263 1.00 95.69 363 MET A O 1
ATOM 2733 N N . CYS A 1 364 ? -17.158 6.334 -23.047 1.00 96.38 364 CYS A N 1
ATOM 2734 C CA . CYS A 1 364 ? -15.711 6.438 -23.146 1.00 96.38 364 CYS A CA 1
ATOM 2735 C C . CYS A 1 364 ? -15.292 7.370 -24.287 1.00 96.38 364 CYS A C 1
ATOM 2737 O O . CYS A 1 364 ? -15.704 7.203 -25.439 1.00 96.38 364 CYS A O 1
ATOM 2739 N N . GLU A 1 365 ? -14.420 8.315 -23.956 1.00 96.50 365 GLU A N 1
ATOM 2740 C CA . GLU A 1 365 ? -13.723 9.208 -24.875 1.00 96.50 365 GLU A CA 1
ATOM 2741 C C . GLU A 1 365 ? -12.248 8.788 -24.934 1.00 96.50 365 GLU A C 1
ATOM 2743 O O . GLU A 1 365 ? -11.579 8.704 -23.903 1.00 96.50 365 GLU A O 1
ATOM 2748 N N . SER A 1 366 ? -11.746 8.490 -26.134 1.00 95.44 366 SER A N 1
ATOM 2749 C CA . SER A 1 366 ? -10.330 8.175 -26.350 1.00 95.44 366 SER A CA 1
ATOM 2750 C C . SER A 1 366 ? -9.567 9.420 -26.786 1.00 95.44 366 SER A C 1
ATOM 2752 O O . SER A 1 366 ? -9.981 10.114 -27.718 1.00 95.44 366 SER A O 1
ATOM 2754 N N . LEU A 1 367 ? -8.436 9.680 -26.136 1.00 92.19 367 LEU A N 1
ATOM 2755 C CA . LEU A 1 367 ? -7.513 10.742 -26.507 1.00 92.19 367 LEU A CA 1
ATOM 2756 C C . LEU A 1 367 ? -6.764 10.330 -27.783 1.00 92.19 367 LEU A C 1
ATOM 2758 O O . LEU A 1 367 ? -6.150 9.266 -27.837 1.00 92.19 367 LEU A O 1
ATOM 2762 N N . PHE A 1 368 ? -6.802 11.166 -28.821 1.00 88.44 368 PHE A N 1
ATOM 2763 C CA . PHE A 1 368 ? -6.004 10.925 -30.023 1.00 88.44 368 PHE A CA 1
ATOM 2764 C C . PHE A 1 368 ? -4.587 11.467 -29.807 1.00 88.44 368 PHE A C 1
ATOM 2766 O O . PHE A 1 368 ? -4.382 12.682 -29.844 1.00 88.44 368 PHE A O 1
ATOM 2773 N N . ILE A 1 369 ? -3.623 10.571 -29.580 1.00 88.31 369 ILE A N 1
ATOM 2774 C CA . ILE A 1 369 ? -2.207 10.935 -29.459 1.00 88.31 369 ILE A CA 1
ATOM 2775 C C . ILE A 1 369 ? -1.726 11.516 -30.795 1.00 88.31 369 ILE A C 1
ATOM 2777 O O . ILE A 1 369 ? -1.930 10.923 -31.856 1.00 88.31 369 ILE A O 1
ATOM 2781 N N . LEU A 1 370 ? -1.086 12.684 -30.746 1.00 87.44 370 LEU A N 1
ATOM 2782 C CA . LEU A 1 370 ? -0.368 13.246 -31.885 1.00 87.44 370 LEU A CA 1
ATOM 2783 C C . LEU A 1 370 ? 1.090 12.796 -31.815 1.00 87.44 370 LEU A C 1
ATOM 2785 O O . LEU A 1 370 ? 1.869 13.384 -31.074 1.00 87.44 370 LEU A O 1
ATOM 2789 N N . ASP A 1 371 ? 1.407 11.774 -32.609 1.00 86.94 371 ASP A N 1
ATOM 2790 C CA . ASP A 1 371 ? 2.760 11.287 -32.907 1.00 86.94 371 ASP A CA 1
ATOM 2791 C C . ASP A 1 371 ? 3.741 12.458 -33.113 1.00 86.94 371 ASP A C 1
ATOM 2793 O O . ASP A 1 371 ? 3.488 13.353 -33.936 1.00 86.94 371 ASP A O 1
ATOM 2797 N N . CYS A 1 372 ? 4.839 12.479 -32.355 1.00 87.94 372 CYS A N 1
ATOM 2798 C CA . CYS A 1 372 ? 5.808 13.574 -32.370 1.00 87.94 372 CYS A CA 1
ATOM 2799 C C . CYS A 1 372 ? 6.482 13.800 -33.737 1.00 87.94 372 CYS A C 1
ATOM 2801 O O . CYS A 1 372 ? 6.839 14.944 -34.048 1.00 87.94 372 CYS A O 1
ATOM 2803 N N . ASP A 1 373 ? 6.527 12.796 -34.623 1.00 84.25 373 ASP A N 1
ATOM 2804 C CA . ASP A 1 373 ? 7.001 12.938 -36.012 1.00 84.25 373 ASP A CA 1
ATOM 2805 C C . ASP A 1 373 ? 6.152 13.973 -36.797 1.00 84.25 373 ASP A C 1
ATOM 2807 O O . ASP A 1 373 ? 6.623 14.626 -37.732 1.00 84.25 373 ASP A O 1
ATOM 2811 N N . THR A 1 374 ? 4.909 14.236 -36.359 1.00 84.56 374 THR A N 1
ATOM 2812 C CA . THR A 1 374 ? 4.029 15.274 -36.936 1.00 84.56 374 THR A CA 1
ATOM 2813 C C . THR A 1 374 ? 4.397 16.714 -36.559 1.00 84.56 374 THR A C 1
ATOM 2815 O O . THR A 1 374 ? 3.989 17.640 -37.271 1.00 84.56 374 THR A O 1
ATOM 2818 N N . ARG A 1 375 ? 5.178 16.939 -35.490 1.00 78.19 375 ARG A N 1
ATOM 2819 C CA . ARG A 1 375 ? 5.747 18.265 -35.167 1.00 78.19 375 ARG A CA 1
ATOM 2820 C C . ARG A 1 375 ? 7.009 18.565 -35.980 1.00 78.19 375 ARG A C 1
ATOM 2822 O O . ARG A 1 375 ? 7.287 19.732 -36.255 1.00 78.19 375 ARG A O 1
ATOM 2829 N N . GLY A 1 376 ? 7.732 17.528 -36.408 1.00 84.25 376 GLY A N 1
ATOM 2830 C CA . GLY A 1 376 ? 9.033 17.649 -37.075 1.00 84.25 376 GLY A CA 1
ATOM 2831 C C . GLY A 1 376 ? 10.205 17.896 -36.117 1.00 84.25 376 GLY A C 1
ATOM 2832 O O . GLY A 1 376 ? 11.300 18.231 -36.574 1.00 84.25 376 GLY A O 1
ATOM 2833 N N . ASP A 1 377 ? 9.975 17.732 -34.814 1.00 83.56 377 ASP A N 1
ATOM 2834 C CA . ASP A 1 377 ? 11.016 17.651 -33.793 1.00 83.56 377 ASP A CA 1
ATOM 2835 C C . ASP A 1 377 ? 11.587 16.223 -33.774 1.00 83.56 377 ASP A C 1
ATOM 2837 O O . ASP A 1 377 ? 10.855 15.248 -33.926 1.00 83.56 377 ASP A O 1
ATOM 2841 N N . ALA A 1 378 ? 12.905 16.080 -33.627 1.00 84.88 378 ALA A N 1
ATOM 2842 C CA . ALA A 1 378 ? 13.546 14.767 -33.649 1.00 84.88 378 ALA A CA 1
ATOM 2843 C C . ALA A 1 378 ? 13.449 14.095 -32.271 1.00 84.88 378 ALA A C 1
ATOM 2845 O O . ALA A 1 378 ? 14.142 14.514 -31.341 1.00 84.88 378 ALA A O 1
ATOM 2846 N N . VAL A 1 379 ? 12.624 13.048 -32.164 1.00 89.44 379 VAL A N 1
ATOM 2847 C CA . VAL A 1 379 ? 12.463 12.245 -30.940 1.00 89.44 379 VAL A CA 1
ATOM 2848 C C . VAL A 1 379 ? 13.831 11.706 -30.475 1.00 89.44 379 VAL A C 1
ATOM 2850 O O . VAL A 1 379 ? 14.548 11.099 -31.279 1.00 89.44 379 VAL A O 1
ATOM 2853 N N . PRO A 1 380 ? 14.234 11.925 -29.206 1.00 89.31 380 PRO A N 1
ATOM 2854 C CA . PRO A 1 380 ? 15.470 11.376 -28.655 1.00 89.31 380 PRO A CA 1
ATOM 2855 C C . PRO A 1 380 ? 15.524 9.844 -28.725 1.00 89.31 380 PRO A C 1
ATOM 2857 O O . PRO A 1 380 ? 14.580 9.155 -28.345 1.00 89.31 380 PRO A O 1
ATOM 2860 N N . GLU A 1 381 ? 16.661 9.303 -29.165 1.00 87.88 381 GLU A N 1
ATOM 2861 C CA . GLU A 1 381 ? 16.880 7.856 -29.244 1.00 87.88 381 GLU A CA 1
ATOM 2862 C C . GLU A 1 381 ? 16.797 7.227 -27.839 1.00 87.88 381 GLU A C 1
ATOM 2864 O O . GLU A 1 381 ? 17.589 7.558 -26.956 1.00 87.88 381 GLU A O 1
ATOM 2869 N N . GLY A 1 382 ? 15.811 6.346 -27.631 1.00 85.69 382 GLY A N 1
ATOM 2870 C CA . GLY A 1 382 ? 15.524 5.710 -26.340 1.00 85.69 382 GLY A CA 1
ATOM 2871 C C . GLY A 1 382 ? 14.400 6.345 -25.508 1.00 85.69 382 GLY A C 1
ATOM 2872 O O . GLY A 1 382 ? 14.174 5.879 -24.396 1.00 85.69 382 GLY A O 1
ATOM 2873 N N . LEU A 1 383 ? 13.692 7.368 -26.003 1.00 92.69 383 LEU A N 1
ATOM 2874 C CA . LEU A 1 383 ? 12.480 7.881 -25.346 1.00 92.69 383 LEU A CA 1
ATOM 2875 C C . LEU A 1 383 ? 11.328 6.849 -25.456 1.00 92.69 383 LEU A C 1
ATOM 2877 O O . LEU A 1 383 ? 11.036 6.427 -26.576 1.00 92.69 383 LEU A O 1
ATOM 2881 N N . PRO A 1 384 ? 10.648 6.456 -24.359 1.00 94.00 384 PRO A N 1
ATOM 2882 C CA . PRO A 1 384 ? 9.602 5.422 -24.369 1.00 94.00 384 PRO A CA 1
ATOM 2883 C C . PRO A 1 384 ? 8.226 5.967 -24.813 1.00 94.00 384 PRO A C 1
ATOM 2885 O O . PRO A 1 384 ? 7.197 5.655 -24.217 1.00 94.00 384 PRO A O 1
ATOM 2888 N N . GLU A 1 385 ? 8.187 6.832 -25.832 1.00 93.75 385 GLU A N 1
ATOM 2889 C CA . GLU A 1 385 ? 6.945 7.454 -26.320 1.00 93.75 385 GLU A CA 1
ATOM 2890 C C . GLU A 1 385 ? 5.945 6.384 -26.800 1.00 93.75 385 GLU A C 1
ATOM 2892 O O . GLU A 1 385 ? 6.253 5.559 -27.662 1.00 93.75 385 GLU A O 1
ATOM 2897 N N . GLY A 1 386 ? 4.733 6.397 -26.240 1.00 92.31 386 GLY A N 1
ATOM 2898 C CA . GLY A 1 386 ? 3.681 5.425 -26.544 1.00 92.31 386 GLY A CA 1
ATOM 2899 C C . GLY A 1 386 ? 3.807 4.069 -25.836 1.00 92.31 386 GLY A C 1
ATOM 2900 O O . GLY A 1 386 ? 2.925 3.227 -26.019 1.00 92.31 386 GLY A O 1
ATOM 2901 N N . GLU A 1 387 ? 4.839 3.840 -25.015 1.00 94.69 387 GLU A N 1
ATOM 2902 C CA . GLU A 1 387 ? 4.895 2.671 -24.127 1.00 94.69 387 GLU A CA 1
ATOM 2903 C C . GLU A 1 387 ? 3.932 2.838 -22.936 1.00 94.69 387 GLU A C 1
ATOM 2905 O O . GLU A 1 387 ? 3.649 3.956 -22.495 1.00 94.69 387 GLU A O 1
ATOM 2910 N N . ILE A 1 388 ? 3.399 1.720 -22.430 1.00 94.25 388 ILE A N 1
ATOM 2911 C CA . ILE A 1 388 ? 2.441 1.691 -21.311 1.00 94.25 388 ILE A CA 1
ATOM 2912 C C . ILE A 1 388 ? 3.149 2.095 -20.010 1.00 94.25 388 ILE A C 1
ATOM 2914 O O . ILE A 1 388 ? 4.279 1.676 -19.767 1.00 94.25 388 ILE A O 1
ATOM 2918 N N . CYS A 1 389 ? 2.468 2.871 -19.167 1.00 96.06 389 CYS A N 1
ATOM 2919 C CA . CYS A 1 389 ? 2.988 3.372 -17.894 1.00 96.06 389 CYS A CA 1
ATOM 2920 C C . CYS A 1 389 ? 1.973 3.209 -16.755 1.00 96.06 389 CYS A C 1
ATOM 2922 O O . CYS A 1 389 ? 0.761 3.258 -16.984 1.00 96.06 389 CYS A O 1
ATOM 2924 N N . ASP A 1 390 ? 2.460 3.062 -15.522 1.00 92.75 390 ASP A N 1
ATOM 2925 C CA . ASP A 1 390 ? 1.633 3.222 -14.325 1.00 92.75 390 ASP A CA 1
ATOM 2926 C C . ASP A 1 390 ? 1.598 4.719 -13.941 1.00 92.75 390 ASP A C 1
ATOM 2928 O O . ASP A 1 390 ? 2.659 5.321 -13.766 1.00 92.75 390 ASP A O 1
ATOM 2932 N N . PRO A 1 391 ? 0.421 5.361 -13.799 1.00 92.06 391 PRO A N 1
ATOM 2933 C CA . PRO A 1 391 ? 0.325 6.765 -13.386 1.00 92.06 391 PRO A CA 1
ATOM 2934 C C . PRO A 1 391 ? 0.801 7.041 -11.945 1.00 92.06 391 PRO A C 1
ATOM 2936 O O . PRO A 1 391 ? 0.842 8.207 -11.548 1.00 92.06 391 PRO A O 1
ATOM 2939 N N . ASN A 1 392 ? 1.134 6.008 -11.166 1.00 89.50 392 ASN A N 1
ATOM 2940 C CA . ASN A 1 392 ? 1.700 6.103 -9.818 1.00 89.50 392 ASN A CA 1
ATOM 2941 C C . ASN A 1 392 ? 3.231 5.898 -9.786 1.00 89.50 392 ASN A C 1
ATOM 2943 O O . ASN A 1 392 ? 3.839 6.118 -8.738 1.00 89.50 392 ASN A O 1
ATOM 2947 N N . GLU A 1 393 ? 3.855 5.474 -10.891 1.00 91.25 393 GLU A N 1
ATOM 2948 C CA . GLU A 1 393 ? 5.311 5.308 -11.004 1.00 91.25 393 GLU A CA 1
ATOM 2949 C C . GLU A 1 393 ? 5.989 6.637 -11.398 1.00 91.25 393 GLU A C 1
ATOM 2951 O O . GLU A 1 393 ? 5.401 7.485 -12.076 1.00 91.25 393 GLU A O 1
ATOM 2956 N N . GLU A 1 394 ? 7.234 6.857 -10.960 1.00 90.81 394 GLU A N 1
ATOM 2957 C CA . GLU A 1 394 ? 7.990 8.048 -11.363 1.00 90.81 394 GLU A CA 1
ATOM 2958 C C . GLU A 1 394 ? 8.379 7.970 -12.849 1.00 90.81 394 GLU A C 1
ATOM 2960 O O . GLU A 1 394 ? 8.905 6.964 -13.322 1.00 90.81 394 GLU A O 1
ATOM 2965 N N . VAL A 1 395 ? 8.148 9.056 -13.596 1.00 92.31 395 VAL A N 1
ATOM 2966 C CA . VAL A 1 395 ? 8.434 9.101 -15.038 1.00 92.31 395 VAL A CA 1
ATOM 2967 C C . VAL A 1 395 ? 9.940 8.894 -15.291 1.00 92.31 395 VAL A C 1
ATOM 2969 O O . VAL A 1 395 ? 10.754 9.626 -14.716 1.00 92.31 395 VAL A O 1
ATOM 2972 N N . PRO A 1 396 ? 10.337 7.955 -16.174 1.00 88.75 396 PRO A N 1
ATOM 2973 C CA . PRO A 1 396 ? 11.737 7.651 -16.430 1.00 88.75 396 PRO A CA 1
ATOM 2974 C C . PRO A 1 396 ? 12.478 8.841 -17.040 1.00 88.75 396 PRO A C 1
ATOM 2976 O O . PRO A 1 396 ? 11.953 9.610 -17.846 1.00 88.75 396 PRO A O 1
ATOM 2979 N N . THR A 1 397 ? 13.749 8.955 -16.676 1.00 87.81 397 THR A N 1
ATOM 2980 C CA . THR A 1 397 ? 14.638 10.052 -17.062 1.00 87.81 397 THR A CA 1
ATOM 2981 C C . THR A 1 397 ? 15.738 9.569 -18.003 1.00 87.81 397 THR A C 1
ATOM 2983 O O . THR A 1 397 ? 16.121 8.398 -18.007 1.00 87.81 397 THR A O 1
ATOM 2986 N N . ALA A 1 398 ? 16.344 10.496 -18.749 1.00 77.50 398 ALA A N 1
ATOM 2987 C CA . ALA A 1 398 ? 17.488 10.191 -19.612 1.00 77.50 398 ALA A CA 1
ATOM 2988 C C . ALA A 1 398 ? 18.674 9.537 -18.865 1.00 77.50 398 ALA A C 1
ATOM 2990 O O . ALA A 1 398 ? 19.481 8.850 -19.485 1.00 77.50 398 ALA A O 1
ATOM 2991 N N . GLU A 1 399 ? 18.788 9.745 -17.546 1.00 68.00 399 GLU A N 1
ATOM 2992 C CA . GLU A 1 399 ? 19.839 9.156 -16.705 1.00 68.00 399 GLU A CA 1
ATOM 2993 C C . GLU A 1 399 ? 19.502 7.727 -16.239 1.00 68.00 399 GLU A C 1
ATOM 2995 O O . GLU A 1 399 ? 20.410 6.910 -16.095 1.00 68.00 399 GLU A O 1
ATOM 3000 N N . THR A 1 400 ? 18.219 7.385 -16.063 1.00 63.41 400 THR A N 1
ATOM 3001 C CA . THR A 1 400 ? 17.776 6.024 -15.684 1.00 63.41 400 THR A CA 1
ATOM 3002 C C . THR A 1 400 ? 17.689 5.066 -16.877 1.00 63.41 400 THR A C 1
ATOM 3004 O O . THR A 1 400 ? 17.802 3.855 -16.706 1.00 63.41 400 THR A O 1
ATOM 3007 N N . ILE A 1 401 ? 17.574 5.592 -18.099 1.00 58.53 401 ILE A N 1
ATOM 3008 C CA . ILE A 1 401 ? 17.456 4.814 -19.349 1.00 58.53 401 ILE A CA 1
ATOM 3009 C C . ILE A 1 401 ? 18.838 4.453 -19.958 1.00 58.53 401 ILE A C 1
ATOM 3011 O O . ILE A 1 401 ? 18.932 3.823 -21.016 1.00 58.53 401 ILE A O 1
ATOM 3015 N N . VAL A 1 402 ? 19.949 4.760 -19.271 1.00 50.47 402 VAL A N 1
ATOM 3016 C CA . VAL A 1 402 ? 21.311 4.333 -19.662 1.00 50.47 402 VAL A CA 1
ATOM 3017 C C . VAL A 1 402 ? 21.489 2.822 -19.425 1.00 50.47 402 VAL A C 1
ATOM 3019 O O . VAL A 1 402 ? 22.054 2.383 -18.427 1.00 50.47 402 VAL A O 1
ATOM 3022 N N . LYS A 1 403 ? 20.980 2.016 -20.365 1.00 48.03 403 LYS A N 1
ATOM 3023 C CA . LYS A 1 403 ? 20.884 0.547 -20.294 1.00 48.03 403 LYS A CA 1
ATOM 3024 C C . LYS A 1 403 ? 22.194 -0.161 -19.918 1.00 48.03 403 LYS A C 1
ATOM 3026 O O . LYS A 1 403 ? 23.105 -0.287 -20.741 1.00 48.03 403 LYS A O 1
ATOM 3031 N N . GLU A 1 404 ? 22.200 -0.783 -18.739 1.00 54.19 404 GLU A N 1
ATOM 3032 C CA . GLU A 1 404 ? 23.161 -1.836 -18.374 1.00 54.19 404 GLU A CA 1
ATOM 3033 C C . GLU A 1 404 ? 22.953 -3.142 -19.172 1.00 54.19 404 GLU A C 1
ATOM 3035 O O . GLU A 1 404 ? 23.813 -4.017 -19.140 1.00 54.19 404 GLU A O 1
ATOM 3040 N N . ASP A 1 405 ? 21.873 -3.268 -19.956 1.00 57.03 405 ASP A N 1
ATOM 3041 C CA . ASP A 1 405 ? 21.477 -4.443 -20.762 1.00 57.03 405 ASP A CA 1
ATOM 3042 C C . ASP A 1 405 ? 22.570 -5.010 -21.700 1.00 57.03 405 ASP A C 1
ATOM 3044 O O . ASP A 1 405 ? 22.434 -6.111 -22.229 1.00 57.03 405 ASP A O 1
ATOM 3048 N N . ASN A 1 406 ? 23.649 -4.259 -21.948 1.00 67.62 406 ASN A N 1
ATOM 3049 C CA . ASN A 1 406 ? 24.796 -4.675 -22.763 1.00 67.62 406 ASN A CA 1
ATOM 3050 C C . ASN A 1 406 ? 26.082 -4.932 -21.950 1.00 67.62 406 ASN A C 1
ATOM 3052 O O . ASN A 1 406 ? 27.169 -5.062 -22.529 1.00 67.62 406 ASN A O 1
ATOM 3056 N N . CYS A 1 407 ? 25.988 -5.042 -20.629 1.00 79.44 407 CYS A N 1
ATOM 3057 C CA . CYS A 1 407 ? 27.084 -5.442 -19.755 1.00 79.44 407 CYS A CA 1
ATOM 3058 C C . CYS A 1 407 ? 27.171 -6.979 -19.649 1.00 79.44 407 CYS A C 1
ATOM 3060 O O . CYS A 1 407 ? 26.146 -7.639 -19.494 1.00 79.44 407 CYS A O 1
ATOM 3062 N N . PRO A 1 408 ? 28.366 -7.594 -19.760 1.00 81.50 408 PRO A N 1
ATOM 3063 C CA . PRO A 1 408 ? 28.523 -9.020 -19.480 1.00 81.50 408 PRO A CA 1
ATOM 3064 C C . PRO A 1 408 ? 28.257 -9.309 -17.996 1.00 81.50 408 PRO A C 1
ATOM 3066 O O . PRO A 1 408 ? 28.810 -8.639 -17.136 1.00 81.50 408 PRO A O 1
ATOM 3069 N N . GLU A 1 409 ? 27.473 -10.348 -17.706 1.00 81.31 409 GLU A N 1
ATOM 3070 C CA . GLU A 1 409 ? 27.039 -10.772 -16.358 1.00 81.31 409 GLU A CA 1
ATOM 3071 C C . GLU A 1 409 ? 28.173 -10.857 -15.312 1.00 81.31 409 GLU A C 1
ATOM 3073 O O . GLU A 1 409 ? 27.983 -10.553 -14.135 1.00 81.31 409 GLU A O 1
ATOM 3078 N N . LEU A 1 410 ? 29.382 -11.228 -15.745 1.00 83.06 410 LEU A N 1
ATOM 3079 C CA . LEU A 1 410 ? 30.583 -11.254 -14.915 1.00 83.06 410 LEU A CA 1
ATOM 3080 C C . LEU A 1 410 ? 31.575 -10.176 -15.349 1.00 83.06 410 LEU A C 1
ATOM 3082 O O . LEU A 1 410 ? 31.893 -10.038 -16.532 1.00 83.06 410 LEU A O 1
ATOM 3086 N N . SER A 1 411 ? 32.149 -9.480 -14.363 1.00 83.88 411 SER A N 1
ATOM 3087 C CA . SER A 1 411 ? 33.150 -8.444 -14.614 1.00 83.88 411 SER A CA 1
ATOM 3088 C C . SER A 1 411 ? 34.352 -8.972 -15.429 1.00 83.88 411 SER A C 1
ATOM 3090 O O . SER A 1 411 ? 34.833 -10.086 -15.182 1.00 83.88 411 SER A O 1
ATOM 3092 N N . PRO A 1 412 ? 34.948 -8.155 -16.318 1.00 84.06 412 PRO A N 1
ATOM 3093 C CA . PRO A 1 412 ? 36.178 -8.510 -17.037 1.00 84.06 412 PRO A CA 1
ATOM 3094 C C . PRO A 1 412 ? 37.381 -8.849 -16.132 1.00 84.06 412 PRO A C 1
ATOM 3096 O O . PRO A 1 412 ? 38.342 -9.466 -16.588 1.00 84.06 412 PRO A O 1
ATOM 3099 N N . LEU A 1 413 ? 37.343 -8.458 -14.849 1.00 82.75 413 LEU A N 1
ATOM 3100 C CA . LEU A 1 413 ? 38.361 -8.804 -13.851 1.00 82.75 413 LEU A CA 1
ATOM 3101 C C . LEU A 1 413 ? 38.168 -10.207 -13.253 1.00 82.75 413 LEU A C 1
ATOM 3103 O O . LEU A 1 413 ? 39.156 -10.839 -12.877 1.00 82.75 413 LEU A O 1
ATOM 3107 N N . SER A 1 414 ? 36.929 -10.699 -13.161 1.00 81.31 414 SER A N 1
ATOM 3108 C CA . SER A 1 414 ? 36.617 -12.034 -12.632 1.00 81.31 414 SER A CA 1
ATOM 3109 C C . SER A 1 414 ? 36.648 -13.127 -13.705 1.00 81.31 414 SER A C 1
ATOM 3111 O O . SER A 1 414 ? 36.954 -14.271 -13.372 1.00 81.31 414 SER A O 1
ATOM 3113 N N . ASN A 1 415 ? 36.422 -12.798 -14.985 1.00 76.75 415 ASN A N 1
ATOM 3114 C CA . ASN A 1 415 ? 36.600 -13.740 -16.095 1.00 76.75 415 ASN A CA 1
ATOM 3115 C C . ASN A 1 415 ? 37.551 -13.208 -17.197 1.00 76.75 415 ASN A C 1
ATOM 3117 O O . ASN A 1 415 ? 37.107 -12.522 -18.123 1.00 76.75 415 ASN A O 1
ATOM 3121 N N . PRO A 1 416 ? 38.846 -13.592 -17.187 1.00 71.56 416 PRO A N 1
ATOM 3122 C CA . PRO A 1 416 ? 39.829 -13.129 -18.170 1.00 71.56 416 PRO A CA 1
ATOM 3123 C C . PRO A 1 416 ? 39.651 -13.713 -19.587 1.00 71.56 416 PRO A C 1
ATOM 3125 O O . PRO A 1 416 ? 40.483 -13.446 -20.454 1.00 71.56 416 PRO A O 1
ATOM 3128 N N . GLN A 1 417 ? 38.600 -14.501 -19.858 1.00 68.81 417 GLN A N 1
ATOM 3129 C CA . GLN A 1 417 ? 38.261 -14.941 -21.220 1.00 68.81 417 GLN A CA 1
ATOM 3130 C C . GLN A 1 417 ? 37.573 -13.852 -22.064 1.00 68.81 417 GLN A C 1
ATOM 3132 O O . GLN A 1 417 ? 37.514 -14.001 -23.283 1.00 68.81 417 GLN A O 1
ATOM 3137 N N . TYR A 1 418 ? 37.137 -12.739 -21.456 1.00 67.50 418 TYR A N 1
ATOM 3138 C CA . TYR A 1 418 ? 36.502 -11.602 -22.144 1.00 67.50 418 TYR A CA 1
ATOM 3139 C C . TYR A 1 418 ? 37.350 -10.307 -22.101 1.00 67.50 418 TYR A C 1
ATOM 3141 O O . TYR A 1 418 ? 36.891 -9.280 -21.600 1.00 67.50 418 TYR A O 1
ATOM 3149 N N . PRO A 1 419 ? 38.593 -10.299 -22.633 1.00 67.75 419 PRO A N 1
ATOM 3150 C CA . PRO A 1 419 ? 39.450 -9.108 -22.628 1.00 67.75 419 PRO A CA 1
ATOM 3151 C C . PRO A 1 419 ? 39.000 -8.016 -23.614 1.00 67.75 419 PRO A C 1
ATOM 3153 O O . PRO A 1 419 ? 39.520 -6.903 -23.566 1.00 67.75 419 PRO A O 1
ATOM 3156 N N . GLN A 1 420 ? 38.069 -8.326 -24.522 1.00 79.31 420 GLN A N 1
ATOM 3157 C CA . GLN A 1 420 ? 37.559 -7.396 -25.527 1.00 79.31 420 GLN A CA 1
ATOM 3158 C C . GLN A 1 420 ? 36.051 -7.200 -25.385 1.00 79.31 420 GLN A C 1
ATOM 3160 O O . GLN A 1 420 ? 35.304 -8.162 -25.208 1.00 79.31 420 GLN A O 1
ATOM 3165 N N . CYS A 1 421 ? 35.620 -5.951 -25.517 1.00 83.69 421 CYS A N 1
ATOM 3166 C CA . CYS A 1 421 ? 34.235 -5.593 -25.791 1.00 83.69 421 CYS A CA 1
ATOM 3167 C C . CYS A 1 421 ? 34.030 -5.456 -27.305 1.00 83.69 421 CYS A C 1
ATOM 3169 O O . CYS A 1 421 ? 34.963 -5.164 -28.056 1.00 83.69 421 CYS A O 1
ATOM 3171 N N . GLU A 1 422 ? 32.799 -5.659 -27.766 1.00 83.38 422 GLU A N 1
ATOM 3172 C CA . GLU A 1 422 ? 32.449 -5.411 -29.163 1.00 83.38 422 GLU A CA 1
ATOM 3173 C C . GLU A 1 422 ? 32.568 -3.917 -29.496 1.00 83.38 422 GLU A C 1
ATOM 3175 O O . GLU A 1 422 ? 32.283 -3.058 -28.664 1.00 83.38 422 GLU A O 1
ATOM 3180 N N . VAL A 1 423 ? 32.939 -3.594 -30.738 1.00 70.44 423 VAL A N 1
ATOM 3181 C CA . VAL A 1 423 ? 33.129 -2.199 -31.190 1.00 70.44 423 VAL A CA 1
ATOM 3182 C C . VAL A 1 423 ? 31.817 -1.391 -31.157 1.00 70.44 423 VAL A C 1
ATOM 3184 O O . VAL A 1 423 ? 31.848 -0.168 -31.077 1.00 70.44 423 VAL A O 1
ATOM 3187 N N . SER A 1 424 ? 30.665 -2.069 -31.145 1.00 71.00 424 SER A N 1
ATOM 3188 C CA . SER A 1 424 ? 29.334 -1.497 -30.890 1.00 71.00 424 SER A CA 1
ATOM 3189 C C . SER A 1 424 ? 29.151 -0.933 -29.475 1.00 71.00 424 SER A C 1
ATOM 3191 O O . SER A 1 424 ? 28.284 -0.091 -29.278 1.00 71.00 424 SER A O 1
ATOM 3193 N N . ARG A 1 425 ? 29.956 -1.368 -28.496 1.00 69.69 425 ARG A N 1
ATOM 3194 C CA . ARG A 1 425 ? 29.860 -0.987 -27.072 1.00 69.69 425 ARG A CA 1
ATOM 3195 C C . ARG A 1 425 ? 30.883 0.092 -26.681 1.00 69.69 425 ARG A C 1
ATOM 3197 O O . ARG A 1 425 ? 31.170 0.289 -25.504 1.00 69.69 425 ARG A O 1
ATOM 3204 N N . ASN A 1 426 ? 31.501 0.762 -27.658 1.00 83.81 426 ASN A N 1
ATOM 3205 C CA . ASN A 1 426 ? 32.607 1.688 -27.409 1.00 83.81 426 ASN A CA 1
ATOM 3206 C C . ASN A 1 426 ? 32.114 2.982 -26.737 1.00 83.81 426 ASN A C 1
ATOM 3208 O O . ASN A 1 426 ? 31.482 3.814 -27.382 1.00 83.81 426 ASN A O 1
ATOM 3212 N N . GLY A 1 427 ? 32.440 3.158 -25.457 1.00 83.38 427 GLY A N 1
ATOM 3213 C CA . GLY A 1 427 ? 31.907 4.205 -24.582 1.00 83.38 427 GLY A CA 1
ATOM 3214 C C . GLY A 1 427 ? 30.972 3.687 -23.482 1.00 83.38 427 GLY A C 1
ATOM 3215 O O . GLY A 1 427 ? 30.705 4.429 -22.541 1.00 83.38 427 GLY A O 1
ATOM 3216 N N . SER A 1 428 ? 30.514 2.430 -23.543 1.00 86.12 428 SER A N 1
ATOM 3217 C CA . SER A 1 428 ? 29.678 1.832 -22.493 1.00 86.12 428 SER A CA 1
ATOM 3218 C C . SER A 1 428 ? 30.429 1.728 -21.163 1.00 86.12 428 SER A C 1
ATOM 3220 O O . SER A 1 428 ? 31.598 1.326 -21.124 1.00 86.12 428 SER A O 1
ATOM 3222 N N . VAL A 1 429 ? 29.734 2.046 -20.070 1.00 91.25 429 VAL A N 1
ATOM 3223 C CA . VAL A 1 429 ? 30.193 1.876 -18.685 1.00 91.25 429 VAL A CA 1
ATOM 3224 C C . VAL A 1 429 ? 29.312 0.822 -18.017 1.00 91.25 429 VAL A C 1
ATOM 3226 O O . VAL A 1 429 ? 28.105 0.824 -18.219 1.00 91.25 429 VAL A O 1
ATOM 3229 N N . CYS A 1 430 ? 29.921 -0.075 -17.246 1.00 92.00 430 CYS A N 1
ATOM 3230 C CA . CYS A 1 430 ? 29.244 -1.165 -16.545 1.00 92.00 430 CYS A CA 1
ATOM 3231 C C . CYS A 1 430 ? 29.656 -1.203 -15.076 1.00 92.00 430 CYS A C 1
ATOM 3233 O O . CYS A 1 430 ? 30.847 -1.046 -14.769 1.00 92.00 430 CYS A O 1
ATOM 3235 N N . HIS A 1 431 ? 28.702 -1.452 -14.182 1.00 93.62 431 HIS A N 1
ATOM 3236 C CA . HIS A 1 431 ? 28.911 -1.445 -12.738 1.00 93.62 431 HIS A CA 1
ATOM 3237 C C . HIS A 1 431 ? 28.796 -2.857 -12.147 1.00 93.62 431 HIS A C 1
ATOM 3239 O O . HIS A 1 431 ? 27.883 -3.612 -12.455 1.00 93.62 431 HIS A O 1
ATOM 3245 N N . TYR A 1 432 ? 29.757 -3.241 -11.300 1.00 92.62 432 TYR A N 1
ATOM 3246 C CA . TYR A 1 432 ? 29.873 -4.602 -10.767 1.00 92.62 432 TYR A CA 1
ATOM 3247 C C . TYR A 1 432 ? 30.193 -4.612 -9.275 1.00 92.62 432 TYR A C 1
ATOM 3249 O O . TYR A 1 432 ? 30.977 -3.791 -8.785 1.00 92.62 432 TYR A O 1
ATOM 3257 N N . GLY A 1 433 ? 29.654 -5.615 -8.574 1.00 92.75 433 GLY A N 1
ATOM 3258 C CA . GLY A 1 433 ? 29.884 -5.820 -7.145 1.00 92.75 433 GLY A CA 1
ATOM 3259 C C . GLY A 1 433 ? 29.370 -4.636 -6.335 1.00 92.75 433 GLY A C 1
ATOM 3260 O O . GLY A 1 433 ? 30.159 -3.875 -5.785 1.00 92.75 433 GLY A O 1
ATOM 3261 N N . HIS A 1 434 ? 28.055 -4.444 -6.328 1.00 95.00 434 HIS A N 1
ATOM 3262 C CA . HIS A 1 434 ? 27.402 -3.403 -5.547 1.00 95.00 434 HIS A CA 1
ATOM 3263 C C . HIS A 1 434 ? 27.398 -3.786 -4.056 1.00 95.00 434 HIS A C 1
ATOM 3265 O O . HIS A 1 434 ? 26.935 -4.869 -3.697 1.00 95.00 434 HIS A O 1
ATOM 3271 N N . LEU A 1 435 ? 27.940 -2.915 -3.197 1.00 95.00 435 LEU A N 1
ATOM 3272 C CA . LEU A 1 435 ? 27.914 -3.063 -1.736 1.00 95.00 435 LEU A CA 1
ATOM 3273 C C . LEU A 1 435 ? 27.273 -1.837 -1.077 1.00 95.00 435 LEU A C 1
ATOM 3275 O O . LEU A 1 435 ? 27.414 -0.715 -1.577 1.00 95.00 435 LEU A O 1
ATOM 3279 N N . TYR A 1 436 ? 26.644 -2.027 0.081 1.00 95.00 436 TYR A N 1
ATOM 3280 C CA . TYR A 1 436 ? 26.221 -0.918 0.933 1.00 95.00 436 TYR A CA 1
ATOM 3281 C C . TYR A 1 436 ? 27.437 -0.173 1.496 1.00 95.00 436 TYR A C 1
ATOM 3283 O O . TYR A 1 436 ? 28.358 -0.760 2.071 1.00 95.00 436 TYR A O 1
ATOM 3291 N N . THR A 1 437 ? 27.430 1.150 1.359 1.00 93.94 437 THR A N 1
ATOM 3292 C CA . THR A 1 437 ? 28.471 2.047 1.876 1.00 93.94 437 THR A CA 1
ATOM 3293 C C . THR A 1 437 ? 27.832 3.217 2.617 1.00 93.94 437 THR A C 1
ATOM 3295 O O . THR A 1 437 ? 26.804 3.714 2.181 1.00 93.94 437 THR A O 1
ATOM 3298 N N . GLY A 1 438 ? 28.424 3.640 3.734 1.00 91.50 438 GLY A N 1
ATOM 3299 C CA . GLY A 1 438 ? 27.850 4.634 4.651 1.00 91.50 438 GLY A CA 1
ATOM 3300 C C . GLY A 1 438 ? 28.093 4.227 6.105 1.00 91.50 438 GLY A C 1
ATOM 3301 O O . GLY A 1 438 ? 28.236 3.034 6.389 1.00 91.50 438 GLY A O 1
ATOM 3302 N N . CYS A 1 439 ? 28.204 5.199 7.012 1.00 92.06 439 CYS A N 1
ATOM 3303 C CA . CYS A 1 439 ? 28.508 4.962 8.429 1.00 92.06 439 CYS A CA 1
ATOM 3304 C C . CYS A 1 439 ? 27.327 5.250 9.371 1.00 92.06 439 CYS A C 1
ATOM 3306 O O . CYS A 1 439 ? 27.430 4.999 10.573 1.00 92.06 439 CYS A O 1
ATOM 3308 N N . THR A 1 440 ? 26.212 5.739 8.827 1.00 91.81 440 THR A N 1
ATOM 3309 C CA . THR A 1 440 ? 24.908 5.894 9.484 1.00 91.81 440 THR A CA 1
ATOM 3310 C C . THR A 1 440 ? 23.794 5.516 8.497 1.00 91.81 440 THR A C 1
ATOM 3312 O O . THR A 1 440 ? 24.071 5.309 7.313 1.00 91.81 440 THR A O 1
ATOM 3315 N N . TRP A 1 441 ? 22.540 5.441 8.955 1.00 87.38 441 TRP A N 1
ATOM 3316 C CA . TRP A 1 441 ? 21.385 5.166 8.087 1.00 87.38 441 TRP A CA 1
ATOM 3317 C C . TRP A 1 441 ? 21.183 6.244 7.013 1.00 87.38 441 TRP A C 1
ATOM 3319 O O . TRP A 1 441 ? 20.829 5.932 5.883 1.00 87.38 441 TRP A O 1
ATOM 3329 N N . GLU A 1 442 ? 21.477 7.502 7.338 1.00 89.06 442 GLU A N 1
ATOM 3330 C CA . GLU A 1 442 ? 21.369 8.656 6.439 1.00 89.06 442 GLU A CA 1
ATOM 3331 C C . GLU A 1 442 ? 22.525 8.743 5.423 1.00 89.06 442 GLU A C 1
ATOM 3333 O O . GLU A 1 442 ? 22.419 9.448 4.421 1.00 89.06 442 GLU A O 1
ATOM 3338 N N . GLU A 1 443 ? 23.637 8.041 5.669 1.00 91.88 443 GLU A N 1
ATOM 3339 C CA . GLU A 1 443 ? 24.767 7.920 4.735 1.00 91.88 443 GLU A CA 1
ATOM 3340 C C . GLU A 1 443 ? 24.694 6.661 3.849 1.00 91.88 443 GLU A C 1
ATOM 3342 O O . GLU A 1 443 ? 25.515 6.513 2.933 1.00 91.88 443 GLU A O 1
ATOM 3347 N N . LEU A 1 444 ? 23.767 5.740 4.141 1.00 92.50 444 LEU A N 1
ATOM 3348 C CA . LEU A 1 444 ? 23.702 4.412 3.537 1.00 92.50 444 LEU A CA 1
ATOM 3349 C C . LEU A 1 444 ? 23.296 4.495 2.059 1.00 92.50 444 LEU A C 1
ATOM 3351 O O . LEU A 1 444 ? 22.197 4.915 1.718 1.00 92.50 444 LEU A O 1
ATOM 3355 N N . GLN A 1 445 ? 24.184 4.054 1.170 1.00 94.81 445 GLN A N 1
ATOM 3356 C CA . GLN A 1 445 ? 23.966 4.024 -0.275 1.00 94.81 445 GLN A CA 1
ATOM 3357 C C . GLN A 1 445 ? 24.490 2.714 -0.873 1.00 94.81 445 GLN A C 1
ATOM 3359 O O . GLN A 1 445 ? 25.602 2.270 -0.555 1.00 94.81 445 GLN A O 1
ATOM 3364 N N . CYS A 1 446 ? 23.722 2.117 -1.783 1.00 95.81 446 CYS A N 1
ATOM 3365 C CA . CYS A 1 446 ? 24.197 1.008 -2.601 1.00 95.81 446 CYS A CA 1
ATOM 3366 C C . CYS A 1 446 ? 25.201 1.537 -3.639 1.00 95.81 446 CYS A C 1
ATOM 3368 O O . CYS A 1 446 ? 24.947 2.538 -4.309 1.00 95.81 446 CYS A O 1
ATOM 3370 N N . SER A 1 447 ? 26.392 0.941 -3.729 1.00 94.81 447 SER A N 1
ATOM 3371 C CA . SER A 1 447 ? 27.501 1.525 -4.491 1.00 94.81 447 SER A CA 1
ATOM 3372 C C . SER A 1 447 ? 28.368 0.482 -5.185 1.00 94.81 447 SER A C 1
ATOM 3374 O O . SER A 1 447 ? 28.887 -0.435 -4.553 1.00 94.81 447 SER A O 1
ATOM 3376 N N . ALA A 1 448 ? 28.591 0.672 -6.487 1.00 94.69 448 ALA A N 1
ATOM 3377 C CA . ALA A 1 448 ? 29.470 -0.171 -7.291 1.00 94.69 448 ALA A CA 1
ATOM 3378 C C . ALA A 1 448 ? 30.911 -0.147 -6.758 1.00 94.69 448 ALA A C 1
ATOM 3380 O O . ALA A 1 448 ? 31.544 0.915 -6.695 1.00 94.69 448 ALA A O 1
ATOM 3381 N N . VAL A 1 449 ? 31.460 -1.315 -6.418 1.00 94.44 449 VAL A N 1
ATOM 3382 C CA . VAL A 1 449 ? 32.869 -1.451 -6.016 1.00 94.44 449 VAL A CA 1
ATOM 3383 C C . VAL A 1 449 ? 33.789 -1.532 -7.231 1.00 94.44 449 VAL A C 1
ATOM 3385 O O . VAL A 1 449 ? 34.940 -1.111 -7.147 1.00 94.44 449 VAL A O 1
ATOM 3388 N N . THR A 1 450 ? 33.300 -2.000 -8.380 1.00 94.75 450 THR A N 1
ATOM 3389 C CA . THR A 1 450 ? 34.028 -1.969 -9.657 1.00 94.75 450 THR A CA 1
ATOM 3390 C C . THR A 1 450 ? 33.195 -1.266 -10.724 1.00 94.75 450 THR A C 1
ATOM 3392 O O . THR A 1 450 ? 32.010 -1.542 -10.872 1.00 94.75 450 THR A O 1
ATOM 3395 N N . SER A 1 451 ? 33.822 -0.389 -11.506 1.00 94.06 451 SER A N 1
ATOM 3396 C CA . SER A 1 451 ? 33.248 0.164 -12.736 1.00 94.06 451 SER A CA 1
ATOM 3397 C C . SER A 1 451 ? 34.201 -0.108 -13.896 1.00 94.06 451 SER A C 1
ATOM 3399 O O . SER A 1 451 ? 35.413 0.068 -13.751 1.00 94.06 451 SER A O 1
ATOM 3401 N N . CYS A 1 452 ? 33.678 -0.571 -15.029 1.00 94.06 452 CYS A N 1
ATOM 3402 C CA . CYS A 1 452 ? 34.457 -0.869 -16.229 1.00 94.06 452 CYS A CA 1
ATOM 3403 C C . CYS A 1 452 ? 33.927 -0.086 -17.427 1.00 94.06 452 CYS A C 1
ATOM 3405 O O . CYS A 1 452 ? 32.744 -0.164 -17.740 1.00 94.06 452 CYS A O 1
ATOM 3407 N N . THR A 1 453 ? 34.815 0.609 -18.134 1.00 93.56 453 THR A N 1
ATOM 3408 C CA . THR A 1 453 ? 34.505 1.327 -19.378 1.00 93.56 453 THR A CA 1
ATOM 3409 C C . THR A 1 453 ? 35.077 0.570 -20.572 1.00 93.56 453 THR A C 1
ATOM 3411 O O . THR A 1 453 ? 36.229 0.135 -20.530 1.00 93.56 453 THR A O 1
ATOM 3414 N N . CYS A 1 454 ? 34.300 0.416 -21.639 1.00 91.56 454 CYS A N 1
ATOM 3415 C CA . CYS A 1 454 ? 34.779 -0.110 -22.915 1.00 91.56 454 CYS A CA 1
ATOM 3416 C C . CYS A 1 454 ? 35.368 1.026 -23.767 1.00 91.56 454 CYS A C 1
ATOM 3418 O O . CYS A 1 454 ? 34.635 1.933 -24.158 1.00 91.56 454 CYS A O 1
ATOM 3420 N N . ASP A 1 455 ? 36.660 0.969 -24.102 1.00 91.88 455 ASP A N 1
ATOM 3421 C CA . ASP A 1 455 ? 37.277 1.879 -25.079 1.00 91.88 455 ASP A CA 1
ATOM 3422 C C . ASP A 1 455 ? 38.237 1.145 -26.030 1.00 91.88 455 ASP A C 1
ATOM 3424 O O . ASP A 1 455 ? 38.912 0.184 -25.661 1.00 91.88 455 ASP A O 1
ATOM 3428 N N . ALA A 1 456 ? 38.247 1.572 -27.291 1.00 89.75 456 ALA A N 1
ATOM 3429 C CA . ALA A 1 456 ? 38.840 0.901 -28.448 1.00 89.75 456 ALA A CA 1
ATOM 3430 C C . ALA A 1 456 ? 38.607 -0.631 -28.493 1.00 89.75 456 ALA A C 1
ATOM 3432 O O . ALA A 1 456 ? 39.494 -1.390 -28.893 1.00 89.75 456 ALA A O 1
ATOM 3433 N N . GLY A 1 457 ? 37.432 -1.107 -28.063 1.00 88.19 457 GLY A N 1
ATOM 3434 C CA . GLY A 1 457 ? 37.124 -2.543 -27.963 1.00 88.19 457 GLY A CA 1
ATOM 3435 C C . GLY A 1 457 ? 37.871 -3.291 -26.843 1.00 88.19 457 GLY A C 1
ATOM 3436 O O . GLY A 1 457 ? 38.028 -4.509 -26.915 1.00 88.19 457 GLY A O 1
ATOM 3437 N N . THR A 1 458 ? 38.355 -2.589 -25.814 1.00 90.44 458 THR A N 1
ATOM 3438 C CA . THR A 1 458 ? 39.030 -3.147 -24.628 1.00 90.44 458 THR A CA 1
ATOM 3439 C C . THR A 1 458 ? 38.353 -2.651 -23.347 1.00 90.44 458 THR A C 1
ATOM 3441 O O . THR A 1 458 ? 38.046 -1.467 -23.224 1.00 90.44 458 THR A O 1
ATOM 3444 N N . TRP A 1 459 ? 38.146 -3.531 -22.363 1.00 89.44 459 TRP A N 1
ATOM 3445 C CA . TRP A 1 459 ? 37.630 -3.123 -21.051 1.00 89.44 459 TRP A CA 1
ATOM 3446 C C . TRP A 1 459 ? 38.730 -2.516 -20.170 1.00 89.44 459 TRP A C 1
ATOM 3448 O O . TRP A 1 459 ? 39.775 -3.128 -19.948 1.00 89.44 459 TRP A O 1
ATOM 3458 N N . SER A 1 460 ? 38.463 -1.339 -19.607 1.00 93.19 460 SER A N 1
ATOM 3459 C CA . SER A 1 460 ? 39.287 -0.668 -18.599 1.00 93.19 460 SER A CA 1
ATOM 3460 C C . SER A 1 460 ? 38.500 -0.563 -17.293 1.00 93.19 460 SER A C 1
ATOM 3462 O O . SER A 1 460 ? 37.518 0.173 -17.221 1.00 93.19 460 SER A O 1
ATOM 3464 N N . CYS A 1 461 ? 38.902 -1.321 -16.270 1.00 94.12 461 CYS A N 1
ATOM 3465 C CA . CYS A 1 461 ? 38.194 -1.398 -14.989 1.00 94.12 461 CYS A CA 1
ATOM 3466 C C . CYS A 1 461 ? 38.914 -0.628 -13.875 1.00 94.12 461 CYS A C 1
ATOM 3468 O O . CYS A 1 461 ? 40.126 -0.762 -13.696 1.00 94.12 461 CYS A O 1
ATOM 3470 N N . MET A 1 462 ? 38.152 0.119 -13.076 1.00 92.25 462 MET A N 1
ATOM 3471 C CA . MET A 1 462 ? 38.601 0.776 -11.850 1.00 92.25 462 MET A CA 1
ATOM 3472 C C . MET A 1 462 ? 37.829 0.233 -10.646 1.00 92.25 462 MET A C 1
ATOM 3474 O O . MET A 1 462 ? 36.603 0.132 -10.678 1.00 92.25 462 MET A O 1
ATOM 3478 N N . MET A 1 463 ? 38.547 -0.080 -9.567 1.00 90.25 463 MET A N 1
ATOM 3479 C CA . MET A 1 463 ? 37.950 -0.414 -8.273 1.00 90.25 463 MET A CA 1
ATOM 3480 C C . MET A 1 463 ? 37.832 0.842 -7.403 1.00 90.25 463 MET A C 1
ATOM 3482 O O . MET A 1 463 ? 38.807 1.575 -7.217 1.00 90.25 463 MET A O 1
ATOM 3486 N N . LYS A 1 464 ? 36.640 1.082 -6.854 1.00 90.12 464 LYS A N 1
ATOM 3487 C CA . LYS A 1 464 ? 36.336 2.153 -5.901 1.00 90.12 464 LYS A CA 1
ATOM 3488 C C . LYS A 1 464 ? 36.880 1.747 -4.532 1.00 90.12 464 LYS A C 1
ATOM 3490 O O . LYS A 1 464 ? 36.352 0.842 -3.893 1.00 90.12 464 LYS A O 1
ATOM 3495 N N . THR A 1 465 ? 37.934 2.416 -4.061 1.00 88.12 465 THR A N 1
ATOM 3496 C CA . THR A 1 465 ? 38.442 2.212 -2.695 1.00 88.12 465 THR A CA 1
ATOM 3497 C C . THR A 1 465 ? 37.379 2.647 -1.688 1.00 88.12 465 THR A C 1
ATOM 3499 O O . THR A 1 465 ? 37.222 3.842 -1.431 1.00 88.12 465 THR A O 1
ATOM 3502 N N . ILE A 1 466 ? 36.657 1.687 -1.109 1.00 87.75 466 ILE A N 1
ATOM 3503 C CA . ILE A 1 466 ? 35.721 1.958 -0.016 1.00 87.75 466 ILE A CA 1
ATOM 3504 C C . ILE A 1 466 ? 36.531 2.482 1.169 1.00 87.75 466 ILE A C 1
ATOM 3506 O O . ILE A 1 466 ? 37.464 1.827 1.641 1.00 87.75 466 ILE A O 1
ATOM 3510 N N . LYS A 1 467 ? 36.193 3.681 1.644 1.00 82.94 467 LYS A N 1
ATOM 3511 C CA . LYS A 1 467 ? 36.772 4.228 2.869 1.00 82.94 467 LYS A CA 1
ATOM 3512 C C . LYS A 1 467 ? 36.096 3.524 4.056 1.00 82.94 467 LYS A C 1
ATOM 3514 O O . LYS A 1 467 ? 34.889 3.695 4.206 1.00 82.94 467 LYS A O 1
ATOM 3519 N N . PRO A 1 468 ? 36.814 2.755 4.896 1.00 80.38 468 PRO A N 1
ATOM 3520 C CA . PRO A 1 468 ? 36.225 2.228 6.122 1.00 80.38 468 PRO A CA 1
ATOM 3521 C C . PRO A 1 468 ? 35.860 3.391 7.050 1.00 80.38 468 PRO A C 1
ATOM 3523 O O . PRO A 1 468 ? 36.563 4.407 7.069 1.00 80.38 468 PRO A O 1
ATOM 3526 N N . CYS A 1 469 ? 34.786 3.240 7.825 1.00 82.19 469 CYS A N 1
ATOM 3527 C CA . CYS A 1 469 ? 34.304 4.279 8.732 1.00 82.19 469 CYS A CA 1
ATOM 3528 C C . CYS A 1 469 ? 35.419 4.752 9.677 1.00 82.19 469 CYS A C 1
ATOM 3530 O O . CYS A 1 469 ? 35.969 3.984 10.470 1.00 82.19 469 CYS A O 1
ATOM 3532 N N . GLU A 1 470 ? 35.797 6.026 9.549 1.00 69.38 470 GLU A N 1
ATOM 3533 C CA . GLU A 1 470 ? 36.904 6.602 10.310 1.00 69.38 470 GLU A CA 1
ATOM 3534 C C . GLU A 1 470 ? 36.504 6.733 11.782 1.00 69.38 470 GLU A C 1
ATOM 3536 O O . GLU A 1 470 ? 35.508 7.371 12.112 1.00 69.38 470 GLU A O 1
ATOM 3541 N N . MET A 1 471 ? 37.294 6.134 12.678 1.00 48.91 471 MET A N 1
ATOM 3542 C CA . MET A 1 471 ? 37.006 6.098 14.114 1.00 48.91 471 MET A CA 1
ATOM 3543 C C . MET A 1 471 ? 37.097 7.501 14.740 1.00 48.91 471 MET A C 1
ATOM 3545 O O . MET A 1 471 ? 38.164 7.930 15.195 1.00 48.91 471 MET A O 1
ATOM 3549 N N . VAL A 1 472 ? 35.969 8.218 14.774 1.00 47.31 472 VAL A N 1
ATOM 3550 C CA . VAL A 1 472 ? 35.865 9.580 15.316 1.00 47.31 472 VAL A CA 1
ATOM 3551 C C . VAL A 1 472 ? 36.248 9.582 16.796 1.00 47.31 472 VAL A C 1
ATOM 3553 O O . VAL A 1 472 ? 35.506 9.135 17.667 1.00 47.31 472 VAL A O 1
ATOM 3556 N N . THR A 1 473 ? 37.438 10.096 17.101 1.00 43.97 473 THR A N 1
ATOM 3557 C CA . THR A 1 473 ? 38.017 10.012 18.447 1.00 43.97 473 THR A CA 1
ATOM 3558 C C . THR A 1 473 ? 37.522 11.160 19.340 1.00 43.97 473 THR A C 1
ATOM 3560 O O . THR A 1 473 ? 38.250 12.114 19.624 1.00 43.97 473 THR A O 1
ATOM 3563 N N . THR A 1 474 ? 36.267 11.093 19.797 1.00 43.84 474 THR A N 1
ATOM 3564 C CA . THR A 1 474 ? 35.683 12.055 20.754 1.00 43.84 474 THR A CA 1
ATOM 3565 C C . THR A 1 474 ? 36.316 11.910 22.142 1.00 43.84 474 THR A C 1
ATOM 3567 O O . THR A 1 474 ? 35.845 11.167 23.003 1.00 43.84 474 THR A O 1
ATOM 3570 N N . GLY A 1 475 ? 37.434 12.605 22.356 1.00 38.88 475 GLY A N 1
ATOM 3571 C CA . GLY A 1 475 ? 38.277 12.447 23.541 1.00 38.88 475 GLY A CA 1
ATOM 3572 C C . GLY A 1 475 ? 37.678 12.995 24.841 1.00 38.88 475 GLY A C 1
ATOM 3573 O O . GLY A 1 475 ? 37.823 14.180 25.137 1.00 38.88 475 GLY A O 1
ATOM 3574 N N . VAL A 1 476 ? 37.134 12.109 25.679 1.00 45.59 476 VAL A N 1
ATOM 3575 C CA . VAL A 1 476 ? 36.890 12.361 27.110 1.00 45.59 476 VAL A CA 1
ATOM 3576 C C . VAL A 1 476 ? 37.922 11.583 27.933 1.00 45.59 476 VAL A C 1
ATOM 3578 O O . VAL A 1 476 ? 37.946 10.354 27.929 1.00 45.59 476 VAL A O 1
ATOM 3581 N N . PHE A 1 477 ? 38.808 12.292 28.636 1.00 40.91 477 PHE A N 1
ATOM 3582 C CA . PHE A 1 477 ? 39.890 11.675 29.413 1.00 40.91 477 PHE A CA 1
ATOM 3583 C C . PHE A 1 477 ? 39.378 11.038 30.718 1.00 40.91 477 PHE A C 1
ATOM 3585 O O . PHE A 1 477 ? 39.099 11.740 31.689 1.00 40.91 477 PHE A O 1
ATOM 3592 N N . ASN A 1 478 ? 39.348 9.703 30.773 1.00 48.53 478 ASN A N 1
ATOM 3593 C CA . ASN A 1 478 ? 39.202 8.930 32.010 1.00 48.53 478 ASN A CA 1
ATOM 3594 C C . ASN A 1 478 ? 40.571 8.324 32.406 1.00 48.53 478 ASN A C 1
ATOM 3596 O O . ASN A 1 478 ? 41.162 7.606 31.597 1.00 48.53 478 ASN A O 1
ATOM 3600 N N . PRO A 1 479 ? 41.108 8.587 33.615 1.00 54.59 479 PRO A N 1
ATOM 3601 C CA . PRO A 1 479 ? 42.453 8.147 34.002 1.00 54.59 479 PRO A CA 1
ATOM 3602 C C . PRO A 1 479 ? 42.615 6.633 34.234 1.00 54.59 479 PRO A C 1
ATOM 3604 O O . PRO A 1 479 ? 43.750 6.178 34.351 1.00 54.59 479 PRO A O 1
ATOM 3607 N N . ASN A 1 480 ? 41.532 5.849 34.298 1.00 57.28 480 ASN A N 1
ATOM 3608 C CA . ASN A 1 480 ? 41.580 4.434 34.704 1.00 57.28 480 ASN A CA 1
ATOM 3609 C C . ASN A 1 480 ? 41.678 3.415 33.545 1.00 57.28 480 ASN A C 1
ATOM 3611 O O . ASN A 1 480 ? 41.502 2.220 33.771 1.00 57.28 480 ASN A O 1
ATOM 3615 N N . GLY A 1 481 ? 42.016 3.869 32.334 1.00 45.59 481 GLY A N 1
ATOM 3616 C CA . GLY A 1 481 ? 42.285 3.015 31.170 1.00 45.59 481 GLY A CA 1
ATOM 3617 C C . GLY A 1 481 ? 41.123 2.961 30.161 1.00 45.59 481 GLY A C 1
ATOM 3618 O O . GLY A 1 481 ? 39.970 2.834 30.572 1.00 45.59 481 GLY A O 1
ATOM 3619 N N . PRO A 1 482 ? 41.391 3.071 28.845 1.00 36.59 482 PRO A N 1
ATOM 3620 C CA . PRO A 1 482 ? 40.347 3.064 27.826 1.00 36.59 482 PRO A CA 1
ATOM 3621 C C . PRO A 1 482 ? 39.989 1.638 27.384 1.00 36.59 482 PRO A C 1
ATOM 3623 O O . PRO A 1 482 ? 40.720 1.016 26.613 1.00 36.59 482 PRO A O 1
ATOM 3626 N N . THR A 1 483 ? 38.821 1.148 27.800 1.00 39.84 483 THR A N 1
ATOM 3627 C CA . THR A 1 483 ? 38.130 0.085 27.058 1.00 39.84 483 THR A CA 1
ATOM 3628 C C . THR A 1 483 ? 37.512 0.722 25.817 1.00 39.84 483 THR A C 1
ATOM 3630 O O . THR A 1 483 ? 36.563 1.496 25.929 1.00 39.84 483 THR A O 1
ATOM 3633 N N . LEU A 1 484 ? 38.074 0.448 24.640 1.00 37.66 484 LEU A N 1
ATOM 3634 C CA . LEU A 1 484 ? 37.513 0.904 23.369 1.00 37.66 484 LEU A CA 1
ATOM 3635 C C . LEU A 1 484 ? 36.293 0.047 23.016 1.00 37.66 484 LEU A C 1
ATOM 3637 O O . LEU A 1 484 ? 36.433 -1.150 22.777 1.00 37.66 484 LEU A O 1
ATOM 3641 N N . VAL A 1 485 ? 35.121 0.676 22.967 1.00 40.22 485 VAL A N 1
ATOM 3642 C CA . VAL A 1 485 ? 33.901 0.120 22.373 1.00 40.22 485 VAL A CA 1
ATOM 3643 C C . VAL A 1 485 ? 33.446 1.110 21.310 1.00 40.22 485 VAL A C 1
ATOM 3645 O O . VAL A 1 485 ? 33.198 2.276 21.617 1.00 40.22 485 VAL A O 1
ATOM 3648 N N . THR A 1 486 ? 33.382 0.651 20.064 1.00 47.84 486 THR A N 1
ATOM 3649 C CA . THR A 1 486 ? 32.874 1.425 18.928 1.00 47.84 486 THR A CA 1
ATOM 3650 C C . THR A 1 486 ? 31.484 0.905 18.611 1.00 47.84 486 THR A C 1
ATOM 3652 O O . THR A 1 486 ? 31.343 -0.279 18.324 1.00 47.84 486 THR A O 1
ATOM 3655 N N . VAL A 1 487 ? 30.476 1.774 18.655 1.00 54.78 487 VAL A N 1
ATOM 3656 C CA . VAL A 1 487 ? 29.107 1.422 18.264 1.00 54.78 487 VAL A CA 1
ATOM 3657 C C . VAL A 1 487 ? 28.902 1.870 16.820 1.00 54.78 487 VAL A C 1
ATOM 3659 O O . VAL A 1 487 ? 28.643 3.042 16.557 1.00 54.78 487 VAL A O 1
ATOM 3662 N N . VAL A 1 488 ? 29.061 0.931 15.886 1.00 66.88 488 VAL A N 1
ATOM 3663 C CA . VAL A 1 488 ? 28.261 0.961 14.652 1.00 66.88 488 VAL A CA 1
ATOM 3664 C C . VAL A 1 488 ? 26.819 0.667 15.089 1.00 66.88 488 VAL A C 1
ATOM 3666 O O . VAL A 1 488 ? 26.662 -0.169 15.983 1.00 66.88 488 VAL A O 1
ATOM 3669 N N . PRO A 1 489 ? 25.782 1.334 14.549 1.00 73.69 489 PRO A N 1
ATOM 3670 C CA . PRO A 1 489 ? 24.402 0.970 14.855 1.00 73.69 489 PRO A CA 1
ATOM 3671 C C . PRO A 1 489 ? 24.175 -0.517 14.564 1.00 73.69 489 PRO A C 1
ATOM 3673 O O . PRO A 1 489 ? 24.491 -0.986 13.469 1.00 73.69 489 PRO A O 1
ATOM 3676 N N . GLU A 1 490 ? 23.671 -1.263 15.547 1.00 71.38 490 GLU A N 1
ATOM 3677 C CA . GLU A 1 490 ? 23.328 -2.672 15.345 1.00 71.38 490 GLU A CA 1
ATOM 3678 C C . GLU A 1 490 ? 22.241 -2.758 14.254 1.00 71.38 490 GLU A C 1
ATOM 3680 O O . GLU A 1 490 ? 21.325 -1.936 14.222 1.00 71.38 490 GLU A O 1
ATOM 3685 N N . GLY A 1 491 ? 22.416 -3.681 13.302 1.00 79.94 491 GLY A N 1
ATOM 3686 C CA . GLY A 1 491 ? 21.571 -3.805 12.106 1.00 79.94 491 GLY A CA 1
ATOM 3687 C C . GLY A 1 491 ? 22.010 -3.007 10.864 1.00 79.94 491 GLY A C 1
ATOM 3688 O O . GLY A 1 491 ? 21.424 -3.213 9.808 1.00 79.94 491 GLY A O 1
ATOM 3689 N N . LEU A 1 492 ? 23.026 -2.129 10.918 1.00 87.88 492 LEU A N 1
ATOM 3690 C CA . LEU A 1 492 ? 23.477 -1.377 9.728 1.00 87.88 492 LEU A CA 1
ATOM 3691 C C . LEU A 1 492 ? 24.292 -2.277 8.757 1.00 87.88 492 LEU A C 1
ATOM 3693 O O . LEU A 1 492 ? 25.398 -2.686 9.124 1.00 87.88 492 LEU A O 1
ATOM 3697 N N . PRO A 1 493 ? 23.835 -2.543 7.512 1.00 90.94 493 PRO A N 1
ATOM 3698 C CA . PRO A 1 493 ? 24.391 -3.585 6.629 1.00 90.94 493 PRO A CA 1
ATOM 3699 C C . PRO A 1 493 ? 25.655 -3.146 5.855 1.00 90.94 493 PRO A C 1
ATOM 3701 O O . PRO A 1 493 ? 25.863 -3.491 4.690 1.00 90.94 493 PRO A O 1
ATOM 3704 N N . THR A 1 494 ? 26.515 -2.317 6.453 1.00 89.62 494 THR A N 1
ATOM 3705 C CA . THR A 1 494 ? 27.681 -1.736 5.766 1.00 89.62 494 THR A CA 1
ATOM 3706 C C . THR A 1 494 ? 28.673 -2.822 5.317 1.00 89.62 494 THR A C 1
ATOM 3708 O O . THR A 1 494 ? 29.156 -3.603 6.132 1.00 89.62 494 THR A O 1
ATOM 3711 N N . LEU A 1 495 ? 29.069 -2.788 4.035 1.00 88.94 495 LEU A N 1
ATOM 3712 C CA . LEU A 1 495 ? 29.866 -3.794 3.303 1.00 88.94 495 LEU A CA 1
ATOM 3713 C C . LEU A 1 495 ? 29.126 -5.075 2.872 1.00 88.94 495 LEU A C 1
ATOM 3715 O O . LEU A 1 495 ? 29.756 -5.926 2.241 1.00 88.94 495 LEU A O 1
ATOM 3719 N N . GLU A 1 496 ? 27.825 -5.212 3.125 1.00 92.12 496 GLU A N 1
ATOM 3720 C CA . GLU A 1 496 ? 27.025 -6.303 2.551 1.00 92.12 496 GLU A CA 1
ATOM 3721 C C . GLU A 1 496 ? 26.644 -6.018 1.089 1.00 92.12 496 GLU A C 1
ATOM 3723 O O . GLU A 1 496 ? 26.658 -4.870 0.633 1.00 92.12 496 GLU A O 1
ATOM 3728 N N . THR A 1 497 ? 26.335 -7.071 0.329 1.00 92.31 497 THR A N 1
ATOM 3729 C CA . THR A 1 497 ? 25.914 -6.971 -1.076 1.00 92.31 497 THR A CA 1
ATOM 3730 C C . THR A 1 497 ? 24.520 -6.375 -1.205 1.00 92.31 497 THR A C 1
ATOM 3732 O O . THR A 1 497 ? 23.597 -6.805 -0.518 1.00 92.31 497 THR A O 1
ATOM 3735 N N . CYS A 1 498 ? 24.361 -5.436 -2.134 1.00 94.75 498 CYS A N 1
ATOM 3736 C CA . CYS A 1 498 ? 23.097 -4.761 -2.411 1.00 94.75 498 CYS A CA 1
ATOM 3737 C C . CYS A 1 498 ? 22.739 -4.851 -3.898 1.00 94.75 498 CYS A C 1
ATOM 3739 O O . CYS A 1 498 ? 23.620 -4.898 -4.758 1.00 94.75 498 CYS A O 1
ATOM 3741 N N . ASP A 1 499 ? 21.443 -4.847 -4.195 1.00 90.25 499 ASP A N 1
ATOM 3742 C CA . ASP A 1 499 ? 20.926 -4.642 -5.547 1.00 90.25 499 ASP A CA 1
ATOM 3743 C C . ASP A 1 499 ? 20.665 -3.135 -5.733 1.00 90.25 499 ASP A C 1
ATOM 3745 O O . ASP A 1 499 ? 19.898 -2.574 -4.948 1.00 90.25 499 ASP A O 1
ATOM 3749 N N . PRO A 1 500 ? 21.273 -2.452 -6.726 1.00 88.19 500 PRO A N 1
ATOM 3750 C CA . PRO A 1 500 ? 21.025 -1.031 -6.975 1.00 88.19 500 PRO A CA 1
ATOM 3751 C C . PRO A 1 500 ? 19.581 -0.718 -7.406 1.00 88.19 500 PRO A C 1
ATOM 3753 O O . PRO A 1 500 ? 19.207 0.452 -7.396 1.00 88.19 500 PRO A O 1
ATOM 3756 N N . LYS A 1 501 ? 18.777 -1.725 -7.777 1.00 85.44 501 LYS A N 1
ATOM 3757 C CA . LYS A 1 501 ? 17.350 -1.585 -8.114 1.00 85.44 501 LYS A CA 1
ATOM 3758 C C . LYS A 1 501 ? 16.417 -1.811 -6.921 1.00 85.44 501 LYS A C 1
ATOM 3760 O O . LYS A 1 501 ? 15.242 -1.466 -7.008 1.00 85.44 501 LYS A O 1
ATOM 3765 N N . LYS A 1 502 ? 16.903 -2.378 -5.808 1.00 87.62 502 LYS A N 1
ATOM 3766 C CA . LYS A 1 502 ? 16.105 -2.560 -4.586 1.00 87.62 502 LYS A CA 1
ATOM 3767 C C . LYS A 1 502 ? 16.169 -1.288 -3.738 1.00 87.62 502 LYS A C 1
ATOM 3769 O O . LYS A 1 502 ? 17.238 -0.707 -3.559 1.00 87.62 502 LYS A O 1
ATOM 3774 N N . ALA A 1 503 ? 15.026 -0.871 -3.192 1.00 85.06 503 ALA A N 1
ATOM 3775 C CA . ALA A 1 503 ? 14.958 0.265 -2.277 1.00 85.06 503 ALA A CA 1
ATOM 3776 C C . ALA A 1 503 ? 15.919 0.079 -1.087 1.00 85.06 503 ALA A C 1
ATOM 3778 O O . ALA A 1 503 ? 16.062 -1.025 -0.553 1.00 85.06 503 ALA A O 1
ATOM 3779 N N . LEU A 1 504 ? 16.578 1.167 -0.675 1.00 89.38 504 LEU A N 1
ATOM 3780 C CA . LEU A 1 504 ? 17.529 1.142 0.437 1.00 89.38 504 LEU A CA 1
ATOM 3781 C C . LEU A 1 504 ? 16.809 0.761 1.744 1.00 89.38 504 LEU A C 1
ATOM 3783 O O . LEU A 1 504 ? 15.738 1.307 2.021 1.00 89.38 504 LEU A O 1
ATOM 3787 N N . PRO A 1 505 ? 17.381 -0.132 2.573 1.00 83.75 505 PRO A N 1
ATOM 3788 C CA . PRO A 1 505 ? 16.776 -0.495 3.845 1.00 83.75 505 PRO A CA 1
ATOM 3789 C C . PRO A 1 505 ? 16.780 0.715 4.782 1.00 83.75 505 PRO A C 1
ATOM 3791 O O . PRO A 1 505 ? 17.833 1.283 5.079 1.00 83.75 505 PRO A O 1
ATOM 3794 N N . THR A 1 506 ? 15.598 1.108 5.254 1.00 80.38 506 THR A N 1
ATOM 3795 C CA . THR A 1 506 ? 15.462 2.157 6.269 1.00 80.38 506 THR A CA 1
ATOM 3796 C C . THR A 1 506 ? 15.487 1.546 7.668 1.00 80.38 506 THR A C 1
ATOM 3798 O O . THR A 1 506 ? 15.143 0.375 7.854 1.00 80.38 506 THR A O 1
ATOM 3801 N N . ALA A 1 507 ? 15.820 2.358 8.674 1.00 60.25 507 ALA A N 1
ATOM 3802 C CA . ALA A 1 507 ? 15.734 1.938 10.070 1.00 60.25 507 ALA A CA 1
ATOM 3803 C C . ALA A 1 507 ? 14.314 1.466 10.457 1.00 60.25 507 ALA A C 1
ATOM 3805 O O . ALA A 1 507 ? 14.177 0.523 11.228 1.00 60.25 507 ALA A O 1
ATOM 3806 N N . GLU A 1 508 ? 13.258 2.065 9.893 1.00 51.44 508 GLU A N 1
ATOM 3807 C CA . GLU A 1 508 ? 11.865 1.673 10.163 1.00 51.44 508 GLU A CA 1
ATOM 3808 C C . GLU A 1 508 ? 11.484 0.345 9.493 1.00 51.44 508 GLU A C 1
ATOM 3810 O O . GLU A 1 508 ? 10.733 -0.441 10.070 1.00 51.44 508 GLU A O 1
ATOM 3815 N N . THR A 1 509 ? 12.038 0.065 8.307 1.00 53.09 509 THR A N 1
ATOM 3816 C CA . THR A 1 509 ? 11.833 -1.204 7.589 1.00 53.09 509 THR A CA 1
ATOM 3817 C C . THR A 1 509 ? 12.392 -2.383 8.385 1.00 53.09 509 THR A C 1
ATOM 3819 O O . THR A 1 509 ? 11.751 -3.423 8.467 1.00 53.09 509 THR A O 1
ATOM 3822 N N . ILE A 1 510 ? 13.563 -2.208 9.004 1.00 49.75 510 ILE A N 1
ATOM 3823 C CA . ILE A 1 510 ? 14.240 -3.252 9.787 1.00 49.75 510 ILE A CA 1
ATOM 3824 C C . ILE A 1 510 ? 13.613 -3.406 11.182 1.00 49.75 510 ILE A C 1
ATOM 3826 O O . ILE A 1 510 ? 13.348 -4.521 11.629 1.00 49.75 510 ILE A O 1
ATOM 3830 N N . VAL A 1 511 ? 13.260 -2.299 11.846 1.00 42.97 511 VAL A N 1
ATOM 3831 C CA . VAL A 1 511 ? 12.652 -2.315 13.193 1.00 42.97 511 VAL A CA 1
ATOM 3832 C C . VAL A 1 511 ? 11.294 -3.037 13.249 1.00 42.97 511 VAL A C 1
ATOM 3834 O O . VAL A 1 511 ? 10.912 -3.495 14.329 1.00 42.97 511 VAL A O 1
ATOM 3837 N N . LYS A 1 512 ? 10.565 -3.185 12.133 1.00 47.22 512 LYS A N 1
ATOM 3838 C CA . LYS A 1 512 ? 9.259 -3.870 12.126 1.00 47.22 512 LYS A CA 1
ATOM 3839 C C . LYS A 1 512 ? 9.309 -5.401 12.159 1.00 47.22 512 LYS A C 1
ATOM 3841 O O . LYS A 1 512 ? 8.354 -5.976 12.667 1.00 47.22 512 LYS A O 1
ATOM 3846 N N . GLU A 1 513 ? 10.375 -6.050 11.689 1.00 51.44 513 GLU A N 1
ATOM 3847 C CA . GLU A 1 513 ? 10.500 -7.521 11.765 1.00 51.44 513 GLU A CA 1
ATOM 3848 C C . GLU A 1 513 ? 11.557 -7.981 12.786 1.00 51.44 513 GLU A C 1
ATOM 3850 O O . GLU A 1 513 ? 11.335 -8.976 13.473 1.00 51.44 513 GLU A O 1
ATOM 3855 N N . ASP A 1 514 ? 12.639 -7.225 13.018 1.00 59.12 514 ASP A N 1
ATOM 3856 C CA . ASP A 1 514 ? 13.712 -7.627 13.956 1.00 59.12 514 ASP A CA 1
ATOM 3857 C C . ASP A 1 514 ? 13.290 -7.653 15.442 1.00 59.12 514 ASP A C 1
ATOM 3859 O O . ASP A 1 514 ? 13.988 -8.223 16.282 1.00 59.12 514 ASP A O 1
ATOM 3863 N N . ASN A 1 515 ? 12.138 -7.067 15.792 1.00 77.62 515 ASN A N 1
ATOM 3864 C CA . ASN A 1 515 ? 11.556 -7.178 17.136 1.00 77.62 515 ASN A CA 1
ATOM 3865 C C . ASN A 1 515 ? 10.695 -8.444 17.325 1.00 77.62 515 ASN A C 1
ATOM 3867 O O . ASN A 1 515 ? 10.175 -8.680 18.418 1.00 77.62 515 ASN A O 1
ATOM 3871 N N . CYS A 1 516 ? 10.525 -9.275 16.296 1.00 87.88 516 CYS A N 1
ATOM 3872 C CA . CYS A 1 516 ? 9.795 -10.530 16.414 1.00 87.88 516 CYS A CA 1
ATOM 3873 C C . CYS A 1 516 ? 10.610 -11.579 17.198 1.00 87.88 516 CYS A C 1
ATOM 3875 O O . CYS A 1 516 ? 11.778 -11.819 16.884 1.00 87.88 516 CYS A O 1
ATOM 3877 N N . PRO A 1 517 ? 10.023 -12.261 18.204 1.00 87.88 517 PRO A N 1
ATOM 3878 C CA . PRO A 1 517 ? 10.671 -13.390 18.869 1.00 87.88 517 PRO A CA 1
ATOM 3879 C C . PRO A 1 517 ? 11.167 -14.440 17.864 1.00 87.88 517 PRO A C 1
ATOM 3881 O O . PRO A 1 517 ? 10.424 -14.827 16.972 1.00 87.88 517 PRO A O 1
ATOM 3884 N N . VAL A 1 518 ? 12.395 -14.947 18.028 1.00 85.12 518 VAL A N 1
ATOM 3885 C CA . VAL A 1 518 ? 13.051 -15.885 17.079 1.00 85.12 518 VAL A CA 1
ATOM 3886 C C . VAL A 1 518 ? 12.294 -17.216 16.895 1.00 85.12 518 VAL A C 1
ATOM 3888 O O . VAL A 1 518 ? 12.503 -17.927 15.916 1.00 85.12 518 VAL A O 1
ATOM 3891 N N . LEU A 1 519 ? 11.407 -17.560 17.829 1.00 88.31 519 LEU A N 1
ATOM 3892 C CA . LEU A 1 519 ? 10.477 -18.685 17.734 1.00 88.31 519 LEU A CA 1
ATOM 3893 C C . LEU A 1 519 ? 9.049 -18.144 17.766 1.00 88.31 519 LEU A C 1
ATOM 3895 O O . LEU A 1 519 ? 8.778 -17.211 18.526 1.00 88.31 519 LEU A O 1
ATOM 3899 N N . SER A 1 520 ? 8.141 -18.759 17.003 1.00 92.38 520 SER A N 1
ATOM 3900 C CA . SER A 1 520 ? 6.726 -18.391 17.004 1.00 92.38 520 SER A CA 1
ATOM 3901 C C . SER A 1 520 ? 6.158 -18.453 18.434 1.00 92.38 520 SER A C 1
ATOM 3903 O O . SER A 1 520 ? 6.252 -19.491 19.100 1.00 92.38 520 SER A O 1
ATOM 3905 N N . PRO A 1 521 ? 5.611 -17.343 18.964 1.00 93.38 521 PRO A N 1
ATOM 3906 C CA . PRO A 1 521 ? 5.051 -17.329 20.305 1.00 93.38 521 PRO A CA 1
ATOM 3907 C C . PRO A 1 521 ? 3.797 -18.204 20.361 1.00 93.38 521 PRO A C 1
ATOM 3909 O O . PRO A 1 521 ? 3.045 -18.327 19.399 1.00 93.38 521 PRO A O 1
ATOM 3912 N N . VAL A 1 522 ? 3.530 -18.811 21.517 1.00 91.81 522 VAL A N 1
ATOM 3913 C CA . VAL A 1 522 ? 2.290 -19.577 21.703 1.00 91.81 522 VAL A CA 1
ATOM 3914 C C . VAL A 1 522 ? 1.123 -18.594 21.812 1.00 91.81 522 VAL A C 1
ATOM 3916 O O . VAL A 1 522 ? 1.208 -17.622 22.564 1.00 91.81 522 VAL A O 1
ATOM 3919 N N . SER A 1 523 ? 0.019 -18.848 21.108 1.00 92.62 523 SER A N 1
ATOM 3920 C CA . SER A 1 523 ? -1.190 -18.022 21.221 1.00 92.62 523 SER A CA 1
ATOM 3921 C C . SER A 1 523 ? -1.678 -17.973 22.680 1.00 92.62 523 SER A C 1
ATOM 3923 O O . SER A 1 523 ? -1.820 -19.012 23.331 1.00 92.62 523 SER A O 1
ATOM 3925 N N . ASN A 1 524 ? -1.961 -16.774 23.190 1.00 93.19 524 ASN A N 1
ATOM 3926 C CA . ASN A 1 524 ? -2.189 -16.402 24.596 1.00 93.19 524 ASN A CA 1
ATOM 3927 C C . ASN A 1 524 ? -0.936 -16.347 25.507 1.00 93.19 524 ASN A C 1
ATOM 3929 O O . ASN A 1 524 ? -1.076 -16.283 26.731 1.00 93.19 524 ASN A O 1
ATOM 3933 N N . SER A 1 525 ? 0.286 -16.351 24.961 1.00 95.38 525 SER A N 1
ATOM 3934 C CA . SER A 1 525 ? 1.504 -16.019 25.728 1.00 95.38 525 SER A CA 1
ATOM 3935 C C . SER A 1 525 ? 1.683 -14.503 25.878 1.00 95.38 525 SER A C 1
ATOM 3937 O O . SER A 1 525 ? 1.181 -13.731 25.067 1.00 95.38 525 SER A O 1
ATOM 3939 N N . GLN A 1 526 ? 2.376 -14.052 26.928 1.00 95.56 526 GLN A N 1
ATOM 3940 C CA . GLN A 1 526 ? 2.596 -12.618 27.155 1.00 95.56 526 GLN A CA 1
ATOM 3941 C C . GLN A 1 526 ? 3.694 -12.058 26.242 1.00 95.56 526 GLN A C 1
ATOM 3943 O O . GLN A 1 526 ? 4.735 -12.690 26.058 1.00 95.56 526 GLN A O 1
ATOM 3948 N N . CYS A 1 527 ? 3.485 -10.840 25.748 1.00 94.12 527 CYS A N 1
ATOM 3949 C CA . CYS A 1 527 ? 4.502 -10.014 25.102 1.00 94.12 527 CYS A CA 1
ATOM 3950 C C . CYS A 1 527 ? 4.840 -8.793 25.969 1.00 94.12 527 CYS A C 1
ATOM 3952 O O . CYS A 1 527 ? 4.003 -8.303 26.728 1.00 94.12 527 CYS A O 1
ATOM 3954 N N . ASP A 1 528 ? 6.076 -8.292 25.859 1.00 91.56 528 ASP A N 1
ATOM 3955 C CA . ASP A 1 528 ? 6.440 -7.008 26.474 1.00 91.56 528 ASP A CA 1
ATOM 3956 C C . ASP A 1 528 ? 5.729 -5.855 25.744 1.00 91.56 528 ASP A C 1
ATOM 3958 O O . ASP A 1 528 ? 5.450 -5.951 24.547 1.00 91.56 528 ASP A O 1
ATOM 3962 N N . VAL A 1 529 ? 5.482 -4.752 26.447 1.00 81.06 529 VAL A N 1
ATOM 3963 C CA . VAL A 1 529 ? 4.748 -3.568 25.969 1.00 81.06 529 VAL A CA 1
ATOM 3964 C C . VAL A 1 529 ? 5.410 -2.949 24.729 1.00 81.06 529 VAL A C 1
ATOM 3966 O O . VAL A 1 529 ? 4.723 -2.350 23.908 1.00 81.06 529 VAL A O 1
ATOM 3969 N N . SER A 1 530 ? 6.720 -3.148 24.547 1.00 87.38 530 SER A N 1
ATOM 3970 C CA . SER A 1 530 ? 7.472 -2.752 23.346 1.00 87.38 530 SER A CA 1
ATOM 3971 C C . SER A 1 530 ? 7.032 -3.447 22.053 1.00 87.38 530 SER A C 1
ATOM 3973 O O . SER A 1 530 ? 7.333 -2.940 20.979 1.00 87.38 530 SER A O 1
ATOM 3975 N N . HIS A 1 531 ? 6.336 -4.583 22.140 1.00 88.31 531 HIS A N 1
ATOM 3976 C CA . HIS A 1 531 ? 5.843 -5.340 20.985 1.00 88.31 531 HIS A CA 1
ATOM 3977 C C . HIS A 1 531 ? 4.353 -5.083 20.714 1.00 88.31 531 HIS A C 1
ATOM 3979 O O . HIS A 1 531 ? 3.792 -5.682 19.807 1.00 88.31 531 HIS A O 1
ATOM 3985 N N . ASN A 1 532 ? 3.670 -4.247 21.503 1.00 91.00 532 ASN A N 1
ATOM 3986 C CA . ASN A 1 532 ? 2.222 -4.081 21.387 1.00 91.00 532 ASN A CA 1
ATOM 3987 C C . ASN A 1 532 ? 1.849 -3.354 20.079 1.00 91.00 532 ASN A C 1
ATOM 3989 O O . ASN A 1 532 ? 2.139 -2.168 19.932 1.00 91.00 532 ASN A O 1
ATOM 3993 N N . GLY A 1 533 ? 1.182 -4.058 19.162 1.00 88.56 533 GLY A N 1
ATOM 3994 C CA . GLY A 1 533 ? 0.943 -3.651 17.772 1.00 88.56 533 GLY A CA 1
ATOM 3995 C C . GLY A 1 533 ? 1.917 -4.269 16.754 1.00 88.56 533 GLY A C 1
ATOM 3996 O O . GLY A 1 533 ? 1.857 -3.928 15.575 1.00 88.56 533 GLY A O 1
ATOM 3997 N N . LEU A 1 534 ? 2.822 -5.159 17.179 1.00 93.81 534 LEU A N 1
ATOM 3998 C CA . LEU A 1 534 ? 3.741 -5.878 16.294 1.00 93.81 534 LEU A CA 1
ATOM 3999 C C . LEU A 1 534 ? 3.058 -7.127 15.714 1.00 93.81 534 LEU A C 1
ATOM 4001 O O . LEU A 1 534 ? 2.599 -7.991 16.467 1.00 93.81 534 LEU A O 1
ATOM 4005 N N . MET A 1 535 ? 3.031 -7.226 14.383 1.00 95.00 535 MET A N 1
ATOM 4006 C CA . MET A 1 535 ? 2.688 -8.444 13.643 1.00 95.00 535 MET A CA 1
ATOM 4007 C C . MET A 1 535 ? 3.963 -9.138 13.167 1.00 95.00 535 MET A C 1
ATOM 4009 O O . MET A 1 535 ? 4.866 -8.486 12.651 1.00 95.00 535 MET A O 1
ATOM 4013 N N . CYS A 1 536 ? 4.012 -10.458 13.323 1.00 95.38 536 CYS A N 1
ATOM 4014 C CA . CYS A 1 536 ? 5.173 -11.291 13.039 1.00 95.38 536 CYS A CA 1
ATOM 4015 C C . CYS A 1 536 ? 4.786 -12.506 12.192 1.00 95.38 536 CYS A C 1
ATOM 4017 O O . CYS A 1 536 ? 3.870 -13.254 12.552 1.00 95.38 536 CYS A O 1
ATOM 4019 N N . HIS A 1 537 ? 5.508 -12.719 11.091 1.00 95.50 537 HIS A N 1
ATOM 4020 C CA . HIS A 1 537 ? 5.307 -13.836 10.169 1.00 95.50 537 HIS A CA 1
ATOM 4021 C C . HIS A 1 537 ? 6.289 -14.978 10.453 1.00 95.50 537 HIS A C 1
ATOM 4023 O O . HIS A 1 537 ? 7.503 -14.786 10.504 1.00 95.50 537 HIS A O 1
ATOM 4029 N N . TYR A 1 538 ? 5.760 -16.187 10.597 1.00 94.56 538 TYR A N 1
ATOM 4030 C CA . TYR A 1 538 ? 6.490 -17.384 10.996 1.00 94.56 538 TYR A CA 1
ATOM 4031 C C . TYR A 1 538 ? 6.179 -18.575 10.086 1.00 94.56 538 TYR A C 1
ATOM 4033 O O . TYR A 1 538 ? 5.181 -18.604 9.361 1.00 94.56 538 TYR A O 1
ATOM 4041 N N . ASP A 1 539 ? 7.048 -19.586 10.176 1.00 94.12 539 ASP A N 1
ATOM 4042 C CA . ASP A 1 539 ? 6.861 -20.894 9.544 1.00 94.12 539 ASP A CA 1
ATOM 4043 C C . ASP A 1 539 ? 6.589 -20.794 8.032 1.00 94.12 539 ASP A C 1
ATOM 4045 O O . ASP A 1 539 ? 5.635 -21.372 7.514 1.00 94.12 539 ASP A O 1
ATOM 4049 N N . HIS A 1 540 ? 7.425 -20.016 7.337 1.00 95.12 540 HIS A N 1
ATOM 4050 C CA . HIS A 1 540 ? 7.361 -19.820 5.890 1.00 95.12 540 HIS A CA 1
ATOM 4051 C C . HIS A 1 540 ? 7.630 -21.126 5.123 1.00 95.12 540 HIS A C 1
ATOM 4053 O O . HIS A 1 540 ? 8.601 -21.839 5.401 1.00 95.12 540 HIS A O 1
ATOM 4059 N N . VAL A 1 541 ? 6.778 -21.419 4.140 1.00 95.62 541 VAL A N 1
ATOM 4060 C CA . VAL A 1 541 ? 6.894 -22.565 3.226 1.00 95.62 541 VAL A CA 1
ATOM 4061 C C . VAL A 1 541 ? 6.616 -22.144 1.788 1.00 95.62 541 VAL A C 1
ATOM 4063 O O . VAL A 1 541 ? 5.884 -21.182 1.541 1.00 95.62 541 VAL A O 1
ATOM 4066 N N . TYR A 1 542 ? 7.171 -22.877 0.828 1.00 95.50 542 TYR A N 1
ATOM 4067 C CA . TYR A 1 542 ? 6.796 -22.693 -0.568 1.00 95.50 542 TYR A CA 1
ATOM 4068 C C . TYR A 1 542 ? 5.349 -23.135 -0.796 1.00 95.50 542 TYR A C 1
ATOM 4070 O O . TYR A 1 542 ? 4.939 -24.203 -0.340 1.00 95.50 542 TYR A O 1
ATOM 4078 N N . THR A 1 543 ? 4.591 -22.341 -1.542 1.00 93.56 543 THR A N 1
ATOM 4079 C CA . THR A 1 543 ? 3.216 -22.627 -1.956 1.00 93.56 543 THR A CA 1
ATOM 4080 C C . THR A 1 543 ? 3.079 -22.331 -3.442 1.00 93.56 543 THR A C 1
ATOM 4082 O O . THR A 1 543 ? 3.280 -21.192 -3.849 1.00 93.56 543 THR A O 1
ATOM 4085 N N . GLY A 1 544 ? 2.732 -23.334 -4.243 1.00 91.81 544 GLY A N 1
ATOM 4086 C CA . GLY A 1 544 ? 2.565 -23.180 -5.690 1.00 91.81 544 GLY A CA 1
ATOM 4087 C C . GLY A 1 544 ? 2.360 -24.521 -6.386 1.00 91.81 544 GLY A C 1
ATOM 4088 O O . GLY A 1 544 ? 2.822 -25.553 -5.897 1.00 91.81 544 GLY A O 1
ATOM 4089 N N . CYS A 1 545 ? 1.649 -24.524 -7.515 1.00 92.56 545 CYS A N 1
ATOM 4090 C CA . CYS A 1 545 ? 1.334 -25.751 -8.262 1.00 92.56 545 CYS A CA 1
ATOM 4091 C C . CYS A 1 545 ? 2.141 -25.906 -9.559 1.00 92.56 545 CYS A C 1
ATOM 4093 O O . CYS A 1 545 ? 2.228 -27.010 -10.102 1.00 92.56 545 CYS A O 1
ATOM 4095 N N . THR A 1 546 ? 2.791 -24.835 -10.010 1.00 92.06 546 THR A N 1
ATOM 4096 C CA . THR A 1 546 ? 3.830 -24.840 -11.043 1.00 92.06 546 THR A CA 1
ATOM 4097 C C . THR A 1 546 ? 5.084 -24.124 -10.524 1.00 92.06 546 THR A C 1
ATOM 4099 O O . THR A 1 546 ? 5.091 -23.610 -9.407 1.00 92.06 546 THR A O 1
ATOM 4102 N N . TRP A 1 547 ? 6.152 -24.087 -11.329 1.00 90.19 547 TRP A N 1
ATOM 4103 C CA . TRP A 1 547 ? 7.335 -23.268 -11.031 1.00 90.19 547 TRP A CA 1
ATOM 4104 C C . TRP A 1 547 ? 7.067 -21.761 -11.153 1.00 90.19 547 TRP A C 1
ATOM 4106 O O . TRP A 1 547 ? 7.782 -20.983 -10.531 1.00 90.19 547 TRP A O 1
ATOM 4116 N N . ASP A 1 548 ? 6.051 -21.365 -11.925 1.00 89.25 548 ASP A N 1
ATOM 4117 C CA . ASP A 1 548 ? 5.687 -19.962 -12.139 1.00 89.25 548 ASP A CA 1
ATOM 4118 C C . ASP A 1 548 ? 4.764 -19.439 -11.014 1.00 89.25 548 ASP A C 1
ATOM 4120 O O . ASP A 1 548 ? 4.803 -18.257 -10.689 1.00 89.25 548 ASP A O 1
ATOM 4124 N N . ASP A 1 549 ? 3.997 -20.329 -10.363 1.00 90.81 549 ASP A N 1
ATOM 4125 C CA . ASP A 1 549 ? 3.129 -20.021 -9.207 1.00 90.81 549 ASP A CA 1
ATOM 4126 C C . ASP A 1 549 ? 3.838 -20.166 -7.837 1.00 90.81 549 ASP A C 1
ATOM 4128 O O . ASP A 1 549 ? 3.169 -20.239 -6.805 1.00 90.81 549 ASP A O 1
ATOM 4132 N N . LEU A 1 550 ? 5.166 -20.340 -7.796 1.00 92.38 550 LEU A N 1
ATOM 4133 C CA . LEU A 1 550 ? 5.883 -20.768 -6.586 1.00 92.38 550 LEU A CA 1
ATOM 4134 C C . LEU A 1 550 ? 6.239 -19.594 -5.655 1.00 92.38 550 LEU A C 1
ATOM 4136 O O . LEU A 1 550 ? 7.327 -19.030 -5.733 1.00 92.38 550 LEU A O 1
ATOM 4140 N N . GLU A 1 551 ? 5.352 -19.263 -4.720 1.00 94.81 551 GLU A N 1
ATOM 4141 C CA . GLU A 1 551 ? 5.565 -18.214 -3.712 1.00 94.81 551 GLU A CA 1
ATOM 4142 C C . GLU A 1 551 ? 6.152 -18.759 -2.397 1.00 94.81 551 GLU A C 1
ATOM 4144 O O . GLU A 1 551 ? 5.866 -19.887 -2.005 1.00 94.81 551 GLU A O 1
ATOM 4149 N N . CYS A 1 552 ? 6.904 -17.939 -1.652 1.00 95.88 552 CYS A N 1
ATOM 4150 C CA . CYS A 1 552 ? 7.292 -18.229 -0.264 1.00 95.88 552 CYS A CA 1
ATOM 4151 C C . CYS A 1 552 ? 6.296 -17.569 0.709 1.00 95.88 552 CYS A C 1
ATOM 4153 O O . CYS A 1 552 ? 6.372 -16.368 0.964 1.00 95.88 552 CYS A O 1
ATOM 4155 N N . ASN A 1 553 ? 5.350 -18.343 1.249 1.00 94.62 553 ASN A N 1
ATOM 4156 C CA . ASN A 1 553 ? 4.244 -17.850 2.078 1.00 94.62 553 ASN A CA 1
ATOM 4157 C C . ASN A 1 553 ? 4.404 -18.243 3.554 1.00 94.62 553 ASN A C 1
ATOM 4159 O O . ASN A 1 553 ? 4.765 -19.375 3.871 1.00 94.62 553 ASN A O 1
ATOM 4163 N N . TRP A 1 554 ? 4.056 -17.342 4.478 1.00 95.88 554 TRP A N 1
ATOM 4164 C CA . TRP A 1 554 ? 3.961 -17.665 5.908 1.00 95.88 554 TRP A CA 1
ATOM 4165 C C . TRP A 1 554 ? 2.803 -18.628 6.200 1.00 95.88 554 TRP A C 1
ATOM 4167 O O . TRP A 1 554 ? 1.743 -18.542 5.575 1.00 95.88 554 TRP A O 1
ATOM 4177 N N . THR A 1 555 ? 2.978 -19.518 7.184 1.00 95.38 555 THR A N 1
ATOM 4178 C CA . THR A 1 555 ? 1.892 -20.394 7.674 1.00 95.38 555 THR A CA 1
ATOM 4179 C C . THR A 1 555 ? 1.388 -20.011 9.061 1.00 95.38 555 THR A C 1
ATOM 4181 O O . THR A 1 555 ? 0.237 -20.306 9.376 1.00 95.38 555 THR A O 1
ATOM 4184 N N . THR A 1 556 ? 2.169 -19.262 9.845 1.00 95.12 556 THR A N 1
ATOM 4185 C CA . THR A 1 556 ? 1.773 -18.725 11.155 1.00 95.12 556 THR A CA 1
ATOM 4186 C C . THR A 1 556 ? 1.950 -17.202 11.166 1.00 95.12 556 THR A C 1
ATOM 4188 O O . THR A 1 556 ? 3.037 -16.709 10.884 1.00 95.12 556 THR A O 1
ATOM 4191 N N . MET A 1 557 ? 0.914 -16.444 11.532 1.00 95.69 557 MET A N 1
ATOM 4192 C CA . MET A 1 557 ? 0.996 -15.001 11.804 1.00 95.69 557 MET A CA 1
ATOM 4193 C C . MET A 1 557 ? 0.636 -14.755 13.267 1.00 95.69 557 MET A C 1
ATOM 4195 O O . MET A 1 557 ? -0.414 -15.209 13.719 1.00 95.69 557 MET A O 1
ATOM 4199 N N . CYS A 1 558 ? 1.481 -14.036 14.003 1.00 96.50 558 CYS A N 1
ATOM 4200 C CA . CYS A 1 558 ? 1.248 -13.681 15.403 1.00 96.50 558 CYS A CA 1
ATOM 4201 C C . CYS A 1 558 ? 1.226 -12.163 15.592 1.00 96.50 558 CYS A C 1
ATOM 4203 O O . CYS A 1 558 ? 2.165 -11.481 15.197 1.00 96.50 558 CYS A O 1
ATOM 4205 N N . GLU A 1 559 ? 0.191 -11.648 16.250 1.00 97.12 559 GLU A N 1
ATOM 4206 C CA . GLU A 1 559 ? 0.040 -10.238 16.619 1.00 97.12 559 GLU A CA 1
ATOM 4207 C C . GLU A 1 559 ? 0.127 -10.087 18.143 1.00 97.12 559 GLU A C 1
ATOM 4209 O O . GLU A 1 559 ? -0.552 -10.807 18.876 1.00 97.12 559 GLU A O 1
ATOM 4214 N N . CYS A 1 560 ? 0.946 -9.168 18.651 1.00 96.12 560 CYS A N 1
ATOM 4215 C CA . CYS A 1 560 ? 0.958 -8.826 20.074 1.00 96.12 560 CYS A CA 1
ATOM 4216 C C . CYS A 1 560 ? -0.042 -7.694 20.344 1.00 96.12 560 CYS A C 1
ATOM 4218 O O . CYS A 1 560 ? 0.204 -6.547 19.977 1.00 96.12 560 CYS A O 1
ATOM 4220 N N . SER A 1 561 ? -1.142 -7.992 21.037 1.00 95.56 561 SER A N 1
ATOM 4221 C CA . SER A 1 561 ? -2.184 -7.020 21.383 1.00 95.56 561 SER A CA 1
ATOM 4222 C C . SER A 1 561 ? -2.561 -7.111 22.864 1.00 95.56 561 SER A C 1
ATOM 4224 O O . SER A 1 561 ? -2.601 -8.191 23.453 1.00 95.56 561 SER A O 1
ATOM 4226 N N . ALA A 1 562 ? -2.757 -5.962 23.513 1.00 93.88 562 ALA A N 1
ATOM 4227 C CA . ALA A 1 562 ? -2.943 -5.829 24.964 1.00 93.88 562 ALA A CA 1
ATOM 4228 C C . ALA A 1 562 ? -1.906 -6.605 25.821 1.00 93.88 562 ALA A C 1
ATOM 4230 O O . ALA A 1 562 ? -2.235 -7.151 26.878 1.00 93.88 562 ALA A O 1
ATOM 4231 N N . GLY A 1 563 ? -0.647 -6.681 25.371 1.00 93.50 563 GLY A N 1
ATOM 4232 C CA . GLY A 1 563 ? 0.412 -7.456 26.040 1.00 93.50 563 GLY A CA 1
ATOM 4233 C C . GLY A 1 563 ? 0.265 -8.985 25.935 1.00 93.50 563 GLY A C 1
ATOM 4234 O O . GLY A 1 563 ? 0.884 -9.715 26.714 1.00 93.50 563 GLY A O 1
ATOM 4235 N N . THR A 1 564 ? -0.539 -9.480 24.989 1.00 94.25 564 THR A N 1
ATOM 4236 C CA . THR A 1 564 ? -0.764 -10.907 24.709 1.00 94.25 564 THR A CA 1
ATOM 4237 C C . THR A 1 564 ? -0.556 -11.213 23.220 1.00 94.25 564 THR A C 1
ATOM 4239 O O . THR A 1 564 ? -1.079 -10.509 22.364 1.00 94.25 564 THR A O 1
ATOM 4242 N N . TRP A 1 565 ? 0.181 -12.275 22.892 1.00 96.75 565 TRP A N 1
ATOM 4243 C CA . TRP A 1 565 ? 0.311 -12.781 21.523 1.00 96.75 565 TRP A CA 1
ATOM 4244 C C . TRP A 1 565 ? -0.946 -13.543 21.091 1.00 96.75 565 TRP A C 1
ATOM 4246 O O . TRP A 1 565 ? -1.337 -14.512 21.744 1.00 96.75 565 TRP A O 1
ATOM 4256 N N . TYR A 1 566 ? -1.522 -13.179 19.952 1.00 95.38 566 TYR A N 1
ATOM 4257 C CA . TYR A 1 566 ? -2.593 -13.895 19.267 1.00 95.38 566 TYR A CA 1
ATOM 4258 C C . TYR A 1 566 ? -2.059 -14.438 17.947 1.00 95.38 566 TYR A C 1
ATOM 4260 O O . TYR A 1 566 ? -1.682 -13.666 17.070 1.00 95.38 566 TYR A O 1
ATOM 4268 N N . CYS A 1 567 ? -2.015 -15.762 17.803 1.00 96.31 567 CYS A N 1
ATOM 4269 C CA . CYS A 1 567 ? -1.509 -16.403 16.589 1.00 96.31 567 CYS A CA 1
ATOM 4270 C C . CYS A 1 567 ? -2.623 -17.075 15.784 1.00 96.31 567 CYS A C 1
ATOM 4272 O O . CYS A 1 567 ? -3.445 -17.814 16.337 1.00 96.31 567 CYS A O 1
ATOM 4274 N N . LEU A 1 568 ? -2.600 -16.838 14.475 1.00 94.81 568 LEU A N 1
ATOM 4275 C CA . LEU A 1 568 ? -3.462 -17.417 13.451 1.00 94.81 568 LEU A CA 1
ATOM 4276 C C . LEU A 1 568 ? -2.614 -18.277 12.509 1.00 94.81 568 LEU A C 1
ATOM 4278 O O . LEU A 1 568 ? -1.497 -17.900 12.159 1.00 94.81 568 LEU A O 1
ATOM 4282 N N . MET A 1 569 ? -3.151 -19.419 12.077 1.00 92.38 569 MET A N 1
ATOM 4283 C CA . MET A 1 569 ? -2.488 -20.293 11.104 1.00 92.38 569 MET A CA 1
ATOM 4284 C C . MET A 1 569 ? -3.212 -20.234 9.755 1.00 92.38 569 MET A C 1
ATOM 4286 O O . MET A 1 569 ? -4.429 -20.416 9.692 1.00 92.38 569 MET A O 1
ATOM 4290 N N . LYS A 1 570 ? -2.466 -19.985 8.677 1.00 91.00 570 LYS A N 1
ATOM 4291 C CA . LYS A 1 570 ? -2.952 -19.968 7.291 1.00 91.00 570 LYS A CA 1
ATOM 4292 C C . LYS A 1 570 ? -3.030 -21.403 6.777 1.00 91.00 570 LYS A C 1
ATOM 4294 O O . LYS A 1 570 ? -2.024 -22.105 6.706 1.00 91.00 570 LYS A O 1
ATOM 4299 N N . THR A 1 571 ? -4.224 -21.850 6.400 1.00 86.75 571 THR A N 1
ATOM 4300 C CA . THR A 1 571 ? -4.413 -23.166 5.777 1.00 86.75 571 THR A CA 1
ATOM 4301 C C . THR A 1 571 ? -3.836 -23.164 4.363 1.00 86.75 571 THR A C 1
ATOM 4303 O O . THR A 1 571 ? -4.390 -22.522 3.470 1.00 86.75 571 THR A O 1
ATOM 4306 N N . ILE A 1 572 ? -2.744 -23.900 4.150 1.00 85.19 572 ILE A N 1
ATOM 4307 C CA . ILE A 1 572 ? -2.197 -24.151 2.812 1.00 85.19 572 ILE A CA 1
ATOM 4308 C C . ILE A 1 572 ? -3.214 -24.995 2.032 1.00 85.19 572 ILE A C 1
ATOM 4310 O O . ILE A 1 572 ? -3.645 -26.046 2.506 1.00 85.19 572 ILE A O 1
ATOM 4314 N N . THR A 1 573 ? -3.599 -24.549 0.837 1.00 81.50 573 THR A N 1
ATOM 4315 C CA . THR A 1 573 ? -4.447 -25.346 -0.066 1.00 81.50 573 THR A CA 1
ATOM 4316 C C . THR A 1 573 ? -3.556 -26.324 -0.831 1.00 81.50 573 THR A C 1
ATOM 4318 O O . THR A 1 573 ? -2.600 -25.887 -1.471 1.00 81.50 573 THR A O 1
ATOM 4321 N N . SER A 1 574 ? -3.836 -27.633 -0.784 1.00 80.56 574 SER A N 1
ATOM 4322 C CA . SER A 1 574 ? -3.098 -28.596 -1.613 1.00 80.56 574 SER A CA 1
ATOM 4323 C C . SER A 1 574 ? -3.465 -28.430 -3.093 1.00 80.56 574 SER A C 1
ATOM 4325 O O . SER A 1 574 ? -4.604 -28.113 -3.447 1.00 80.56 574 SER A O 1
ATOM 4327 N N . CYS A 1 575 ? -2.502 -28.681 -3.983 1.00 80.25 575 CYS A N 1
ATOM 4328 C CA . CYS A 1 575 ? -2.700 -28.560 -5.434 1.00 80.25 575 CYS A CA 1
ATOM 4329 C C . CYS A 1 575 ? -3.713 -29.561 -6.018 1.00 80.25 575 CYS A C 1
ATOM 4331 O O . CYS A 1 575 ? -4.104 -29.443 -7.177 1.00 80.25 575 CYS A O 1
ATOM 4333 N N . GLU A 1 576 ? -4.180 -30.519 -5.219 1.00 70.62 576 GLU A N 1
ATOM 4334 C CA . GLU A 1 576 ? -5.180 -31.521 -5.596 1.00 70.62 576 GLU A CA 1
ATOM 4335 C C . GLU A 1 576 ? -6.556 -30.897 -5.886 1.00 70.62 576 GLU A C 1
ATOM 4337 O O . GLU A 1 576 ? -7.343 -31.471 -6.635 1.00 70.62 576 GLU A O 1
ATOM 4342 N N . MET A 1 577 ? -6.844 -29.703 -5.348 1.00 57.50 577 MET A N 1
ATOM 4343 C CA . MET A 1 577 ? -8.104 -28.986 -5.601 1.00 57.50 577 MET A CA 1
ATOM 4344 C C . MET A 1 577 ? -8.057 -28.062 -6.834 1.00 57.50 577 MET A C 1
ATOM 4346 O O . MET A 1 577 ? -9.099 -27.580 -7.283 1.00 57.50 577 MET A O 1
ATOM 4350 N N . ALA A 1 578 ? -6.879 -27.820 -7.418 1.00 51.75 578 ALA A N 1
ATOM 4351 C CA . ALA A 1 578 ? -6.665 -26.845 -8.492 1.00 51.75 578 ALA A CA 1
ATOM 4352 C C . ALA A 1 578 ? -7.013 -27.385 -9.901 1.00 51.75 578 ALA A C 1
ATOM 4354 O O . ALA A 1 578 ? -6.233 -27.268 -10.843 1.00 51.75 578 ALA A O 1
ATOM 4355 N N . THR A 1 579 ? -8.192 -27.994 -10.076 1.00 49.50 579 THR A N 1
ATOM 4356 C CA . THR A 1 579 ? -8.617 -28.593 -11.360 1.00 49.50 579 THR A CA 1
ATOM 4357 C C . THR A 1 579 ? -9.550 -27.692 -12.179 1.00 49.50 579 THR A C 1
ATOM 4359 O O . THR A 1 579 ? -10.722 -28.015 -12.403 1.00 49.50 579 THR A O 1
ATOM 4362 N N . THR A 1 580 ? -9.035 -26.568 -12.681 1.00 45.38 580 THR A N 1
ATOM 4363 C CA . THR A 1 580 ? -9.689 -25.789 -13.748 1.00 45.38 580 THR A CA 1
ATOM 4364 C C . THR A 1 580 ? -9.577 -26.539 -15.082 1.00 45.38 580 THR A C 1
ATOM 4366 O O . THR A 1 580 ? -8.504 -26.736 -15.642 1.00 45.38 580 THR A O 1
ATOM 4369 N N . GLY A 1 581 ? -10.710 -27.043 -15.579 1.00 45.47 581 GLY A N 1
ATOM 4370 C CA . GLY A 1 581 ? -10.722 -28.026 -16.665 1.00 45.47 581 GLY A CA 1
ATOM 4371 C C . GLY A 1 581 ? -10.453 -27.453 -18.058 1.00 45.47 581 GLY A C 1
ATOM 4372 O O . GLY A 1 581 ? -11.373 -26.939 -18.694 1.00 45.47 581 GLY A O 1
ATOM 4373 N N . ALA A 1 582 ? -9.240 -27.656 -18.576 1.00 45.12 582 ALA A N 1
ATOM 4374 C CA . ALA A 1 582 ? -8.985 -27.630 -20.014 1.00 45.12 582 ALA A CA 1
ATOM 4375 C C . ALA A 1 582 ? -9.681 -28.819 -20.711 1.00 45.12 582 ALA A C 1
ATOM 4377 O O . ALA A 1 582 ? -9.744 -29.923 -20.164 1.00 45.12 582 ALA A O 1
ATOM 4378 N N . PHE A 1 583 ? -10.196 -28.599 -21.923 1.00 48.59 583 PHE A N 1
ATOM 4379 C CA . PHE A 1 583 ? -10.809 -29.638 -22.756 1.00 48.59 583 PHE A CA 1
ATOM 4380 C C . PHE A 1 583 ? -9.919 -29.948 -23.963 1.00 48.59 583 PHE A C 1
ATOM 4382 O O . PHE A 1 583 ? -9.493 -29.039 -24.674 1.00 48.59 583 PHE A O 1
ATOM 4389 N N . ASP A 1 584 ? -9.699 -31.236 -24.218 1.00 55.78 584 ASP A N 1
ATOM 4390 C CA . ASP A 1 584 ? -9.174 -31.733 -25.492 1.00 55.78 584 ASP A CA 1
ATOM 4391 C C . ASP A 1 584 ? -10.195 -31.467 -26.630 1.00 55.78 584 ASP A C 1
ATOM 4393 O O . ASP A 1 584 ? -11.404 -31.491 -26.364 1.00 55.78 584 ASP A O 1
ATOM 4397 N N . PRO A 1 585 ? -9.775 -31.214 -27.889 1.00 53.56 585 PRO A N 1
ATOM 4398 C CA . PRO A 1 585 ? -10.687 -31.056 -29.030 1.00 53.56 585 PRO A CA 1
ATOM 4399 C C . PRO A 1 585 ? -11.669 -32.222 -29.269 1.00 53.56 585 PRO A C 1
ATOM 4401 O O . PRO A 1 585 ? -12.740 -31.976 -29.828 1.00 53.56 585 PRO A O 1
ATOM 4404 N N . ASP A 1 586 ? -11.368 -33.449 -28.828 1.00 64.06 586 ASP A N 1
ATOM 4405 C CA . ASP A 1 586 ? -12.286 -34.604 -28.863 1.00 64.06 586 ASP A CA 1
ATOM 4406 C C . ASP A 1 586 ? -13.248 -34.660 -27.647 1.00 64.06 586 ASP A C 1
ATOM 4408 O O . ASP A 1 586 ? -14.100 -35.547 -27.554 1.00 64.06 586 ASP A O 1
ATOM 4412 N N . GLY A 1 587 ? -13.161 -33.705 -26.713 1.00 56.47 587 GLY A N 1
ATOM 4413 C CA . GLY A 1 587 ? -14.145 -33.472 -25.646 1.00 56.47 587 GLY A CA 1
ATOM 4414 C C . GLY A 1 587 ? -14.019 -34.348 -24.392 1.00 56.47 587 GLY A C 1
ATOM 4415 O O . GLY A 1 587 ? -14.857 -34.240 -23.494 1.00 56.47 587 GLY A O 1
ATOM 4416 N N . ASN A 1 588 ? -12.991 -35.193 -24.292 1.00 53.66 588 ASN A N 1
ATOM 4417 C CA . ASN A 1 588 ? -12.720 -35.984 -23.087 1.00 53.66 588 ASN A CA 1
ATOM 4418 C C . ASN A 1 588 ? -11.993 -35.163 -22.007 1.00 53.66 588 ASN A C 1
ATOM 4420 O O . ASN A 1 588 ? -11.075 -34.398 -22.297 1.00 53.66 588 ASN A O 1
ATOM 4424 N N . ARG A 1 589 ? -12.354 -35.386 -20.736 1.00 40.22 589 ARG A N 1
ATOM 4425 C CA . ARG A 1 589 ? -11.575 -34.916 -19.579 1.00 40.22 589 ARG A CA 1
ATOM 4426 C C . ARG A 1 589 ? -10.447 -35.902 -19.269 1.00 40.22 589 ARG A C 1
ATOM 4428 O O . ARG A 1 589 ? -10.706 -36.968 -18.718 1.00 40.22 589 ARG A O 1
ATOM 4435 N N . THR A 1 590 ? -9.205 -35.519 -19.539 1.00 40.88 590 THR A N 1
ATOM 4436 C CA . THR A 1 590 ? -8.007 -36.181 -18.998 1.00 40.88 590 THR A CA 1
ATOM 4437 C C . THR A 1 590 ? -7.406 -35.316 -17.893 1.00 40.88 590 THR A C 1
ATOM 4439 O O . THR A 1 590 ? -6.606 -34.424 -18.165 1.00 40.88 590 THR A O 1
ATOM 4442 N N . ALA A 1 591 ? -7.811 -35.556 -16.645 1.00 43.34 591 ALA A N 1
ATOM 4443 C CA . ALA A 1 591 ? -7.224 -34.886 -15.488 1.00 43.34 591 ALA A CA 1
ATOM 4444 C C . ALA A 1 591 ? -5.841 -35.488 -15.190 1.00 43.34 591 ALA A C 1
ATOM 4446 O O . ALA A 1 591 ? -5.745 -36.611 -14.700 1.00 43.34 591 ALA A O 1
ATOM 4447 N N . ILE A 1 592 ? -4.779 -34.755 -15.527 1.00 45.78 592 ILE A N 1
ATOM 4448 C CA . ILE A 1 592 ? -3.385 -35.111 -15.232 1.00 45.78 592 ILE A CA 1
ATOM 4449 C C . ILE A 1 592 ? -2.689 -33.854 -14.693 1.00 45.78 592 ILE A C 1
ATOM 4451 O O . ILE A 1 592 ? -1.962 -33.166 -15.407 1.00 45.78 592 ILE A O 1
ATOM 4455 N N . THR A 1 593 ? -2.940 -33.539 -13.421 1.00 48.25 593 THR A N 1
ATOM 4456 C CA . THR A 1 593 ? -2.197 -32.507 -12.684 1.00 48.25 593 THR A CA 1
ATOM 4457 C C . THR A 1 593 ? -0.907 -33.129 -12.152 1.00 48.25 593 THR A C 1
ATOM 4459 O O . THR A 1 593 ? -0.821 -33.518 -10.989 1.00 48.25 593 THR A O 1
ATOM 4462 N N . ILE A 1 594 ? 0.096 -33.286 -13.020 1.00 66.56 594 ILE A N 1
ATOM 4463 C CA . ILE A 1 594 ? 1.450 -33.631 -12.573 1.00 66.56 594 ILE A CA 1
ATOM 4464 C C . ILE A 1 594 ? 2.047 -32.373 -11.946 1.00 66.56 594 ILE A C 1
ATOM 4466 O O . ILE A 1 594 ? 2.465 -31.464 -12.662 1.00 66.56 594 ILE A O 1
ATOM 4470 N N . VAL A 1 595 ? 2.101 -32.338 -10.612 1.00 73.62 595 VAL A N 1
ATOM 4471 C CA . VAL A 1 595 ? 3.037 -31.457 -9.904 1.00 73.62 595 VAL A CA 1
ATOM 4472 C C . VAL A 1 595 ? 4.443 -31.820 -10.407 1.00 73.62 595 VAL A C 1
ATOM 4474 O O . VAL A 1 595 ? 4.789 -33.005 -10.366 1.00 73.62 595 VAL A O 1
ATOM 4477 N N . PRO A 1 596 ? 5.239 -30.872 -10.937 1.00 80.25 596 PRO A N 1
ATOM 4478 C CA . PRO A 1 596 ? 6.553 -31.187 -11.487 1.00 80.25 596 PRO A CA 1
ATOM 4479 C C . PRO A 1 596 ? 7.451 -31.878 -10.454 1.00 80.25 596 PRO A C 1
ATOM 4481 O O . PRO A 1 596 ? 7.579 -31.397 -9.328 1.00 80.25 596 PRO A O 1
ATOM 4484 N N . GLU A 1 597 ? 8.101 -32.984 -10.834 1.00 80.12 597 GLU A N 1
ATOM 4485 C CA . GLU A 1 597 ? 9.069 -33.654 -9.958 1.00 80.12 597 GLU A CA 1
ATOM 4486 C C . GLU A 1 597 ? 10.167 -32.661 -9.537 1.00 80.12 597 GLU A C 1
ATOM 4488 O O . GLU A 1 597 ? 10.837 -32.063 -10.382 1.00 80.12 597 GLU A O 1
ATOM 4493 N N . GLY A 1 598 ? 10.329 -32.474 -8.224 1.00 84.94 598 GLY A N 1
ATOM 4494 C CA . GLY A 1 598 ? 11.269 -31.512 -7.645 1.00 84.94 598 GLY A CA 1
ATOM 4495 C C . GLY A 1 598 ? 10.718 -30.102 -7.393 1.00 84.94 598 GLY A C 1
ATOM 4496 O O . GLY A 1 598 ? 11.507 -29.241 -7.018 1.00 84.94 598 GLY A O 1
ATOM 4497 N N . LEU A 1 599 ? 9.414 -29.841 -7.569 1.00 90.56 599 LEU A N 1
ATOM 4498 C CA . LEU A 1 599 ? 8.789 -28.606 -7.073 1.00 90.56 599 LEU A CA 1
ATOM 4499 C C . LEU A 1 599 ? 8.676 -28.669 -5.529 1.00 90.56 599 LEU A C 1
ATOM 4501 O O . LEU A 1 599 ? 7.972 -29.550 -5.032 1.00 90.56 599 LEU A O 1
ATOM 4505 N N . PRO A 1 600 ? 9.301 -27.758 -4.758 1.00 93.88 600 PRO A N 1
ATOM 4506 C CA . PRO A 1 600 ? 9.444 -27.881 -3.299 1.00 93.88 600 PRO A CA 1
ATOM 4507 C C . PRO A 1 600 ? 8.200 -27.414 -2.514 1.00 93.88 600 PRO A C 1
ATOM 4509 O O . PRO A 1 600 ? 8.309 -26.835 -1.437 1.00 93.88 600 PRO A O 1
ATOM 4512 N N . ASN A 1 601 ? 6.996 -27.615 -3.057 1.00 91.69 601 ASN A N 1
ATOM 4513 C CA . ASN A 1 601 ? 5.743 -27.157 -2.449 1.00 91.69 601 ASN A CA 1
ATOM 4514 C C . ASN A 1 601 ? 5.522 -27.816 -1.070 1.00 91.69 601 ASN A C 1
ATOM 4516 O O . ASN A 1 601 ? 5.498 -29.041 -0.955 1.00 91.69 601 ASN A O 1
ATOM 4520 N N . GLY A 1 602 ? 5.361 -27.000 -0.027 1.00 89.00 602 GLY A N 1
ATOM 4521 C CA . GLY A 1 602 ? 5.297 -27.420 1.375 1.00 89.00 602 GLY A CA 1
ATOM 4522 C C . GLY A 1 602 ? 6.652 -27.532 2.092 1.00 89.00 602 GLY A C 1
ATOM 4523 O O . GLY A 1 602 ? 6.665 -27.695 3.313 1.00 89.00 602 GLY A O 1
ATOM 4524 N N . GLU A 1 603 ? 7.787 -27.411 1.395 1.00 93.81 603 GLU A N 1
ATOM 4525 C CA . GLU A 1 603 ? 9.104 -27.295 2.039 1.00 93.81 603 GLU A CA 1
ATOM 4526 C C . GLU A 1 603 ? 9.307 -25.894 2.635 1.00 93.81 603 GLU A C 1
ATOM 4528 O O . GLU A 1 603 ? 8.729 -24.911 2.166 1.00 93.81 603 GLU A O 1
ATOM 4533 N N . LYS A 1 604 ? 10.150 -25.784 3.671 1.00 94.00 604 LYS A N 1
ATOM 4534 C CA . LYS A 1 604 ? 10.459 -24.491 4.299 1.00 94.00 604 LYS A CA 1
ATOM 4535 C C . LYS A 1 604 ? 11.229 -23.577 3.346 1.00 94.00 604 LYS A C 1
ATOM 4537 O O . LYS A 1 604 ? 12.170 -24.014 2.689 1.00 94.00 604 LYS A O 1
ATOM 4542 N N . CYS A 1 605 ? 10.877 -22.298 3.360 1.00 94.88 605 CYS A N 1
ATOM 4543 C CA . CYS A 1 605 ? 11.543 -21.240 2.604 1.00 94.88 605 CYS A CA 1
ATOM 4544 C C . CYS A 1 605 ? 11.924 -20.076 3.528 1.00 94.88 605 CYS A C 1
ATOM 4546 O O . CYS A 1 605 ? 11.399 -19.952 4.638 1.00 94.88 605 CYS A O 1
ATOM 4548 N N . TYR A 1 606 ? 12.817 -19.202 3.066 1.00 91.75 606 TYR A N 1
ATOM 4549 C CA . TYR A 1 606 ? 13.096 -17.921 3.715 1.00 91.75 606 TYR A CA 1
ATOM 4550 C C . TYR A 1 606 ? 12.584 -16.790 2.810 1.00 91.75 606 TYR A C 1
ATOM 4552 O O . TYR A 1 606 ? 12.944 -16.771 1.635 1.00 91.75 606 TYR A O 1
ATOM 4560 N N . PRO A 1 607 ? 11.802 -15.813 3.312 1.00 86.44 607 PRO A N 1
ATOM 4561 C CA . PRO A 1 607 ? 11.159 -14.790 2.472 1.00 86.44 607 PRO A CA 1
ATOM 4562 C C . PRO A 1 607 ? 12.131 -13.806 1.789 1.00 86.44 607 PRO A C 1
ATOM 4564 O O . PRO A 1 607 ? 11.712 -12.998 0.967 1.00 86.44 607 PRO A O 1
ATOM 4567 N N . ASN A 1 608 ? 13.429 -13.872 2.111 1.00 83.81 608 ASN A N 1
ATOM 4568 C CA . ASN A 1 608 ? 14.498 -13.105 1.463 1.00 83.81 608 ASN A CA 1
ATOM 4569 C C . ASN A 1 608 ? 15.464 -13.978 0.627 1.00 83.81 608 ASN A C 1
ATOM 4571 O O . ASN A 1 608 ? 16.443 -13.455 0.095 1.00 83.81 608 ASN A O 1
ATOM 4575 N N . GLU A 1 609 ? 15.228 -15.290 0.513 1.00 89.25 609 GLU A N 1
ATOM 4576 C CA . GLU A 1 609 ? 15.995 -16.175 -0.372 1.00 89.25 609 GLU A CA 1
ATOM 4577 C C . GLU A 1 609 ? 15.396 -16.169 -1.788 1.00 89.25 609 GLU A C 1
ATOM 4579 O O . GLU A 1 609 ? 14.188 -16.021 -1.971 1.00 89.25 609 GLU A O 1
ATOM 4584 N N . ALA A 1 610 ? 16.244 -16.292 -2.812 1.00 87.56 610 ALA A N 1
ATOM 4585 C CA . ALA A 1 610 ? 15.782 -16.331 -4.195 1.00 87.56 610 ALA A CA 1
ATOM 4586 C C . ALA A 1 610 ? 15.012 -17.631 -4.469 1.00 87.56 610 ALA A C 1
ATOM 4588 O O . ALA A 1 610 ? 15.492 -18.715 -4.136 1.00 87.56 610 ALA A O 1
ATOM 4589 N N . LEU A 1 611 ? 13.845 -17.520 -5.113 1.00 90.38 611 LEU A N 1
ATOM 4590 C CA . LEU A 1 611 ? 13.007 -18.673 -5.445 1.00 90.38 611 LEU A CA 1
ATOM 4591 C C . LEU A 1 611 ? 13.805 -19.726 -6.243 1.00 90.38 611 LEU A C 1
ATOM 4593 O O . LEU A 1 611 ? 14.533 -19.368 -7.180 1.00 90.38 611 LEU A O 1
ATOM 4597 N N . PRO A 1 612 ? 13.683 -21.023 -5.905 1.00 88.06 612 PRO A N 1
ATOM 4598 C CA . PRO A 1 612 ? 14.403 -22.077 -6.600 1.00 88.06 612 PRO A CA 1
ATOM 4599 C C . PRO A 1 612 ? 13.927 -22.158 -8.052 1.00 88.06 612 PRO A C 1
ATOM 4601 O O . PRO A 1 612 ? 12.732 -22.146 -8.337 1.00 88.06 612 PRO A O 1
ATOM 4604 N N . THR A 1 613 ? 14.872 -22.250 -8.987 1.00 83.19 613 THR A N 1
ATOM 4605 C CA . THR A 1 613 ? 14.578 -22.286 -10.425 1.00 83.19 613 THR A CA 1
ATOM 4606 C C . THR A 1 613 ? 14.685 -23.702 -10.984 1.00 83.19 613 THR A C 1
ATOM 4608 O O . THR A 1 613 ? 15.566 -24.485 -10.612 1.00 83.19 613 THR A O 1
ATOM 4611 N N . SER A 1 614 ? 13.793 -24.030 -11.924 1.00 69.06 614 SER A N 1
ATOM 4612 C CA . SER A 1 614 ? 13.754 -25.335 -12.590 1.00 69.06 614 SER A CA 1
ATOM 4613 C C . SER A 1 614 ? 15.093 -25.650 -13.271 1.00 69.06 614 SER A C 1
ATOM 4615 O O . SER A 1 614 ? 15.426 -25.111 -14.332 1.00 69.06 614 SER A O 1
ATOM 4617 N N . THR A 1 615 ? 15.888 -26.529 -12.650 1.00 48.59 615 THR A N 1
ATOM 4618 C CA . THR A 1 615 ? 17.279 -26.810 -13.045 1.00 48.59 615 THR A CA 1
ATOM 4619 C C . THR A 1 615 ? 17.327 -27.730 -14.271 1.00 48.59 615 THR A C 1
ATOM 4621 O O . THR A 1 615 ? 17.671 -28.912 -14.216 1.00 48.59 615 THR A O 1
ATOM 4624 N N . THR A 1 616 ? 16.984 -27.164 -15.425 1.00 41.81 616 THR A N 1
ATOM 4625 C CA . THR A 1 616 ? 16.884 -27.821 -16.737 1.00 41.81 616 THR A CA 1
ATOM 4626 C C . THR A 1 616 ? 18.254 -28.100 -17.379 1.00 41.81 616 THR A C 1
ATOM 4628 O O . THR A 1 616 ? 18.499 -27.781 -18.540 1.00 41.81 616 THR A O 1
ATOM 4631 N N . ASN A 1 617 ? 19.174 -28.726 -16.632 1.00 41.00 617 ASN A N 1
ATOM 4632 C CA . ASN A 1 617 ? 20.470 -29.192 -17.145 1.00 41.00 617 ASN A CA 1
ATOM 4633 C C . ASN A 1 617 ? 21.077 -30.369 -16.344 1.00 41.00 617 ASN A C 1
ATOM 4635 O O . ASN A 1 617 ? 22.216 -30.310 -15.882 1.00 41.00 617 ASN A O 1
ATOM 4639 N N . MET A 1 618 ? 20.351 -31.489 -16.227 1.00 33.16 618 MET A N 1
ATOM 4640 C CA . MET A 1 618 ? 20.936 -32.775 -15.805 1.00 33.16 618 MET A CA 1
ATOM 4641 C C . MET A 1 618 ? 20.906 -33.819 -16.928 1.00 33.16 618 MET A C 1
ATOM 4643 O O . MET A 1 618 ? 19.930 -34.542 -17.129 1.00 33.16 618 MET A O 1
ATOM 4647 N N . THR A 1 619 ? 22.021 -33.938 -17.650 1.00 34.31 619 THR A N 1
ATOM 4648 C CA . THR A 1 619 ? 22.277 -35.078 -18.538 1.00 34.31 619 THR A CA 1
ATOM 4649 C C . THR A 1 619 ? 22.595 -36.324 -17.706 1.00 34.31 619 THR A C 1
ATOM 4651 O O . THR A 1 619 ? 23.567 -36.365 -16.955 1.00 34.31 619 THR A O 1
ATOM 4654 N N . TRP A 1 620 ? 21.761 -37.357 -17.838 1.00 32.38 620 TRP A N 1
ATOM 4655 C CA . TRP A 1 620 ? 21.855 -38.584 -17.042 1.00 32.38 620 TRP A CA 1
ATOM 4656 C C . TRP A 1 620 ? 23.201 -39.320 -17.227 1.00 32.38 620 TRP A C 1
ATOM 4658 O O . TRP A 1 620 ? 23.566 -39.641 -18.364 1.00 32.38 620 TRP A O 1
ATOM 4668 N N . PRO A 1 621 ? 23.916 -39.683 -16.143 1.00 32.78 621 PRO A N 1
ATOM 4669 C CA . PRO A 1 621 ? 25.070 -40.571 -16.221 1.00 32.78 621 PRO A CA 1
ATOM 4670 C C . PRO A 1 621 ? 24.632 -42.041 -16.336 1.00 32.78 621 PRO A C 1
ATOM 4672 O O . PRO A 1 621 ? 23.785 -42.526 -15.588 1.00 32.78 621 PRO A O 1
ATOM 4675 N N . VAL A 1 622 ? 25.254 -42.791 -17.250 1.00 32.81 622 VAL A N 1
ATOM 4676 C CA . VAL A 1 622 ? 25.007 -44.236 -17.400 1.00 32.81 622 VAL A CA 1
ATOM 4677 C C . VAL A 1 622 ? 25.625 -45.000 -16.226 1.00 32.81 622 VAL A C 1
ATOM 4679 O O . VAL A 1 622 ? 26.847 -45.022 -16.070 1.00 32.81 622 VAL A O 1
ATOM 4682 N N . ILE A 1 623 ? 24.792 -45.679 -15.433 1.00 31.12 623 ILE A N 1
ATOM 4683 C CA . ILE A 1 623 ? 25.249 -46.532 -14.328 1.00 31.12 623 ILE A CA 1
ATOM 4684 C C . ILE A 1 623 ? 25.945 -47.781 -14.890 1.00 31.12 623 ILE A C 1
ATOM 4686 O O . ILE A 1 623 ? 25.321 -48.641 -15.511 1.00 31.12 623 ILE A O 1
ATOM 4690 N N . ILE A 1 624 ? 27.249 -47.901 -14.632 1.00 32.31 624 ILE A N 1
ATOM 4691 C CA . ILE A 1 624 ? 28.030 -49.118 -14.885 1.00 32.31 624 ILE A CA 1
ATOM 4692 C C . ILE A 1 624 ? 28.046 -49.951 -13.602 1.00 32.31 624 ILE A C 1
ATOM 4694 O O . ILE A 1 624 ? 28.511 -49.484 -12.567 1.00 32.31 624 ILE A O 1
ATOM 4698 N N . VAL A 1 625 ? 27.574 -51.197 -13.678 1.00 34.16 625 VAL A N 1
ATOM 4699 C CA . VAL A 1 625 ? 27.551 -52.135 -12.543 1.00 34.16 625 VAL A CA 1
ATOM 4700 C C . VAL A 1 625 ? 28.953 -52.723 -12.293 1.00 34.16 625 VAL A C 1
ATOM 4702 O O . VAL A 1 625 ? 29.479 -53.402 -13.181 1.00 34.16 625 VAL A O 1
ATOM 4705 N N . PRO A 1 626 ? 29.566 -52.531 -11.107 1.00 34.53 626 PRO A N 1
ATOM 4706 C CA . PRO A 1 626 ? 30.756 -53.271 -10.697 1.00 34.53 626 PRO A CA 1
ATOM 4707 C C . PRO A 1 626 ? 30.380 -54.652 -10.110 1.00 34.53 626 PRO A C 1
ATOM 4709 O O . PRO A 1 626 ? 29.313 -54.796 -9.512 1.00 34.53 626 PRO A O 1
ATOM 4712 N N . PRO A 1 627 ? 31.231 -55.686 -10.251 1.00 35.59 627 PRO A N 1
ATOM 4713 C CA . PRO A 1 627 ? 30.925 -57.033 -9.770 1.00 35.59 627 PRO A CA 1
ATOM 4714 C C . PRO A 1 627 ? 31.132 -57.199 -8.255 1.00 35.59 627 PRO A C 1
ATOM 4716 O O . PRO A 1 627 ? 32.073 -56.667 -7.671 1.00 35.59 627 PRO A O 1
ATOM 4719 N N . THR A 1 628 ? 30.286 -58.022 -7.637 1.00 42.38 628 THR A N 1
ATOM 4720 C CA . THR A 1 628 ? 30.355 -58.425 -6.223 1.00 42.38 628 THR A CA 1
ATOM 4721 C C . THR A 1 628 ? 31.390 -59.526 -5.965 1.00 42.38 628 THR A C 1
ATOM 4723 O O . THR A 1 628 ? 31.336 -60.559 -6.632 1.00 42.38 628 THR A O 1
ATOM 4726 N N . THR A 1 629 ? 32.211 -59.391 -4.915 1.00 34.66 629 THR A N 1
ATOM 4727 C CA . THR A 1 629 ? 32.844 -60.531 -4.211 1.00 34.66 629 THR A CA 1
ATOM 4728 C C . THR A 1 629 ? 33.062 -60.233 -2.722 1.00 34.66 629 THR A C 1
ATOM 4730 O O . THR A 1 629 ? 33.845 -59.349 -2.392 1.00 34.66 629 THR A O 1
ATOM 4733 N N . ASP A 1 630 ? 32.387 -61.013 -1.874 1.00 37.12 630 ASP A N 1
ATOM 4734 C CA . ASP A 1 630 ? 32.711 -61.473 -0.508 1.00 37.12 630 ASP A CA 1
ATOM 4735 C C . ASP A 1 630 ? 33.442 -60.552 0.496 1.00 37.12 630 ASP A C 1
ATOM 4737 O O . ASP A 1 630 ? 34.616 -60.223 0.342 1.00 37.12 630 ASP A O 1
ATOM 4741 N N . GLY A 1 631 ? 32.781 -60.272 1.634 1.00 33.44 631 GLY A N 1
ATOM 4742 C CA . GLY A 1 631 ? 33.357 -59.478 2.737 1.00 33.44 631 GLY A CA 1
ATOM 4743 C C . GLY A 1 631 ? 32.747 -59.641 4.143 1.00 33.44 631 GLY A C 1
ATOM 4744 O O . GLY A 1 631 ? 33.024 -58.812 5.000 1.00 33.44 631 GLY A O 1
ATOM 4745 N N . THR A 1 632 ? 31.928 -60.673 4.396 1.00 47.03 632 THR A N 1
ATOM 4746 C CA . THR A 1 632 ? 31.420 -61.094 5.732 1.00 47.03 632 THR A CA 1
ATOM 4747 C C . THR A 1 632 ? 31.054 -59.982 6.739 1.00 47.03 632 THR A C 1
ATOM 4749 O O . THR A 1 632 ? 31.802 -59.714 7.680 1.00 47.03 632 THR A O 1
ATOM 4752 N N . GLY A 1 633 ? 29.847 -59.427 6.626 1.00 31.52 633 GLY A N 1
ATOM 4753 C CA . GLY A 1 633 ? 29.213 -58.622 7.676 1.00 31.52 633 GLY A CA 1
ATOM 4754 C C . GLY A 1 633 ? 27.698 -58.773 7.591 1.00 31.52 633 GLY A C 1
ATOM 4755 O O . GLY A 1 633 ? 27.122 -58.452 6.558 1.00 31.52 633 GLY A O 1
ATOM 4756 N N . ALA A 1 634 ? 27.065 -59.322 8.630 1.00 46.12 634 ALA A N 1
ATOM 4757 C CA . ALA A 1 634 ? 25.632 -59.596 8.624 1.00 46.12 634 ALA A CA 1
ATOM 4758 C C . ALA A 1 634 ? 24.850 -58.476 9.321 1.00 46.12 634 ALA A C 1
ATOM 4760 O O . ALA A 1 634 ? 24.959 -58.313 10.535 1.00 46.12 634 ALA A O 1
ATOM 4761 N N . VAL A 1 635 ? 24.017 -57.778 8.552 1.00 37.44 635 VAL A N 1
ATOM 4762 C CA . VAL A 1 635 ? 22.738 -57.234 9.021 1.00 37.44 635 VAL A CA 1
ATOM 4763 C C . VAL A 1 635 ? 21.705 -57.669 7.985 1.00 37.44 635 VAL A C 1
ATOM 4765 O O . VAL A 1 635 ? 21.818 -57.327 6.811 1.00 37.44 635 VAL A O 1
ATOM 4768 N N . GLU A 1 636 ? 20.759 -58.497 8.410 1.00 39.88 636 GLU A N 1
ATOM 4769 C CA . GLU A 1 636 ? 19.679 -59.043 7.591 1.00 39.88 636 GLU A CA 1
ATOM 4770 C C . GLU A 1 636 ? 18.362 -58.607 8.234 1.00 39.88 636 GLU A C 1
ATOM 4772 O O . GLU A 1 636 ? 18.123 -58.923 9.397 1.00 39.88 636 GLU A O 1
ATOM 4777 N N . GLY A 1 637 ? 17.535 -57.884 7.475 1.00 39.47 637 GLY A N 1
ATOM 4778 C CA . GLY A 1 637 ? 16.209 -57.435 7.900 1.00 39.47 637 GLY A CA 1
ATOM 4779 C C . GLY A 1 637 ? 16.188 -56.155 8.744 1.00 39.47 637 GLY A C 1
ATOM 4780 O O . GLY A 1 637 ? 16.757 -56.098 9.832 1.00 39.47 637 GLY A O 1
ATOM 4781 N N . ARG A 1 638 ? 15.486 -55.146 8.219 1.00 39.53 638 ARG A N 1
ATOM 4782 C CA . ARG A 1 638 ? 14.394 -54.378 8.851 1.00 39.53 638 ARG A CA 1
ATOM 4783 C C . ARG A 1 638 ? 13.972 -53.289 7.858 1.00 39.53 638 ARG A C 1
ATOM 4785 O O . ARG A 1 638 ? 14.826 -52.610 7.307 1.00 39.53 638 ARG A O 1
ATOM 4792 N N . LEU A 1 639 ? 12.674 -53.218 7.577 1.00 49.97 639 LEU A N 1
ATOM 4793 C CA . LEU A 1 639 ? 12.007 -52.151 6.814 1.00 49.97 639 LEU A CA 1
ATOM 4794 C C . LEU A 1 639 ? 10.523 -52.110 7.215 1.00 49.97 639 LEU A C 1
ATOM 4796 O O . LEU A 1 639 ? 9.991 -51.037 7.454 1.00 49.97 639 LEU A O 1
ATOM 4800 N N . ASP A 1 640 ? 9.904 -53.281 7.422 1.00 47.00 640 ASP A N 1
ATOM 4801 C CA . ASP A 1 640 ? 8.548 -53.386 7.984 1.00 47.00 640 ASP A CA 1
ATOM 4802 C C . ASP A 1 640 ? 8.543 -53.422 9.533 1.00 47.00 640 ASP A C 1
ATOM 4804 O O . ASP A 1 640 ? 7.615 -52.917 10.157 1.00 47.00 640 ASP A O 1
ATOM 4808 N N . ASP A 1 641 ? 9.587 -53.967 10.185 1.00 57.56 641 ASP A N 1
ATOM 4809 C CA . ASP A 1 641 ? 9.699 -53.984 11.660 1.00 57.56 641 ASP A CA 1
ATOM 4810 C C . ASP A 1 641 ? 10.381 -52.731 12.251 1.00 57.56 641 ASP A C 1
ATOM 4812 O O . ASP A 1 641 ? 10.831 -52.766 13.402 1.00 57.56 641 ASP A O 1
ATOM 4816 N N . GLU A 1 642 ? 10.569 -51.649 11.487 1.00 81.12 642 GLU A N 1
ATOM 4817 C CA . GLU A 1 642 ? 11.198 -50.423 12.012 1.00 81.12 642 GLU A CA 1
ATOM 4818 C C . GLU A 1 642 ? 10.257 -49.609 12.898 1.00 81.12 642 GLU A C 1
ATOM 4820 O O . GLU A 1 642 ? 10.722 -49.013 13.864 1.00 81.12 642 GLU A O 1
ATOM 4825 N N . CYS A 1 643 ? 8.947 -49.659 12.666 1.00 89.25 643 CYS A N 1
ATOM 4826 C CA . CYS A 1 643 ? 7.969 -48.988 13.518 1.00 89.25 643 CYS A CA 1
ATOM 4827 C C . CYS A 1 643 ? 7.613 -49.824 14.766 1.00 89.25 643 CYS A C 1
ATOM 4829 O O . CYS A 1 643 ? 7.405 -51.037 14.658 1.00 89.25 643 CYS A O 1
ATOM 4831 N N . PRO A 1 644 ? 7.507 -49.220 15.969 1.00 90.19 644 PRO A N 1
ATOM 4832 C CA . PRO A 1 644 ? 6.909 -49.895 17.120 1.00 90.19 644 PRO A CA 1
ATOM 4833 C C . PRO A 1 644 ? 5.436 -50.226 16.837 1.00 90.19 644 PRO A C 1
ATOM 4835 O O . PRO A 1 644 ? 4.770 -49.496 16.125 1.00 90.19 644 PRO A O 1
ATOM 4838 N N . THR A 1 645 ? 4.877 -51.275 17.454 1.00 89.56 645 THR A N 1
ATOM 4839 C CA . THR A 1 645 ? 3.449 -51.647 17.256 1.00 89.56 645 THR A CA 1
ATOM 4840 C C . THR A 1 645 ? 2.461 -50.526 17.637 1.00 89.56 645 THR A C 1
ATOM 4842 O O . THR A 1 645 ? 1.317 -50.525 17.195 1.00 89.56 645 THR A O 1
ATOM 4845 N N . SER A 1 646 ? 2.904 -49.586 18.473 1.00 88.38 646 SER A N 1
ATOM 4846 C CA . SER A 1 646 ? 2.250 -48.312 18.767 1.00 88.38 646 SER A CA 1
ATOM 4847 C C . SER A 1 646 ? 3.316 -47.329 19.254 1.00 88.38 646 SER A C 1
ATOM 4849 O O . SER A 1 646 ? 4.114 -47.689 20.125 1.00 88.38 646 SER A O 1
ATOM 4851 N N . ALA A 1 647 ? 3.332 -46.102 18.739 1.00 88.31 647 ALA A N 1
ATOM 4852 C CA . ALA A 1 647 ? 4.170 -45.037 19.285 1.00 88.31 647 ALA A CA 1
ATOM 4853 C C . ALA A 1 647 ? 3.447 -44.339 20.452 1.00 88.31 647 ALA A C 1
ATOM 4855 O O . ALA A 1 647 ? 2.398 -43.726 20.264 1.00 88.31 647 ALA A O 1
ATOM 4856 N N . ASP A 1 648 ? 4.012 -44.417 21.660 1.00 88.44 648 ASP A N 1
ATOM 4857 C CA . ASP A 1 648 ? 3.553 -43.601 22.789 1.00 88.44 648 ASP A CA 1
ATOM 4858 C C . ASP A 1 648 ? 3.927 -42.132 22.525 1.00 88.44 648 ASP A C 1
ATOM 4860 O O . ASP A 1 648 ? 5.110 -41.799 22.427 1.00 88.44 648 ASP A O 1
ATOM 4864 N N . TYR A 1 649 ? 2.933 -41.243 22.426 1.00 87.38 649 TYR A N 1
ATOM 4865 C CA . TYR A 1 649 ? 3.151 -39.803 22.235 1.00 87.38 649 TYR A CA 1
ATOM 4866 C C . TYR A 1 649 ? 4.014 -39.215 23.362 1.00 87.38 649 TYR A C 1
ATOM 4868 O O . TYR A 1 649 ? 3.690 -39.362 24.545 1.00 87.38 649 TYR A O 1
ATOM 4876 N N . GLY A 1 650 ? 5.114 -38.544 23.006 1.00 84.88 650 GLY A N 1
ATOM 4877 C CA . GLY A 1 650 ? 6.099 -38.050 23.976 1.00 84.88 650 GLY A CA 1
ATOM 4878 C C . GLY A 1 650 ? 6.968 -39.145 24.618 1.00 84.88 650 GLY A C 1
ATOM 4879 O O . GLY A 1 650 ? 7.717 -38.867 25.556 1.00 84.88 650 GLY A O 1
ATOM 4880 N N . GLY A 1 651 ? 6.891 -40.390 24.142 1.00 89.62 651 GLY A N 1
ATOM 4881 C CA . GLY A 1 651 ? 7.846 -41.450 24.459 1.00 89.62 651 GLY A CA 1
ATOM 4882 C C . GLY A 1 651 ? 9.155 -41.271 23.684 1.00 89.62 651 GLY A C 1
ATOM 4883 O O . GLY A 1 651 ? 9.149 -40.800 22.549 1.00 89.62 651 GLY A O 1
ATOM 4884 N N . LYS A 1 652 ? 10.289 -41.659 24.281 1.00 92.06 652 LYS A N 1
ATOM 4885 C CA . LYS A 1 652 ? 11.608 -41.601 23.624 1.00 92.06 652 LYS A CA 1
ATOM 4886 C C . LYS A 1 652 ? 11.678 -42.559 22.433 1.00 92.06 652 LYS A C 1
ATOM 4888 O O . LYS A 1 652 ? 11.260 -43.712 22.548 1.00 92.06 652 LYS A O 1
ATOM 4893 N N . CYS A 1 653 ? 12.266 -42.106 21.329 1.00 89.75 653 CYS A N 1
ATOM 4894 C CA . CYS A 1 653 ? 12.463 -42.910 20.121 1.00 89.75 653 CYS A CA 1
ATOM 4895 C C . CYS A 1 653 ? 13.948 -43.190 19.811 1.00 89.75 653 CYS A C 1
ATOM 4897 O O . CYS A 1 653 ? 14.289 -44.315 19.448 1.00 89.75 653 CYS A O 1
ATOM 4899 N N . VAL A 1 654 ? 14.845 -42.225 20.052 1.00 74.81 654 VAL A N 1
ATOM 4900 C CA . VAL A 1 654 ? 16.278 -42.279 19.666 1.00 74.81 654 VAL A CA 1
ATOM 4901 C C . VAL A 1 654 ? 17.067 -43.408 20.352 1.00 74.81 654 VAL A C 1
ATOM 4903 O O . VAL A 1 654 ? 18.065 -43.892 19.826 1.00 74.81 654 VAL A O 1
ATOM 4906 N N . ASP A 1 655 ? 16.586 -43.919 21.490 1.00 75.12 655 ASP A N 1
ATOM 4907 C CA . ASP A 1 655 ? 17.161 -45.097 22.159 1.00 75.12 655 ASP A CA 1
ATOM 4908 C C . ASP A 1 655 ? 16.978 -46.414 21.356 1.00 75.12 655 ASP A C 1
ATOM 4910 O O . ASP A 1 655 ? 17.490 -47.461 21.763 1.00 75.12 655 ASP A O 1
ATOM 4914 N N . THR A 1 656 ? 16.198 -46.434 20.262 1.00 78.81 656 THR A N 1
ATOM 4915 C CA . THR A 1 656 ? 15.866 -47.665 19.500 1.00 78.81 656 THR A CA 1
ATOM 4916 C C . THR A 1 656 ? 15.597 -47.456 17.996 1.00 78.81 656 THR A C 1
ATOM 4918 O O . THR A 1 656 ? 15.695 -48.421 17.232 1.00 78.81 656 THR A O 1
ATOM 4921 N N . TYR A 1 657 ? 15.284 -46.235 17.558 1.00 84.00 657 TYR A N 1
ATOM 4922 C CA . TYR A 1 657 ? 14.833 -45.897 16.200 1.00 84.00 657 TYR A CA 1
ATOM 4923 C C . TYR A 1 657 ? 15.664 -44.753 15.596 1.00 84.00 657 TYR A C 1
ATOM 4925 O O . TYR A 1 657 ? 16.361 -44.047 16.323 1.00 84.00 657 TYR A O 1
ATOM 4933 N N . VAL A 1 658 ? 15.617 -44.588 14.269 1.00 89.44 658 VAL A N 1
ATOM 4934 C CA . VAL A 1 658 ? 16.376 -43.540 13.561 1.00 89.44 658 VAL A CA 1
ATOM 4935 C C . VAL A 1 658 ? 15.646 -42.194 13.565 1.00 89.44 658 VAL A C 1
ATOM 4937 O O . VAL A 1 658 ? 14.416 -42.143 13.535 1.00 89.44 658 VAL A O 1
ATOM 4940 N N . ASP A 1 659 ? 16.415 -41.104 13.574 1.00 90.88 659 ASP A N 1
ATOM 4941 C CA . ASP A 1 659 ? 15.885 -39.741 13.484 1.00 90.88 659 ASP A CA 1
ATOM 4942 C C . ASP A 1 659 ? 15.057 -39.550 12.205 1.00 90.88 659 ASP A C 1
ATOM 4944 O O . ASP A 1 659 ? 15.480 -39.937 11.115 1.00 90.88 659 ASP A O 1
ATOM 4948 N N . ASN A 1 660 ? 13.900 -38.900 12.334 1.00 91.25 660 ASN A N 1
ATOM 4949 C CA . ASN A 1 660 ? 12.910 -38.683 11.275 1.00 91.25 660 ASN A CA 1
ATOM 4950 C C . ASN A 1 660 ? 12.286 -39.967 10.692 1.00 91.25 660 ASN A C 1
ATOM 4952 O O . ASN A 1 660 ? 11.689 -39.914 9.617 1.00 91.25 660 ASN A O 1
ATOM 4956 N N . LEU A 1 661 ? 12.354 -41.110 11.391 1.00 93.06 661 LEU A N 1
ATOM 4957 C CA . LEU A 1 661 ? 11.523 -42.271 11.056 1.00 93.06 661 LEU A CA 1
ATOM 4958 C C . LEU A 1 661 ? 10.039 -41.897 11.188 1.00 93.06 661 LEU A C 1
ATOM 4960 O O . LEU A 1 661 ? 9.580 -41.614 12.296 1.00 93.06 661 LEU A O 1
ATOM 4964 N N . VAL A 1 662 ? 9.311 -41.919 10.070 1.00 95.31 662 VAL A N 1
ATOM 4965 C CA . VAL A 1 662 ? 7.857 -41.714 10.005 1.00 95.31 662 VAL A CA 1
ATOM 4966 C C . VAL A 1 662 ? 7.157 -43.070 10.052 1.00 95.31 662 VAL A C 1
ATOM 4968 O O . VAL A 1 662 ? 7.538 -43.993 9.334 1.00 95.31 662 VAL A O 1
ATOM 4971 N N . CYS A 1 663 ? 6.128 -43.185 10.886 1.00 95.06 663 CYS A N 1
ATOM 4972 C CA . CYS A 1 663 ? 5.362 -44.407 11.096 1.00 95.06 663 CYS A CA 1
ATOM 4973 C C . CYS A 1 663 ? 3.858 -44.136 11.061 1.00 95.06 663 CYS A C 1
ATOM 4975 O O . CYS A 1 663 ? 3.357 -43.278 11.789 1.00 95.06 663 CYS A O 1
ATOM 4977 N N . GLU A 1 664 ? 3.142 -44.908 10.247 1.00 95.44 664 GLU A N 1
ATOM 4978 C CA . GLU A 1 664 ? 1.694 -44.813 10.064 1.00 95.44 664 GLU A CA 1
ATOM 4979 C C . GLU A 1 664 ? 0.929 -45.850 10.901 1.00 95.44 664 GLU A C 1
ATOM 4981 O O . GLU A 1 664 ? 1.290 -47.028 10.937 1.00 95.44 664 GLU A O 1
ATOM 4986 N N . TYR A 1 665 ? -0.177 -45.427 11.515 1.00 94.62 665 TYR A N 1
ATOM 4987 C CA . TYR A 1 665 ? -0.989 -46.223 12.434 1.00 94.62 665 TYR A CA 1
ATOM 4988 C C . TYR A 1 665 ? -2.501 -46.039 12.219 1.00 94.62 665 TYR A C 1
ATOM 4990 O O . TYR A 1 665 ? -2.977 -45.058 11.634 1.00 94.62 665 TYR A O 1
ATOM 4998 N N . ASP A 1 666 ? -3.256 -46.996 12.769 1.00 94.31 666 ASP A N 1
ATOM 4999 C CA . ASP A 1 666 ? -4.720 -46.992 12.881 1.00 94.31 666 ASP A CA 1
ATOM 5000 C C . ASP A 1 666 ? -5.473 -46.748 11.556 1.00 94.31 666 ASP A C 1
ATOM 5002 O O . ASP A 1 666 ? -6.527 -46.111 11.530 1.00 94.31 666 ASP A O 1
ATOM 5006 N N . HIS A 1 667 ? -4.953 -47.280 10.440 1.00 95.38 667 HIS A N 1
ATOM 5007 C CA . HIS A 1 667 ? -5.541 -47.103 9.108 1.00 95.38 667 HIS A CA 1
ATOM 5008 C C . HIS A 1 667 ? -7.034 -47.439 9.055 1.00 95.38 667 HIS A C 1
ATOM 5010 O O . HIS A 1 667 ? -7.493 -48.481 9.540 1.00 95.38 667 HIS A O 1
ATOM 5016 N N . MET A 1 668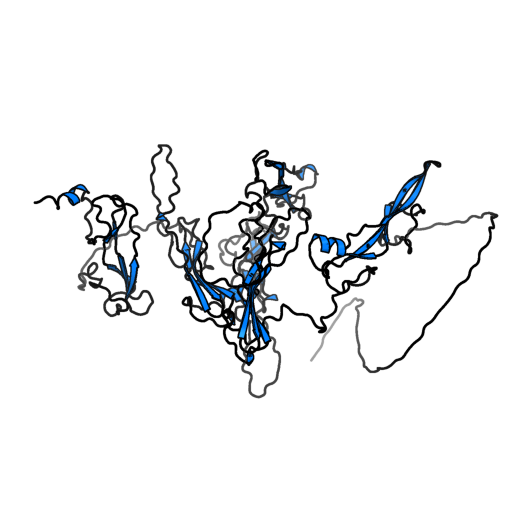 ? -7.804 -46.583 8.385 1.00 96.19 668 MET A N 1
ATOM 5017 C CA . MET A 1 668 ? -9.226 -46.809 8.144 1.00 96.19 668 MET A CA 1
ATOM 5018 C C . MET A 1 668 ? -9.666 -46.337 6.760 1.00 96.19 668 MET A C 1
ATOM 5020 O O . MET A 1 668 ? -8.982 -45.561 6.094 1.00 96.19 668 MET A O 1
ATOM 5024 N N . TYR A 1 669 ? -10.808 -46.856 6.309 1.00 95.81 669 TYR A N 1
ATOM 5025 C CA . TYR A 1 669 ? -11.353 -46.525 5.000 1.00 95.81 669 TYR A CA 1
ATOM 5026 C C . TYR A 1 669 ? -11.867 -45.083 4.957 1.00 95.81 669 TYR A C 1
ATOM 5028 O O . TYR A 1 669 ? -12.763 -44.711 5.725 1.00 95.81 669 TYR A O 1
ATOM 5036 N N . THR A 1 670 ? -11.328 -44.310 4.021 1.00 94.56 670 THR A N 1
ATOM 5037 C CA . THR A 1 670 ? -11.653 -42.909 3.729 1.00 94.56 670 THR A CA 1
ATOM 5038 C C . THR A 1 670 ? -12.225 -42.767 2.319 1.00 94.56 670 THR A C 1
ATOM 5040 O O . THR A 1 670 ? -12.241 -43.731 1.562 1.00 94.56 670 THR A O 1
ATOM 5043 N N . GLY A 1 671 ? -12.777 -41.595 1.988 1.00 94.38 671 GLY A N 1
ATOM 5044 C CA . GLY A 1 671 ? -13.509 -41.375 0.735 1.00 94.38 671 GLY A CA 1
ATOM 5045 C C . GLY A 1 671 ? -15.019 -41.620 0.845 1.00 94.38 671 GLY A C 1
ATOM 5046 O O . GLY A 1 671 ? -15.489 -42.425 1.654 1.00 94.38 671 GLY A O 1
ATOM 5047 N N . CYS A 1 672 ? -15.797 -40.881 0.048 1.00 95.31 672 CYS A N 1
ATOM 5048 C CA . CYS A 1 672 ? -17.262 -40.855 0.144 1.00 95.31 672 CYS A CA 1
ATOM 5049 C C . CYS A 1 672 ? -17.981 -41.619 -0.974 1.00 95.31 672 CYS A C 1
ATOM 5051 O O . CYS A 1 672 ? -19.159 -41.952 -0.821 1.00 95.31 672 CYS A O 1
ATOM 5053 N N . THR A 1 673 ? -17.288 -41.959 -2.061 1.00 95.44 673 THR A N 1
ATOM 5054 C CA . THR A 1 673 ? -17.753 -42.911 -3.078 1.00 95.44 673 THR A CA 1
ATOM 5055 C C . THR A 1 673 ? -16.951 -44.218 -3.024 1.00 95.44 673 THR A C 1
ATOM 5057 O O . THR A 1 673 ? -16.052 -44.380 -2.202 1.00 95.44 673 THR A O 1
ATOM 5060 N N . TRP A 1 674 ? -17.280 -45.176 -3.897 1.00 93.38 674 TRP A N 1
ATOM 5061 C CA . TRP A 1 674 ? -16.450 -46.370 -4.116 1.00 93.38 674 TRP A CA 1
ATOM 5062 C C . TRP A 1 674 ? -15.186 -46.084 -4.942 1.00 93.38 674 TRP A C 1
ATOM 5064 O O . TRP A 1 674 ? -14.290 -46.922 -4.967 1.00 93.38 674 TRP A O 1
ATOM 5074 N N . GLU A 1 675 ? -15.123 -44.935 -5.620 1.00 92.44 675 GLU A N 1
ATOM 5075 C CA . GLU A 1 675 ? -13.993 -44.520 -6.461 1.00 92.44 675 GLU A CA 1
ATOM 5076 C C . GLU A 1 675 ? -12.931 -43.795 -5.615 1.00 92.44 675 GLU A C 1
ATOM 5078 O O . GLU A 1 675 ? -11.741 -44.024 -5.806 1.00 92.44 675 GLU A O 1
ATOM 5083 N N . ASP A 1 676 ? -13.358 -43.037 -4.597 1.00 93.38 676 ASP A N 1
ATOM 5084 C CA . ASP A 1 676 ? -12.475 -42.360 -3.629 1.00 93.38 676 ASP A CA 1
ATOM 5085 C C . ASP A 1 676 ? -11.983 -43.279 -2.487 1.00 93.38 676 ASP A C 1
ATOM 5087 O O . ASP A 1 676 ? -11.345 -42.798 -1.550 1.00 93.38 676 ASP A O 1
ATOM 5091 N N . LEU A 1 677 ? -12.353 -44.568 -2.485 1.00 93.12 677 LEU A N 1
ATOM 5092 C CA . LEU A 1 677 ? -12.250 -45.438 -1.306 1.00 93.12 677 LEU A CA 1
ATOM 5093 C C . LEU A 1 677 ? -10.804 -45.879 -1.006 1.00 93.12 677 LEU A C 1
ATOM 5095 O O . LEU A 1 677 ? -10.382 -46.980 -1.369 1.00 93.12 677 LEU A O 1
ATOM 5099 N N . ALA A 1 678 ? -10.060 -45.036 -0.297 1.00 95.06 678 ALA A N 1
ATOM 5100 C CA . ALA A 1 678 ? -8.689 -45.291 0.131 1.00 95.06 678 ALA A CA 1
ATOM 5101 C C . ALA A 1 678 ? -8.617 -45.947 1.524 1.00 95.06 678 ALA A C 1
ATOM 5103 O O . ALA A 1 678 ? -9.545 -45.860 2.326 1.00 95.06 678 ALA A O 1
ATOM 5104 N N . CYS A 1 679 ? -7.494 -46.605 1.825 1.00 96.00 679 CYS A N 1
ATOM 5105 C CA . CYS A 1 679 ? -7.142 -47.079 3.166 1.00 96.00 679 CYS A CA 1
ATOM 5106 C C . CYS A 1 679 ? -5.984 -46.216 3.680 1.00 96.00 679 CYS A C 1
ATOM 5108 O O . CYS A 1 679 ? -4.844 -46.418 3.267 1.00 96.00 679 CYS A O 1
ATOM 5110 N N . THR A 1 680 ? -6.278 -45.229 4.525 1.00 95.62 680 THR A N 1
ATOM 5111 C CA . THR A 1 680 ? -5.315 -44.194 4.945 1.00 95.62 680 THR A CA 1
ATOM 5112 C C . THR A 1 680 ? -5.084 -44.228 6.448 1.00 95.62 680 THR A C 1
ATOM 5114 O O . THR A 1 680 ? -6.020 -44.489 7.208 1.00 95.62 680 THR A O 1
ATOM 5117 N N . ALA A 1 681 ? -3.859 -43.927 6.879 1.00 96.12 681 ALA A N 1
ATOM 5118 C CA . ALA A 1 681 ? -3.523 -43.733 8.286 1.00 96.12 681 ALA A CA 1
ATOM 5119 C C . ALA A 1 681 ? -4.361 -42.602 8.904 1.00 96.12 681 ALA A C 1
ATOM 5121 O O . ALA A 1 681 ? -4.662 -41.613 8.234 1.00 96.12 681 ALA A O 1
ATOM 5122 N N . ILE A 1 682 ? -4.706 -42.722 10.188 1.00 96.00 682 ILE A N 1
ATOM 5123 C CA . ILE A 1 682 ? -5.310 -41.613 10.959 1.00 96.00 682 ILE A CA 1
ATOM 5124 C C . ILE A 1 682 ? -4.400 -41.097 12.064 1.00 96.00 682 ILE A C 1
ATOM 5126 O O . ILE A 1 682 ? -4.703 -40.073 12.672 1.00 96.00 682 ILE A O 1
ATOM 5130 N N . LEU A 1 683 ? -3.306 -41.803 12.329 1.00 95.44 683 LEU A N 1
ATOM 5131 C CA . LEU A 1 683 ? -2.274 -41.439 13.278 1.00 95.44 683 LEU A CA 1
ATOM 5132 C C . LEU A 1 683 ? -0.931 -41.654 12.582 1.00 95.44 683 LEU A C 1
ATOM 5134 O O . LEU A 1 683 ? -0.631 -42.751 12.125 1.00 95.44 683 LEU A O 1
ATOM 5138 N N . GLU A 1 684 ? -0.130 -40.606 12.497 1.00 96.69 684 GLU A N 1
ATOM 5139 C CA . GLU A 1 684 ? 1.216 -40.647 11.936 1.00 96.69 684 GLU A CA 1
ATOM 5140 C C . GLU A 1 684 ? 2.172 -40.099 12.993 1.00 96.69 684 GLU A C 1
ATOM 5142 O O . GLU A 1 684 ? 1.913 -39.039 13.570 1.00 96.69 684 GLU A O 1
ATOM 5147 N N . CYS A 1 685 ? 3.252 -40.823 13.281 1.00 96.62 685 CYS A N 1
ATOM 5148 C CA . CYS A 1 685 ? 4.249 -40.403 14.258 1.00 96.62 685 CYS A CA 1
ATOM 5149 C C . CYS A 1 685 ? 5.649 -40.379 13.656 1.00 96.62 685 CYS A C 1
ATOM 5151 O O . CYS A 1 685 ? 6.071 -41.343 13.022 1.00 96.62 685 CYS A O 1
ATOM 5153 N N . THR A 1 686 ? 6.387 -39.313 13.947 1.00 95.81 686 THR A N 1
ATOM 5154 C CA . THR A 1 686 ? 7.748 -39.069 13.471 1.00 95.81 686 THR A CA 1
ATOM 5155 C C . THR A 1 686 ? 8.709 -39.037 14.653 1.00 95.81 686 THR A C 1
ATOM 5157 O O . THR A 1 686 ? 8.498 -38.309 15.628 1.00 95.81 686 THR A O 1
ATOM 5160 N N . CYS A 1 687 ? 9.774 -39.834 14.588 1.00 96.12 687 CYS A N 1
ATOM 5161 C CA . CYS A 1 687 ? 10.818 -39.840 15.608 1.00 96.12 687 CYS A CA 1
ATOM 5162 C C . CYS A 1 687 ? 11.672 -38.567 15.528 1.00 96.12 687 CYS A C 1
ATOM 5164 O O . CYS A 1 687 ? 12.184 -38.226 14.464 1.00 96.12 687 CYS A O 1
ATOM 5166 N N . ASN A 1 688 ? 11.870 -37.897 16.664 1.00 93.12 688 ASN A N 1
ATOM 5167 C CA . ASN A 1 688 ? 12.788 -36.771 16.846 1.00 93.12 688 ASN A CA 1
ATOM 5168 C C . ASN A 1 688 ? 12.502 -35.545 15.948 1.00 93.12 688 ASN A C 1
ATOM 5170 O O . ASN A 1 688 ? 13.403 -34.761 15.653 1.00 93.12 688 ASN A O 1
ATOM 5174 N N . GLN A 1 689 ? 11.241 -35.350 15.536 1.00 94.56 689 GLN A N 1
ATOM 5175 C CA . GLN A 1 689 ? 10.820 -34.268 14.627 1.00 94.56 689 GLN A CA 1
ATOM 5176 C C . GLN A 1 689 ? 11.201 -32.857 15.122 1.00 94.56 689 GLN A C 1
ATOM 5178 O O . GLN A 1 689 ? 11.384 -31.946 14.316 1.00 94.56 689 GLN A O 1
ATOM 5183 N N . PHE A 1 690 ? 11.324 -32.674 16.441 1.00 93.69 690 PHE A N 1
ATOM 5184 C CA . PHE A 1 690 ? 11.650 -31.393 17.078 1.00 93.69 690 PHE A CA 1
ATOM 5185 C C . PHE A 1 690 ? 13.062 -31.339 17.692 1.00 93.69 690 PHE A C 1
ATOM 5187 O O . PHE A 1 690 ? 13.400 -30.352 18.344 1.00 93.69 690 PHE A O 1
ATOM 5194 N N . GLY A 1 691 ? 13.898 -32.367 17.497 1.00 93.31 691 GLY A N 1
ATOM 5195 C CA . GLY A 1 691 ? 15.235 -32.443 18.104 1.00 93.31 691 GLY A CA 1
ATOM 5196 C C . GLY A 1 691 ? 15.239 -32.763 19.609 1.00 93.31 691 GLY A C 1
ATOM 5197 O O . GLY A 1 691 ? 16.230 -32.489 20.286 1.00 93.31 691 GLY A O 1
ATOM 5198 N N . ASP A 1 692 ? 14.140 -33.304 20.142 1.00 93.12 692 ASP A N 1
ATOM 5199 C CA . ASP A 1 692 ? 13.891 -33.582 21.565 1.00 93.12 692 ASP A CA 1
ATOM 5200 C C . ASP A 1 692 ? 14.018 -35.070 21.965 1.00 93.12 692 ASP A C 1
ATOM 5202 O O . ASP A 1 692 ? 13.789 -35.426 23.121 1.00 93.12 692 ASP A O 1
ATOM 5206 N N . GLU A 1 693 ? 14.417 -35.935 21.028 1.00 93.62 693 GLU A N 1
ATOM 5207 C CA . GLU A 1 693 ? 14.484 -37.404 21.126 1.00 93.62 693 GLU A CA 1
ATOM 5208 C C . GLU A 1 693 ? 13.127 -38.139 21.248 1.00 93.62 693 GLU A C 1
ATOM 5210 O O . GLU A 1 693 ? 13.119 -39.351 21.519 1.00 93.62 693 GLU A O 1
ATOM 5215 N N . LEU A 1 694 ? 11.985 -37.462 21.061 1.00 93.88 694 LEU A N 1
ATOM 5216 C CA . LEU A 1 694 ? 10.645 -38.022 21.308 1.00 93.88 694 LEU A CA 1
ATOM 5217 C C . LEU A 1 694 ? 9.875 -38.390 20.028 1.00 93.88 694 LEU A C 1
ATOM 5219 O O . LEU A 1 694 ? 10.170 -37.925 18.928 1.00 93.88 694 LEU A O 1
ATOM 5223 N N . TRP A 1 695 ? 8.844 -39.226 20.176 1.00 95.38 695 TRP A N 1
ATOM 5224 C CA . TRP A 1 695 ? 7.805 -39.417 19.161 1.00 95.38 695 TRP A CA 1
ATOM 5225 C C . TRP A 1 695 ? 6.837 -38.229 19.149 1.00 95.38 695 TRP A C 1
ATOM 5227 O O . TRP A 1 695 ? 6.021 -38.069 20.066 1.00 95.38 695 TRP A O 1
ATOM 5237 N N . ALA A 1 696 ? 6.886 -37.444 18.075 1.00 95.19 696 ALA A N 1
ATOM 5238 C CA . ALA A 1 696 ? 5.862 -36.467 17.731 1.00 95.19 696 ALA A CA 1
ATOM 5239 C C . ALA A 1 696 ? 4.775 -37.164 16.902 1.00 95.19 696 ALA A C 1
ATOM 5241 O O . ALA A 1 696 ? 5.087 -37.743 15.868 1.00 95.19 696 ALA A O 1
ATOM 5242 N N . CYS A 1 697 ? 3.512 -37.126 17.336 1.00 96.38 697 CYS A N 1
ATOM 5243 C CA . CYS A 1 697 ? 2.398 -37.726 16.594 1.00 96.38 697 CYS A CA 1
ATOM 5244 C C . CYS A 1 697 ? 1.371 -36.677 16.166 1.00 96.38 697 CYS A C 1
ATOM 5246 O O . CYS A 1 697 ? 0.950 -35.855 16.983 1.00 96.38 697 CYS A O 1
ATOM 5248 N N . ARG A 1 698 ? 0.906 -36.770 14.918 1.00 95.31 698 ARG A N 1
ATOM 5249 C CA . ARG A 1 698 ? -0.248 -36.039 14.381 1.00 95.31 698 ARG A CA 1
ATOM 5250 C C . ARG A 1 698 ? -1.390 -37.006 14.083 1.00 95.31 698 ARG A C 1
ATOM 5252 O O . ARG A 1 698 ? -1.155 -38.122 13.628 1.00 95.31 698 ARG A O 1
ATOM 5259 N N . SER A 1 699 ? -2.626 -36.583 14.340 1.00 94.38 699 SER A N 1
ATOM 5260 C CA . SER A 1 699 ? -3.821 -37.370 14.030 1.00 94.38 699 SER A CA 1
ATOM 5261 C C . SER A 1 699 ? -4.778 -36.615 13.112 1.00 94.38 699 SER A C 1
ATOM 5263 O O . SER A 1 699 ? -4.972 -35.405 13.238 1.00 94.38 699 SER A O 1
ATOM 5265 N N . PHE A 1 700 ? -5.371 -37.339 12.167 1.00 91.19 700 PHE A N 1
ATOM 5266 C CA . PHE A 1 700 ? -6.204 -36.778 11.110 1.00 91.19 700 PHE A CA 1
ATOM 5267 C C . PHE A 1 700 ? -7.689 -36.883 11.477 1.00 91.19 700 PHE A C 1
ATOM 5269 O O . PHE A 1 700 ? -8.263 -37.969 11.558 1.00 91.19 700 PHE A O 1
ATOM 5276 N N . ALA A 1 701 ? -8.330 -35.733 11.692 1.00 89.44 701 ALA A N 1
ATOM 5277 C CA . ALA A 1 701 ? -9.771 -35.652 11.905 1.00 89.44 701 ALA A CA 1
ATOM 5278 C C . ALA A 1 701 ? -10.508 -35.656 10.556 1.00 89.44 701 ALA A C 1
ATOM 5280 O O . ALA A 1 701 ? -10.335 -34.757 9.737 1.00 89.44 701 ALA A O 1
ATOM 5281 N N . MET A 1 702 ? -11.350 -36.664 10.330 1.00 87.50 702 MET A N 1
ATOM 5282 C CA . MET A 1 702 ? -12.057 -36.858 9.060 1.00 87.50 702 MET A CA 1
ATOM 5283 C C . MET A 1 702 ? -13.466 -36.258 9.108 1.00 87.50 702 MET A C 1
ATOM 5285 O O . MET A 1 702 ? -14.218 -36.497 10.057 1.00 87.50 702 MET A O 1
ATOM 5289 N N . MET A 1 703 ? -13.864 -35.537 8.057 1.00 86.62 703 MET A N 1
ATOM 5290 C CA . MET A 1 703 ? -15.254 -35.098 7.890 1.00 86.62 703 MET A CA 1
ATOM 5291 C C . MET A 1 703 ? -16.167 -36.289 7.567 1.00 86.62 703 MET A C 1
ATOM 5293 O O . MET A 1 703 ? -15.775 -37.207 6.850 1.00 86.62 703 MET A O 1
ATOM 5297 N N . GLN A 1 704 ? -17.399 -36.281 8.083 1.00 90.31 704 GLN A N 1
ATOM 5298 C CA . GLN A 1 704 ? -18.396 -37.290 7.716 1.00 90.31 704 GLN A CA 1
ATOM 5299 C C . GLN A 1 704 ? -18.982 -36.975 6.337 1.00 90.31 704 GLN A C 1
ATOM 5301 O O . GLN A 1 704 ? -19.390 -35.846 6.082 1.00 90.31 704 GLN A O 1
ATOM 5306 N N . CYS A 1 705 ? -19.077 -37.985 5.473 1.00 92.19 705 CYS A N 1
ATOM 5307 C CA . CYS A 1 705 ? -19.718 -37.863 4.167 1.00 92.19 705 CYS A CA 1
ATOM 5308 C C . CYS A 1 705 ? -21.202 -37.476 4.300 1.00 92.19 705 CYS A C 1
ATOM 5310 O O . CYS A 1 705 ? -21.976 -38.227 4.897 1.00 92.19 705 CYS A O 1
ATOM 5312 N N . GLU A 1 706 ? -21.610 -36.353 3.696 1.00 93.62 706 GLU A N 1
ATOM 5313 C CA . GLU A 1 706 ? -23.002 -35.857 3.722 1.00 93.62 706 GLU A CA 1
ATOM 5314 C C . GLU A 1 706 ? -24.011 -36.880 3.181 1.00 93.62 706 GLU A C 1
ATOM 5316 O O . GLU A 1 706 ? -25.139 -36.991 3.661 1.00 93.62 706 GLU A O 1
ATOM 5321 N N . SER A 1 707 ? -23.582 -37.672 2.198 1.00 93.00 707 SER A N 1
ATOM 5322 C CA . SER A 1 707 ? -24.255 -38.898 1.792 1.00 93.00 707 SER A CA 1
ATOM 5323 C C . SER A 1 707 ? -23.223 -40.010 1.634 1.00 93.00 707 SER A C 1
ATOM 5325 O O . SER A 1 707 ? -22.114 -39.773 1.158 1.00 93.00 707 SER A O 1
ATOM 5327 N N . LYS A 1 708 ? -23.582 -41.226 2.054 1.00 92.31 708 LYS A N 1
ATOM 5328 C CA . LYS A 1 708 ? -22.743 -42.416 1.903 1.00 92.31 708 LYS A CA 1
ATOM 5329 C C . LYS A 1 708 ? -23.503 -43.498 1.126 1.00 92.31 708 LYS A C 1
ATOM 5331 O O . LYS A 1 708 ? -24.605 -43.850 1.554 1.00 92.31 708 LYS A O 1
ATOM 5336 N N . PRO A 1 709 ? -22.936 -44.064 0.043 1.00 93.88 709 PRO A N 1
ATOM 5337 C CA . PRO A 1 709 ? -23.487 -45.234 -0.633 1.00 93.88 709 PRO A CA 1
ATOM 5338 C C . PRO A 1 709 ? -23.735 -46.399 0.333 1.00 93.88 709 PRO A C 1
ATOM 5340 O O . PRO A 1 709 ? -22.934 -46.666 1.236 1.00 93.88 709 PRO A O 1
ATOM 5343 N N . GLU A 1 710 ? -24.839 -47.120 0.136 1.00 95.81 710 GLU A N 1
ATOM 5344 C CA . GLU A 1 710 ? -25.161 -48.278 0.969 1.00 95.81 710 GLU A CA 1
ATOM 5345 C C . GLU A 1 710 ? -24.062 -49.348 0.841 1.00 95.81 710 GLU A C 1
ATOM 5347 O O . GLU A 1 710 ? -23.636 -49.708 -0.255 1.00 95.81 710 GLU A O 1
ATOM 5352 N N . GLY A 1 711 ? -23.561 -49.822 1.985 1.00 94.31 711 GLY A N 1
ATOM 5353 C CA . GLY A 1 711 ? -22.465 -50.790 2.059 1.00 94.31 711 GLY A CA 1
ATOM 5354 C C . GLY A 1 711 ? -21.041 -50.213 2.059 1.00 94.31 711 GLY A C 1
ATOM 5355 O O . GLY A 1 711 ? -20.132 -50.960 2.420 1.00 94.31 711 GLY A O 1
ATOM 5356 N N . LEU A 1 712 ? -20.818 -48.926 1.743 1.00 94.69 712 LEU A N 1
ATOM 5357 C CA . LEU A 1 712 ? -19.462 -48.350 1.707 1.00 94.69 712 LEU A CA 1
ATOM 5358 C C . LEU A 1 712 ? -18.789 -48.425 3.098 1.00 94.69 712 LEU A C 1
ATOM 5360 O O . LEU A 1 712 ? -19.394 -47.979 4.087 1.00 94.69 712 LEU A O 1
ATOM 5364 N N . PRO A 1 713 ? -17.549 -48.941 3.223 1.00 96.25 713 PRO A N 1
ATOM 5365 C CA . PRO A 1 713 ? -16.920 -49.191 4.517 1.00 96.25 713 PRO A CA 1
ATOM 5366 C C . PRO A 1 713 ? -16.275 -47.956 5.166 1.00 96.25 713 PRO A C 1
ATOM 5368 O O . PRO A 1 713 ? -15.610 -48.125 6.181 1.00 96.25 713 PRO A O 1
ATOM 5371 N N . PHE A 1 714 ? -16.502 -46.734 4.656 1.00 94.94 714 PHE A N 1
ATOM 5372 C CA . PHE A 1 714 ? -16.018 -45.482 5.264 1.00 94.94 714 PHE A CA 1
ATOM 5373 C C . PHE A 1 714 ? -16.158 -45.481 6.795 1.00 94.94 714 PHE A C 1
ATOM 5375 O O . PHE A 1 714 ? -17.252 -45.747 7.323 1.00 94.94 714 PHE A O 1
ATOM 5382 N N . GLY A 1 715 ? -15.054 -45.177 7.479 1.00 93.56 715 GLY A N 1
ATOM 5383 C CA . GLY A 1 715 ? -14.938 -45.177 8.936 1.00 93.56 715 GLY A CA 1
ATOM 5384 C C . GLY A 1 715 ? -14.707 -46.553 9.583 1.00 93.56 715 GLY A C 1
ATOM 5385 O O . GLY A 1 715 ? -14.728 -46.646 10.808 1.00 93.56 715 GLY A O 1
ATOM 5386 N N . GLN A 1 716 ? -14.509 -47.625 8.811 1.00 95.69 716 GLN A N 1
ATOM 5387 C CA . GLN A 1 716 ? -14.089 -48.941 9.320 1.00 95.69 716 GLN A CA 1
ATOM 5388 C C . GLN A 1 716 ? -12.576 -49.095 9.173 1.00 95.69 716 GLN A C 1
ATOM 5390 O O . GLN A 1 716 ? -12.020 -48.696 8.150 1.00 95.69 716 GLN A O 1
ATOM 5395 N N . SER A 1 717 ? -11.918 -49.692 10.169 1.00 95.19 717 SER A N 1
ATOM 5396 C CA . SER A 1 717 ? -10.482 -49.964 10.098 1.00 95.19 717 SER A CA 1
ATOM 5397 C C . SER A 1 717 ? -10.138 -50.899 8.937 1.00 95.19 717 SER A C 1
ATOM 5399 O O . SER A 1 717 ? -10.901 -51.800 8.571 1.00 95.19 717 SER A O 1
ATOM 5401 N N . CYS A 1 718 ? -8.972 -50.667 8.354 1.00 95.62 718 CYS A N 1
ATOM 5402 C CA . CYS A 1 718 ? -8.395 -51.440 7.267 1.00 95.62 718 CYS A CA 1
ATOM 5403 C C . CYS A 1 718 ? -6.955 -51.825 7.639 1.00 95.62 718 CYS A C 1
ATOM 5405 O O . CYS A 1 718 ? -6.433 -51.413 8.671 1.00 95.62 718 CYS A O 1
ATOM 5407 N N . SER A 1 719 ? -6.314 -52.663 6.827 1.00 92.50 719 SER A N 1
ATOM 5408 C CA . SER A 1 719 ? -4.889 -52.960 6.977 1.00 92.50 719 SER A CA 1
ATOM 5409 C C . SER A 1 719 ? -4.180 -52.523 5.700 1.00 92.50 719 SER A C 1
ATOM 5411 O O . SER A 1 719 ? -4.627 -52.939 4.626 1.00 92.50 719 SER A O 1
ATOM 5413 N N . PRO A 1 720 ? -3.081 -51.750 5.780 1.00 84.88 720 PRO A N 1
ATOM 5414 C CA . PRO A 1 720 ? -2.268 -51.360 4.630 1.00 84.88 720 PRO A CA 1
ATOM 5415 C C . PRO A 1 720 ? -1.401 -52.541 4.158 1.00 84.88 720 PRO A C 1
ATOM 5417 O O . PRO A 1 720 ? -0.191 -52.435 3.981 1.00 84.88 720 PRO A O 1
ATOM 5420 N N . THR A 1 721 ? -2.007 -53.718 3.976 1.00 79.69 721 THR A N 1
ATOM 5421 C CA . THR A 1 721 ? -1.321 -54.845 3.345 1.00 79.69 721 THR A CA 1
ATOM 5422 C C . THR A 1 721 ? -1.016 -54.436 1.903 1.00 79.69 721 THR A C 1
ATOM 5424 O O . THR A 1 721 ? -1.961 -54.075 1.197 1.00 79.69 721 THR A O 1
ATOM 5427 N N . PRO A 1 722 ? 0.243 -54.489 1.425 1.00 56.78 722 PRO A N 1
ATOM 5428 C CA . PRO A 1 722 ? 0.578 -54.047 0.075 1.00 56.78 722 PRO A CA 1
ATOM 5429 C C . PRO A 1 722 ? -0.148 -54.919 -0.953 1.00 56.78 722 PRO A C 1
ATOM 5431 O O . PRO A 1 722 ? 0.246 -56.059 -1.226 1.00 56.78 722 PRO A O 1
ATOM 5434 N N . GLN A 1 723 ? -1.246 -54.393 -1.505 1.00 41.94 723 GLN A N 1
ATOM 5435 C CA . GLN A 1 723 ? -2.048 -55.107 -2.487 1.00 41.94 723 GLN A CA 1
ATOM 5436 C C . GLN A 1 723 ? -1.206 -55.326 -3.740 1.00 41.94 723 GLN A C 1
ATOM 5438 O O . GLN A 1 723 ? -0.858 -54.389 -4.458 1.00 41.94 723 GLN A O 1
ATOM 5443 N N . LYS A 1 724 ? -0.896 -56.594 -4.027 1.00 38.59 724 LYS A N 1
ATOM 5444 C CA . LYS A 1 724 ? -0.357 -56.972 -5.332 1.00 38.59 724 LYS A CA 1
ATOM 5445 C C . LYS A 1 724 ? -1.377 -56.562 -6.384 1.00 38.59 724 LYS A C 1
ATOM 5447 O O . LYS A 1 724 ? -2.504 -57.045 -6.375 1.00 38.59 724 LYS A O 1
ATOM 5452 N N . THR A 1 725 ? -0.964 -55.667 -7.269 1.00 43.00 725 THR A N 1
ATOM 5453 C CA . THR A 1 725 ? -1.810 -55.031 -8.274 1.00 43.00 725 THR A CA 1
ATOM 5454 C C . THR A 1 725 ? -2.415 -56.059 -9.232 1.00 43.00 725 THR A C 1
ATOM 5456 O O . THR A 1 725 ? -1.758 -56.472 -10.184 1.00 43.00 725 THR A O 1
ATOM 5459 N N . ASN A 1 726 ? -3.642 -56.510 -8.922 1.00 41.91 726 ASN A N 1
ATOM 5460 C CA . ASN A 1 726 ? -4.718 -57.000 -9.810 1.00 41.91 726 ASN A CA 1
ATOM 5461 C C . ASN A 1 726 ? -5.796 -57.795 -9.026 1.00 41.91 726 ASN A C 1
ATOM 5463 O O . ASN A 1 726 ? -6.157 -58.903 -9.419 1.00 41.91 726 ASN A O 1
ATOM 5467 N N . THR A 1 727 ? -6.334 -57.230 -7.941 1.00 40.34 727 THR A N 1
ATOM 5468 C CA . THR A 1 727 ? -7.600 -57.691 -7.337 1.00 40.34 727 THR A CA 1
ATOM 5469 C C . THR A 1 727 ? -8.703 -56.748 -7.804 1.00 40.34 727 THR A C 1
ATOM 5471 O O . THR A 1 727 ? -8.667 -55.553 -7.517 1.00 40.34 727 THR A O 1
ATOM 5474 N N . THR A 1 728 ? -9.655 -57.255 -8.588 1.00 48.06 728 THR A N 1
ATOM 5475 C CA . THR A 1 728 ? -10.794 -56.458 -9.065 1.00 48.06 728 THR A CA 1
ATOM 5476 C C . THR A 1 728 ? -11.842 -56.301 -7.964 1.00 48.06 728 THR A C 1
ATOM 5478 O O . THR A 1 728 ? -11.982 -57.156 -7.092 1.00 48.06 728 THR A O 1
ATOM 5481 N N . VAL A 1 729 ? -12.628 -55.220 -8.032 1.00 52.47 729 VAL A N 1
ATOM 5482 C CA . VAL A 1 729 ? -13.667 -54.878 -7.036 1.00 52.47 729 VAL A CA 1
ATOM 5483 C C . VAL A 1 729 ? -14.650 -56.036 -6.775 1.00 52.47 729 VAL A C 1
ATOM 5485 O O . VAL A 1 729 ? -15.162 -56.168 -5.668 1.00 52.47 729 VAL A O 1
ATOM 5488 N N . GLU A 1 730 ? -14.869 -56.922 -7.753 1.00 54.47 730 GLU A N 1
ATOM 5489 C CA . GLU A 1 730 ? -15.719 -58.113 -7.614 1.00 54.47 730 GLU A CA 1
ATOM 5490 C C . GLU A 1 730 ? -15.230 -59.116 -6.547 1.00 54.47 730 GLU A C 1
ATOM 5492 O O . GLU A 1 730 ? -16.063 -59.739 -5.887 1.00 54.47 730 GLU A O 1
ATOM 5497 N N . GLU A 1 731 ? -13.918 -59.260 -6.310 1.00 52.34 731 GLU A N 1
ATOM 5498 C CA . GLU A 1 731 ? -13.402 -60.195 -5.292 1.00 52.34 731 GLU A CA 1
ATOM 5499 C C . GLU A 1 731 ? -13.705 -59.722 -3.859 1.00 52.34 731 GLU A C 1
ATOM 5501 O O . GLU A 1 731 ? -13.959 -60.548 -2.982 1.00 52.34 731 GLU A O 1
ATOM 5506 N N . ILE A 1 732 ? -13.797 -58.406 -3.623 1.00 54.44 732 ILE A N 1
ATOM 5507 C CA . ILE A 1 732 ? -14.156 -57.830 -2.311 1.00 54.44 732 ILE A CA 1
ATOM 5508 C C . ILE A 1 732 ? -15.599 -58.208 -1.913 1.00 54.44 732 ILE A C 1
ATOM 5510 O O . ILE A 1 732 ? -15.917 -58.324 -0.729 1.00 54.44 732 ILE A O 1
ATOM 5514 N N . PHE A 1 733 ? -16.473 -58.475 -2.890 1.00 54.38 733 PHE A N 1
ATOM 5515 C CA . PHE A 1 733 ? -17.836 -58.959 -2.649 1.00 54.38 733 PHE A CA 1
ATOM 5516 C C . PHE A 1 733 ? -17.938 -60.486 -2.481 1.00 54.38 733 PHE A C 1
ATOM 5518 O O . PHE A 1 733 ? -18.963 -60.969 -1.991 1.00 54.38 733 PHE A O 1
ATOM 5525 N N . ALA A 1 734 ? -16.908 -61.259 -2.844 1.00 49.16 734 ALA A N 1
ATOM 5526 C CA . ALA A 1 734 ? -16.953 -62.722 -2.789 1.00 49.16 734 ALA A CA 1
ATOM 5527 C C . ALA A 1 734 ? -16.921 -63.269 -1.348 1.00 49.16 734 ALA A C 1
ATOM 5529 O O . ALA A 1 734 ? -17.638 -64.220 -1.028 1.00 49.16 734 ALA A O 1
ATOM 5530 N N . ASP A 1 735 ? -16.155 -62.634 -0.457 1.00 43.62 735 ASP A N 1
ATOM 5531 C CA . ASP A 1 735 ? -15.860 -63.144 0.895 1.00 43.62 735 ASP A CA 1
ATOM 5532 C C . ASP A 1 735 ? -17.013 -62.954 1.911 1.00 43.62 735 ASP A C 1
ATOM 5534 O O . ASP A 1 735 ? -16.874 -63.198 3.110 1.00 43.62 735 ASP A O 1
ATOM 5538 N N . ARG A 1 736 ? -18.196 -62.532 1.436 1.00 46.22 736 ARG A N 1
ATOM 5539 C CA . ARG A 1 736 ? -19.420 -62.345 2.242 1.00 46.22 736 ARG A CA 1
ATOM 5540 C C . ARG A 1 736 ? -20.589 -63.252 1.835 1.00 46.22 736 ARG A C 1
ATOM 5542 O O . ARG A 1 736 ? -21.712 -63.035 2.288 1.00 46.22 736 ARG A O 1
ATOM 5549 N N . ALA A 1 737 ? -20.337 -64.268 1.005 1.00 43.88 737 ALA A N 1
ATOM 5550 C CA . ALA A 1 737 ? -21.357 -65.124 0.389 1.00 43.88 737 ALA A CA 1
ATOM 5551 C C . ALA A 1 737 ? -21.329 -66.605 0.847 1.00 43.88 737 ALA A C 1
ATOM 5553 O O . ALA A 1 737 ? -21.469 -67.519 0.031 1.00 43.88 737 ALA A O 1
ATOM 5554 N N . VAL A 1 738 ? -21.209 -66.856 2.157 1.00 36.31 738 VAL A N 1
ATOM 5555 C CA . VAL A 1 738 ? -21.475 -68.171 2.783 1.00 36.31 738 VAL A CA 1
ATOM 5556 C C . VAL A 1 738 ? -22.455 -67.972 3.960 1.00 36.31 738 VAL A C 1
ATOM 5558 O O . VAL A 1 738 ? -22.232 -67.046 4.740 1.00 36.31 738 VAL A O 1
ATOM 5561 N N . PRO A 1 739 ? -23.549 -68.760 4.064 1.00 41.16 739 PRO A N 1
ATOM 5562 C CA . PRO A 1 739 ? -24.646 -68.533 5.020 1.00 41.16 739 PRO A CA 1
ATOM 5563 C C . PRO A 1 739 ? -24.425 -69.113 6.429 1.00 41.16 739 PRO A C 1
ATOM 5565 O O . PRO A 1 739 ? -23.679 -70.111 6.557 1.00 41.16 739 PRO A O 1
#

Sequence (739 aa):
MARITTRLALLLLATVTSRAIATDTGNPTSTQLRGSSNNDSDSDIDNGTPPAVERILRGGSETTSTAARPNTLFEFCPVERPQANSRCRTPNQICEYSHSFNGCSWDTLECLPSSICSCLEELDRETNVLVSTWACKGMSRQSCGDVAKASGIETPRGLPTGGCNPEAASPTPPPSNDSGNIDDTNVDNNKNCPMLSPGSNSDCDASQNGSQCHYDHIYTGCTWDELQCSWATRCECNAGTWYCLMKAITLCDIATTSTTMFGSAIRNNSIRNGSIIGDGRPSVYENVPEDLPIGRNCDPKEDLPVATKEDGCPVLSPENDTECDVFHFNSGCNYDHVYMGCSWDELQCQWTKSCKCNAGKWMCESLFILDCDTRGDAVPEGLPEGEICDPNEEVPTAETIVKEDNCPELSPLSNPQYPQCEVSRNGSVCHYGHLYTGCTWEELQCSAVTSCTCDAGTWSCMMKTIKPCEMVTTGVFNPNGPTLVTVVPEGLPTLETCDPKKALPTAETIVKEDNCPVLSPVSNSQCDVSHNGLMCHYDHVYTGCTWDDLECNWTTMCECSAGTWYCLMKTITSCEMATTGAFDPDGNRTAITIVPEGLPNGEKCYPNEALPTSTTNMTWPVIIVPPTTDGTGAVEGRLDDECPTSADYGGKCVDTYVDNLVCEYDHMYTGCTWEDLACTAILECTCNQFGDELWACRSFAMMQCESKPEGLPFGQSCSPTPQKTNTTVEEIFADRAVP

Foldseek 3Di:
DDDDDDDDDDDDDDDDDDDDDDDDDDDDDDDYDDDDDDDDDDDDDDDDDDDDDDDDDDDDDDDDDDDDDDPPLAPQDDPDDDDFFAFDDDAQDKDFDQFWWADQALVRTDRGGQKMWGFHFDQDPPPRDTTTTIDMDGDDGDDSVNVCVVVVDDRDPPRDGGTDDNPDDRDDDDPDPDDDDPPPVPQPVQVQDDPDDDDAFDFGDPSQAAPKHFDQWWWAAQDLVRTATGGQKIWHHHPGTIHIDGDPRPDPDDCPPDDDDDDDDDDDDDDDDDDDDDDDDDDDDVRRPPPRRGGPHDDNPDDRPHPPPPVPPPPDHDDWFDFDDPVQAFPKDFDQWWWADQEQVGTATGGQKIWGQHPGTIDIDGDDHDDCVVVVDDRDDQDRGGHTDDNPDDGDGPVNSLDLVQPDPDDCVVDVVQQFADPVQAFRKHFDFWFWAAQALVGTDTDGQKMWHHHPRGIDMDGDPRDPDDDPCPDDDDPPDDPDDDDRDPPDRGGHTDDNPDDRDHPVNCVQAVPDDPDDDDFFDFADPVQAQHKYFDQWFWAALELVRTATHGQKIWHQHPRTIHIDGDDRDDCVPVPPFDADPVGDTDDDSPRDVPRRGGHHDDNPDDRDDDPPDDDDDDDDDDDDDDDDDDDDDDDPPQDDPDFDFFAADQVRHDAFDKDFDQWFWDDQAPVRTDTGGQKIWTACPPVPRGIDIDGDDDDDHPDHPPPRRGPGTDDVPPDPPDDDPVVVVVVVPDD

pLDDT: mean 74.48, std 23.97, range [27.19, 97.12]